Protein AF-0000000074148971 (afdb_homodimer)

Nearest PDB structures (foldseek):
  5yaq-assembly1_D  TM=8.969E-01  e=1.385E-26  Paracoccus laeviglucosivorans
  6o15-assembly1_B  TM=8.266E-01  e=9.010E-25  Escherichia coli K-12
  6z3b-assembly1_B  TM=8.140E-01  e=7.533E-25  Mediterraneibacter gnavus
  3gfg-assembly1_B  TM=8.461E-01  e=2.866E-23  Bacillus subtilis subsp. subtilis str. 168
  7d5n-assembly1_A-2  TM=8.449E-01  e=2.700E-23  Azotobacter vinelandii DJ

Secondary structure (DSSP, 8-state):
-EEEEE--SHHIIIIIHHHHTT-TT-EEEEEE-S-HHHHHHHHHHHTPEEESSGGG--S-SEEEE-S-GGGHHHHHHHHHHTT-EEEEESSS-SSHHHHHHHHHHHHHTT--EEEE-GGGG-HHHHHHHHHHHTTTT-SEEEEEEEEEEE---TTSGGG-HHHHSSSHIIIIIHHHHHHHHHH-TT--EEEEEEEEE-TTSSS-SEEEEEEEETTS-EEEEEEESEEEEEEEEEEEESS-EEEEES-SSSS---EEEEEETTEEEEE------HHHHHHHHHHHHHHHT---SSBHHHHHHHHHHHHHHHHHHHHTB-EE-/-EEEEE--SHHIIIIIHHHHTT-TT-EEEEEE-S-HHHHHHHHHHHTPEEESSGGG--S-SEEEE-S-GGGHHHHHHHHHHTT-EEEEESSS-SSHHHHHHHHHHHHHTT--EEEE-GGGG-HHHHHHHHHHHTTTT-SEEEEEEEEEEE---TTSGGG-HHHHSSSHIIIIIHHHHHHHHHH-TT--EEEEEEEEE-TTSSS-SEEEEEEEETTS-EEEEEEESEEEEEEEEEEEESS-EEEEES-SSSS---EEEEEETTEEEEE------HHHHHHHHHHHHHHHT---TTBHHHHHHHHHHHHHHHHHHHHTB-EE-

Structure (mmCIF, N/CA/C/O backbone):
data_AF-0000000074148971-model_v1
#
loop_
_entity.id
_entity.type
_entity.pdbx_description
1 polymer 'Glucose--fructose oxidoreductase, putative'
#
loop_
_atom_site.group_PDB
_atom_site.id
_atom_site.type_symbol
_atom_site.label_atom_id
_atom_site.label_alt_id
_atom_site.label_comp_id
_atom_site.label_asym_id
_atom_site.label_entity_id
_atom_site.label_seq_id
_atom_site.pdbx_PDB_ins_code
_atom_site.Cartn_x
_atom_site.Cartn_y
_atom_site.Cartn_z
_atom_site.occupancy
_atom_site.B_iso_or_equiv
_atom_site.auth_seq_id
_atom_site.auth_comp_id
_atom_site.auth_asym_id
_atom_site.auth_atom_id
_atom_site.pdbx_PDB_model_num
ATOM 1 N N . MET A 1 1 ? 4.57 35.25 24.078 1 97.06 1 MET A N 1
ATOM 2 C CA . MET A 1 1 ? 3.906 35.594 22.812 1 97.06 1 MET A CA 1
ATOM 3 C C . MET A 1 1 ? 2.391 35.531 22.969 1 97.06 1 MET A C 1
ATOM 5 O O . MET A 1 1 ? 1.864 34.688 23.703 1 97.06 1 MET A O 1
ATOM 9 N N . ARG A 1 2 ? 1.66 36.406 22.422 1 98.38 2 ARG A N 1
ATOM 10 C CA . ARG A 1 2 ? 0.204 36.469 22.5 1 98.38 2 ARG A CA 1
ATOM 11 C C . ARG A 1 2 ? -0.429 35.688 21.344 1 98.38 2 ARG A C 1
ATOM 13 O O . ARG A 1 2 ? -0.232 36.031 20.188 1 98.38 2 ARG A O 1
ATOM 20 N N . TRP A 1 3 ? -1.146 34.656 21.719 1 98.69 3 TRP A N 1
ATOM 21 C CA . TRP A 1 3 ? -1.78 33.781 20.734 1 98.69 3 TRP A CA 1
ATOM 22 C C . TRP A 1 3 ? -3.273 34.062 20.625 1 98.69 3 TRP A C 1
ATOM 24 O O . TRP A 1 3 ? -3.936 34.312 21.641 1 98.69 3 TRP A O 1
ATOM 34 N N . GLY A 1 4 ? -3.777 34.062 19.469 1 98.56 4 GLY A N 1
ATOM 35 C CA . GLY A 1 4 ? -5.203 33.938 19.203 1 98.56 4 GLY A CA 1
ATOM 36 C C . GLY A 1 4 ? -5.578 32.594 18.594 1 98.56 4 GLY A C 1
ATOM 37 O O . GLY A 1 4 ? -4.73 31.906 18.031 1 98.56 4 GLY A O 1
ATOM 38 N N . VAL A 1 5 ? -6.871 32.219 18.75 1 98.44 5 VAL A N 1
ATOM 39 C CA . VAL A 1 5 ? -7.391 31.031 18.062 1 98.44 5 VAL A CA 1
ATOM 40 C C . VAL A 1 5 ? -8.633 31.406 17.25 1 98.44 5 VAL A C 1
ATOM 42 O O . VAL A 1 5 ? -9.445 32.219 17.703 1 98.44 5 VAL A O 1
ATOM 45 N N . VAL A 1 6 ? -8.656 30.891 16.047 1 98.38 6 VAL A N 1
ATOM 46 C CA . VAL A 1 6 ? -9.852 31 15.219 1 98.38 6 VAL A CA 1
ATOM 47 C C . VAL A 1 6 ? -10.555 29.641 15.141 1 98.38 6 VAL A C 1
ATOM 49 O O . VAL A 1 6 ? -10.047 28.719 14.508 1 98.38 6 VAL A O 1
ATOM 52 N N . GLY A 1 7 ? -11.758 29.531 15.672 1 97.31 7 GLY A N 1
ATOM 53 C CA . GLY A 1 7 ? -12.43 28.25 15.875 1 97.31 7 GLY A CA 1
ATOM 54 C C . GLY A 1 7 ? -12.125 27.625 17.219 1 97.31 7 GLY A C 1
ATOM 55 O O . GLY A 1 7 ? -11 27.719 17.719 1 97.31 7 GLY A O 1
ATOM 56 N N . THR A 1 8 ? -13.125 26.984 17.812 1 96.88 8 THR A N 1
ATOM 57 C CA . THR A 1 8 ? -12.969 26.406 19.141 1 96.88 8 THR A CA 1
ATOM 58 C C . THR A 1 8 ? -13.32 24.922 19.141 1 96.88 8 THR A C 1
ATOM 60 O O . THR A 1 8 ? -13.914 24.422 20.094 1 96.88 8 THR A O 1
ATOM 63 N N . GLY A 1 9 ? -13.023 24.297 18.047 1 94.69 9 GLY A N 1
ATOM 64 C CA . GLY A 1 9 ? -13.344 22.891 17.922 1 94.69 9 GLY A CA 1
ATOM 65 C C . GLY A 1 9 ? -12.438 22 18.75 1 94.69 9 GLY A C 1
ATOM 66 O O . GLY A 1 9 ? -11.672 22.484 19.594 1 94.69 9 GLY A O 1
ATOM 67 N N . ARG A 1 10 ? -12.547 20.719 18.578 1 94.31 10 ARG A N 1
ATOM 68 C CA . ARG A 1 10 ? -11.898 19.688 19.391 1 94.31 10 ARG A CA 1
ATOM 69 C C . ARG A 1 10 ? -10.383 19.859 19.375 1 94.31 10 ARG A C 1
ATOM 71 O O . ARG A 1 10 ? -9.727 19.688 20.406 1 94.31 10 ARG A O 1
ATOM 78 N N . ILE A 1 11 ? -9.82 20.141 18.234 1 96.56 11 ILE A N 1
ATOM 79 C CA . ILE A 1 11 ? -8.367 20.219 18.125 1 96.56 11 ILE A CA 1
ATOM 80 C C . ILE A 1 11 ? -7.852 21.375 18.984 1 96.56 11 ILE A C 1
ATOM 82 O O . ILE A 1 11 ? -6.785 21.281 19.578 1 96.56 11 ILE A O 1
ATOM 86 N N . VAL A 1 12 ? -8.578 22.469 19.047 1 98 12 VAL A N 1
ATOM 87 C CA . VAL A 1 12 ? -8.195 23.609 19.875 1 98 12 VAL A CA 1
ATOM 88 C C . VAL A 1 12 ? -8.328 23.25 21.344 1 98 12 VAL A C 1
ATOM 90 O O . VAL A 1 12 ? -7.387 23.453 22.125 1 98 12 VAL A O 1
ATOM 93 N N . ARG A 1 13 ? -9.414 22.656 21.688 1 97.44 13 ARG A N 1
ATOM 94 C CA . ARG A 1 13 ? -9.758 22.406 23.078 1 97.44 13 ARG A CA 1
ATOM 95 C C . ARG A 1 13 ? -8.906 21.281 23.656 1 97.44 13 ARG A C 1
ATOM 97 O O . ARG A 1 13 ? -8.5 21.328 24.812 1 97.44 13 ARG A O 1
ATOM 104 N N . ASN A 1 14 ? -8.641 20.281 22.828 1 96.88 14 ASN A N 1
ATOM 105 C CA . ASN A 1 14 ? -8.078 19.062 23.375 1 96.88 14 ASN A CA 1
ATOM 106 C C . ASN A 1 14 ? -6.578 18.969 23.109 1 96.88 14 ASN A C 1
ATOM 108 O O . ASN A 1 14 ? -5.887 18.156 23.719 1 96.88 14 ASN A O 1
ATOM 112 N N . ARG A 1 15 ? -6.062 19.797 22.188 1 97.38 15 ARG A N 1
ATOM 113 C CA . ARG A 1 15 ? -4.66 19.625 21.812 1 97.38 15 ARG A CA 1
ATOM 114 C C . ARG A 1 15 ? -3.908 20.938 21.875 1 97.38 15 ARG A C 1
ATOM 116 O O . ARG A 1 15 ? -2.971 21.094 22.672 1 97.38 15 ARG A O 1
ATOM 123 N N . PHE A 1 16 ? -4.375 21.906 21.203 1 98.31 16 PHE A N 1
ATOM 124 C CA . PHE A 1 16 ? -3.627 23.141 21.062 1 98.31 16 PHE A CA 1
ATOM 125 C C . PHE A 1 16 ? -3.541 23.875 22.406 1 98.31 16 PHE A C 1
ATOM 127 O O . PHE A 1 16 ? -2.447 24.203 22.875 1 98.31 16 PHE A O 1
ATOM 134 N N . LEU A 1 17 ? -4.688 24.125 23.031 1 98.38 17 LEU A N 1
ATOM 135 C CA . LEU A 1 17 ? -4.707 24.938 24.25 1 98.38 17 LEU A CA 1
ATOM 136 C C . LEU A 1 17 ? -3.992 24.234 25.391 1 98.38 17 LEU A C 1
ATOM 138 O O . LEU A 1 17 ? -3.188 24.844 26.094 1 98.38 17 LEU A O 1
ATOM 142 N N . PRO A 1 18 ? -4.246 22.922 25.562 1 97.62 18 PRO A N 1
ATOM 143 C CA . PRO A 1 18 ? -3.461 22.234 26.594 1 97.62 18 PRO A CA 1
ATOM 144 C C . PRO A 1 18 ? -1.958 22.312 26.344 1 97.62 18 PRO A C 1
ATOM 146 O O . PRO A 1 18 ? -1.177 22.422 27.281 1 97.62 18 PRO A O 1
ATOM 149 N N . ALA A 1 19 ? -1.533 22.281 25.109 1 97.94 19 ALA A N 1
ATOM 150 C CA . ALA A 1 19 ? -0.117 22.422 24.781 1 97.94 19 ALA A CA 1
ATOM 151 C C . ALA A 1 19 ? 0.38 23.828 25.062 1 97.94 19 ALA A C 1
ATOM 153 O O . ALA A 1 19 ? 1.476 24.016 25.594 1 97.94 19 ALA A O 1
ATOM 154 N N . LEU A 1 20 ? -0.386 24.812 24.719 1 98.44 20 LEU A N 1
ATOM 155 C CA . LEU A 1 20 ? -0.038 26.219 24.938 1 98.44 20 LEU A CA 1
ATOM 156 C C . LEU A 1 20 ? 0.221 26.484 26.422 1 98.44 20 LEU A C 1
ATOM 158 O O . LEU A 1 20 ? 1.137 27.219 26.766 1 98.44 20 LEU A O 1
ATOM 162 N N . GLU A 1 21 ? -0.551 25.812 27.234 1 97.5 21 GLU A N 1
ATOM 163 C CA . GLU A 1 21 ? -0.454 25.969 28.688 1 97.5 21 GLU A CA 1
ATOM 164 C C . GLU A 1 21 ? 0.902 25.5 29.203 1 97.5 21 GLU A C 1
ATOM 166 O O . GLU A 1 21 ? 1.335 25.906 30.281 1 97.5 21 GLU A O 1
ATOM 171 N N . GLN A 1 22 ? 1.511 24.719 28.438 1 97.56 22 GLN A N 1
ATOM 172 C CA . GLN A 1 22 ? 2.789 24.156 28.875 1 97.56 22 GLN A CA 1
ATOM 173 C C . GLN A 1 22 ? 3.945 25.078 28.484 1 97.56 22 GLN A C 1
ATOM 175 O O . GLN A 1 22 ? 5.102 24.797 28.828 1 97.56 22 GLN A O 1
ATOM 180 N N . ILE A 1 23 ? 3.65 26.156 27.859 1 97.81 23 ILE A N 1
ATOM 181 C CA . ILE A 1 23 ? 4.664 27.125 27.438 1 97.81 23 ILE A CA 1
ATOM 182 C C . ILE A 1 23 ? 4.508 28.422 28.219 1 97.81 23 ILE A C 1
ATOM 184 O O . ILE A 1 23 ? 3.654 29.25 27.906 1 97.81 23 ILE A O 1
ATOM 188 N N . PRO A 1 24 ? 5.293 28.625 29.172 1 93.88 24 PRO A N 1
ATOM 189 C CA . PRO A 1 24 ? 5.109 29.719 30.125 1 93.88 24 PRO A CA 1
ATOM 190 C C . PRO A 1 24 ? 5.043 31.094 29.438 1 93.88 24 PRO A C 1
ATOM 192 O O . PRO A 1 24 ? 4.27 31.953 29.859 1 93.88 24 PRO A O 1
ATOM 195 N N . GLU A 1 25 ? 5.773 31.297 28.422 1 92.19 25 GLU A N 1
ATOM 196 C CA . GLU A 1 25 ? 5.844 32.625 27.844 1 92.19 25 GLU A CA 1
ATOM 197 C C . GLU A 1 25 ? 4.738 32.844 26.812 1 92.19 25 GLU A C 1
ATOM 199 O O . GLU A 1 25 ? 4.617 33.906 26.219 1 92.19 25 GLU A O 1
ATOM 204 N N . ALA A 1 26 ? 3.867 31.844 26.656 1 97.38 26 ALA A N 1
ATOM 205 C CA . ALA A 1 26 ? 2.773 31.938 25.703 1 97.38 26 ALA A CA 1
ATOM 206 C C . ALA A 1 26 ? 1.445 32.219 26.406 1 97.38 26 ALA A C 1
ATOM 208 O O . ALA A 1 26 ? 1.183 31.656 27.469 1 97.38 26 ALA A O 1
ATOM 209 N N . LYS A 1 27 ? 0.626 33.062 25.844 1 97.12 27 LYS A N 1
ATOM 210 C CA . LYS A 1 27 ? -0.67 33.406 26.422 1 97.12 27 LYS A CA 1
ATOM 211 C C . LYS A 1 27 ? -1.755 33.469 25.359 1 97.12 27 LYS A C 1
ATOM 213 O O . LYS A 1 27 ? -1.529 34.031 24.281 1 97.12 27 LYS A O 1
ATOM 218 N N . LEU A 1 28 ? -2.879 32.906 25.688 1 98.19 28 LEU A N 1
ATOM 219 C CA . LEU A 1 28 ? -4.051 33.094 24.844 1 98.19 28 LEU A CA 1
ATOM 220 C C . LEU A 1 28 ? -4.707 34.438 25.125 1 98.19 28 LEU A C 1
ATOM 222 O O . LEU A 1 28 ? -5.129 34.688 26.266 1 98.19 28 LEU A O 1
ATOM 226 N N . THR A 1 29 ? -4.828 35.25 24.109 1 98.12 29 THR A N 1
ATOM 227 C CA . THR A 1 29 ? -5.359 36.594 24.359 1 98.12 29 THR A CA 1
ATOM 228 C C . THR A 1 29 ? -6.648 36.812 23.578 1 98.12 29 THR A C 1
ATOM 230 O O . THR A 1 29 ? -7.426 37.719 23.906 1 98.12 29 THR A O 1
ATOM 233 N N . ALA A 1 30 ? -6.828 36 22.547 1 98.25 30 ALA A N 1
ATOM 234 C CA . ALA A 1 30 ? -7.977 36.25 21.672 1 98.25 30 ALA A CA 1
ATOM 235 C C . ALA A 1 30 ? -8.602 34.906 21.219 1 98.25 30 ALA A C 1
ATOM 237 O O . ALA A 1 30 ? -7.895 33.938 20.938 1 98.25 30 ALA A O 1
ATOM 238 N N . ILE A 1 31 ? -9.961 34.875 21.234 1 98.19 31 ILE A N 1
ATOM 239 C CA . ILE A 1 31 ? -10.758 33.781 20.688 1 98.19 31 ILE A CA 1
ATOM 240 C C . ILE A 1 31 ? -11.719 34.312 19.625 1 98.19 31 ILE A C 1
ATOM 242 O O . ILE A 1 31 ? -12.539 35.188 19.906 1 98.19 31 ILE A O 1
ATOM 246 N N . VAL A 1 32 ? -11.57 33.844 18.438 1 97.94 32 VAL A N 1
ATOM 247 C CA . VAL A 1 32 ? -12.469 34.219 17.359 1 97.94 32 VAL A CA 1
ATOM 248 C C . VAL A 1 32 ? -13.438 33.094 17.062 1 97.94 32 VAL A C 1
ATOM 250 O O . VAL A 1 32 ? -13.016 31.984 16.734 1 97.94 32 VAL A O 1
ATOM 253 N N . THR A 1 33 ? -14.703 33.344 17.125 1 96.88 33 THR A N 1
ATOM 254 C CA . THR A 1 33 ? -15.719 32.344 16.859 1 96.88 33 THR A CA 1
ATOM 255 C C . THR A 1 33 ? -17.047 33 16.484 1 96.88 33 THR A C 1
ATOM 257 O O . THR A 1 33 ? -17.328 34.125 16.891 1 96.88 33 THR A O 1
ATOM 260 N N . THR A 1 34 ? -17.719 32.281 15.672 1 93.56 34 THR A N 1
ATOM 261 C CA . THR A 1 34 ? -19.047 32.75 15.305 1 93.56 34 THR A CA 1
ATOM 262 C C . THR A 1 34 ? -20.062 32.438 16.406 1 93.56 34 THR A C 1
ATOM 264 O O . THR A 1 34 ? -21.203 32.906 16.359 1 93.56 34 THR A O 1
ATOM 267 N N . ASN A 1 35 ? -19.641 31.641 17.375 1 93.88 35 ASN A N 1
ATOM 268 C CA . ASN A 1 35 ? -20.516 31.266 18.484 1 93.88 35 ASN A CA 1
ATOM 269 C C . ASN A 1 35 ? -19.891 31.609 19.828 1 93.88 35 ASN A C 1
ATOM 271 O O . ASN A 1 35 ? -19.438 30.734 20.562 1 93.88 35 ASN A O 1
ATOM 275 N N . PRO A 1 36 ? -20.078 32.781 20.234 1 94.62 36 PRO A N 1
ATOM 276 C CA . PRO A 1 36 ? -19.438 33.25 21.453 1 94.62 36 PRO A CA 1
ATOM 277 C C . PRO A 1 36 ? -19.844 32.406 22.672 1 94.62 36 PRO A C 1
ATOM 279 O O . PRO A 1 36 ? -19.031 32.219 23.594 1 94.62 36 PRO A O 1
ATOM 282 N N . LYS A 1 37 ? -21.031 31.938 22.656 1 95.12 37 LYS A N 1
ATOM 283 C CA . LYS A 1 37 ? -21.516 31.172 23.797 1 95.12 37 LYS A CA 1
ATOM 284 C C . LYS A 1 37 ? -20.703 29.906 24.016 1 95.12 37 LYS A C 1
ATOM 286 O O . LYS A 1 37 ? -20.438 29.516 25.156 1 95.12 37 LYS A O 1
ATOM 291 N N . LYS A 1 38 ? -20.234 29.375 22.969 1 92.31 38 LYS A N 1
ATOM 292 C CA . LYS A 1 38 ? -19.484 28.109 23.031 1 92.31 38 LYS A CA 1
ATOM 293 C C . LYS A 1 38 ? -18.047 28.359 23.453 1 92.31 38 LYS A C 1
ATOM 295 O O . LYS A 1 38 ? -17.312 27.422 23.766 1 92.31 38 LYS A O 1
ATOM 300 N N . ALA A 1 39 ? -17.656 29.641 23.5 1 96.44 39 ALA A N 1
ATOM 301 C CA . ALA A 1 39 ? -16.266 29.969 23.797 1 96.44 39 ALA A CA 1
ATOM 302 C C . ALA A 1 39 ? -16.125 30.609 25.172 1 96.44 39 ALA A C 1
ATOM 304 O O . ALA A 1 39 ? -15.031 30.953 25.609 1 96.44 39 ALA A O 1
ATOM 305 N N . LYS A 1 40 ? -17.219 30.781 25.875 1 97.06 40 LYS A N 1
ATOM 306 C CA . LYS A 1 40 ? -17.219 31.453 27.156 1 97.06 40 LYS A CA 1
ATOM 307 C C . LYS A 1 40 ? -16.328 30.75 28.172 1 97.06 40 LYS A C 1
ATOM 309 O O . LYS A 1 40 ? -15.594 31.391 28.922 1 97.06 40 LYS A O 1
ATOM 314 N N . ASP A 1 41 ? -16.469 29.453 28.219 1 97.19 41 ASP A N 1
ATOM 315 C CA . ASP A 1 41 ? -15.648 28.672 29.141 1 97.19 41 ASP A CA 1
ATOM 316 C C . ASP A 1 41 ? -14.156 28.906 28.891 1 97.19 41 ASP A C 1
ATOM 318 O O . ASP A 1 41 ? -13.383 29.047 29.844 1 97.19 41 ASP A O 1
ATOM 322 N N . LEU A 1 42 ? -13.773 29 27.609 1 97.38 42 LEU A N 1
ATOM 323 C CA . LEU A 1 42 ? -12.375 29.25 27.25 1 97.38 42 LEU A CA 1
ATOM 324 C C . LEU A 1 42 ? -11.961 30.672 27.625 1 97.38 42 LEU A C 1
ATOM 326 O O . LEU A 1 42 ? -10.859 30.891 28.141 1 97.38 42 LEU A O 1
ATOM 330 N N . SER A 1 43 ? -12.828 31.562 27.328 1 97.38 43 SER A N 1
ATOM 331 C CA . SER A 1 43 ? -12.555 32.969 27.672 1 97.38 43 SER A CA 1
ATOM 332 C C . SER A 1 43 ? -12.312 33.125 29.156 1 97.38 43 SER A C 1
ATOM 334 O O . SER A 1 43 ? -11.383 33.812 29.578 1 97.38 43 SER A O 1
ATOM 336 N N . GLU A 1 44 ? -13.102 32.5 29.953 1 97.62 44 GLU A N 1
ATOM 337 C CA . GLU A 1 44 ? -12.992 32.594 31.406 1 97.62 44 GLU A CA 1
ATOM 338 C C . GLU A 1 44 ? -11.727 31.906 31.906 1 97.62 44 GLU A C 1
ATOM 340 O O . GLU A 1 44 ? -11.031 32.406 32.781 1 97.62 44 GLU A O 1
ATOM 345 N N . ARG A 1 45 ? -11.391 30.844 31.344 1 97.06 45 ARG A N 1
ATOM 346 C CA . ARG A 1 45 ? -10.242 30.062 31.766 1 97.06 45 ARG A CA 1
ATOM 347 C C . ARG A 1 45 ? -8.93 30.75 31.422 1 97.06 45 ARG A C 1
ATOM 349 O O . ARG A 1 45 ? -7.988 30.75 32.219 1 97.06 45 ARG A O 1
ATOM 356 N N . TYR A 1 46 ? -8.914 31.391 30.297 1 97 46 TYR A N 1
ATOM 357 C CA . TYR A 1 46 ? -7.629 31.875 29.797 1 97 46 TYR A CA 1
ATOM 358 C C . TYR A 1 46 ? -7.547 33.406 29.891 1 97 46 TYR A C 1
ATOM 360 O O . TYR A 1 46 ? -6.484 33.969 29.672 1 97 46 TYR A O 1
ATOM 368 N N . GLY A 1 47 ? -8.641 34 30.172 1 96.62 47 GLY A N 1
ATOM 369 C CA . GLY A 1 47 ? -8.68 35.469 30.203 1 96.62 47 GLY A CA 1
ATOM 370 C C . GLY A 1 47 ? -8.602 36.094 28.844 1 96.62 47 GLY A C 1
ATOM 371 O O . GLY A 1 47 ? -8.133 37.25 28.703 1 96.62 47 GLY A O 1
ATOM 372 N N . ALA A 1 48 ? -8.977 35.375 27.844 1 97.5 48 ALA A N 1
ATOM 373 C CA . ALA A 1 48 ? -8.891 35.844 26.453 1 97.5 48 ALA A CA 1
ATOM 374 C C . ALA A 1 48 ? -10.172 36.562 26.047 1 97.5 48 ALA A C 1
ATOM 376 O O . ALA A 1 48 ? -11.266 36.219 26.531 1 97.5 48 ALA A O 1
ATOM 377 N N . LYS A 1 49 ? -10.039 37.5 25.219 1 97.69 49 LYS A N 1
ATOM 378 C CA . LYS A 1 49 ? -11.188 38.219 24.703 1 97.69 49 LYS A CA 1
ATOM 379 C C . LYS A 1 49 ? -11.82 37.469 23.531 1 97.69 49 LYS A C 1
ATOM 381 O O . LYS A 1 49 ? -11.109 36.938 22.672 1 97.69 49 LYS A O 1
ATOM 386 N N . ILE A 1 50 ? -13.195 37.469 23.469 1 97.69 50 ILE A N 1
ATOM 387 C CA . ILE A 1 50 ? -13.922 36.844 22.375 1 97.69 50 ILE A CA 1
ATOM 388 C C . ILE A 1 50 ? -14.211 37.875 21.281 1 97.69 50 ILE A C 1
ATOM 390 O O . ILE A 1 50 ? -14.656 38.969 21.562 1 97.69 50 ILE A O 1
ATOM 394 N N . TYR A 1 51 ? -13.875 37.5 20.094 1 97.56 51 TYR A N 1
ATOM 395 C CA . TYR A 1 51 ? -14.219 38.25 18.906 1 97.56 51 TYR A CA 1
ATOM 396 C C . TYR A 1 51 ? -15.141 37.469 17.984 1 97.56 51 TYR A C 1
ATOM 398 O O . TYR A 1 51 ? -14.961 36.25 17.812 1 97.56 51 TYR A O 1
ATOM 406 N N . THR A 1 52 ? -16.031 38.125 17.312 1 96.44 52 THR A N 1
ATOM 407 C CA . THR A 1 52 ? -16.922 37.469 16.375 1 96.44 52 THR A CA 1
ATOM 408 C C . THR A 1 52 ? -16.391 37.562 14.953 1 96.44 52 THR A C 1
ATOM 410 O O . THR A 1 52 ? -16.812 36.812 14.07 1 96.44 52 THR A O 1
ATOM 413 N N . ASN A 1 53 ? -15.523 38.562 14.82 1 96.38 53 ASN A N 1
ATOM 414 C CA . ASN A 1 53 ? -14.875 38.75 13.531 1 96.38 53 ASN A CA 1
ATOM 415 C C . ASN A 1 53 ? -13.359 38.781 13.656 1 96.38 53 ASN A C 1
ATOM 417 O O . ASN A 1 53 ? -12.82 39.438 14.555 1 96.38 53 ASN A O 1
ATOM 421 N N . LEU A 1 54 ? -12.766 38.094 12.773 1 97.5 54 LEU A N 1
ATOM 422 C CA . LEU A 1 54 ? -11.305 38 12.789 1 97.5 54 LEU A CA 1
ATOM 423 C C . LEU A 1 54 ? -10.68 39.375 12.555 1 97.5 54 LEU A C 1
ATOM 425 O O . LEU A 1 54 ? -9.617 39.688 13.102 1 97.5 54 LEU A O 1
ATOM 429 N N . GLU A 1 55 ? -11.328 40.25 11.852 1 97.06 55 GLU A N 1
ATOM 430 C CA . GLU A 1 55 ? -10.836 41.594 11.516 1 97.06 55 GLU A CA 1
ATOM 431 C C . GLU A 1 55 ? -10.68 42.438 12.766 1 97.06 55 GLU A C 1
ATOM 433 O O . GLU A 1 55 ? -9.922 43.406 12.766 1 97.06 55 GLU A O 1
ATOM 438 N N . ASP A 1 56 ? -11.391 42.094 13.789 1 96.75 56 ASP A N 1
ATOM 439 C CA . ASP A 1 56 ? -11.438 42.938 14.977 1 96.75 56 ASP A CA 1
ATOM 440 C C . ASP A 1 56 ? -10.352 42.531 15.977 1 96.75 56 ASP A C 1
ATOM 442 O O . ASP A 1 56 ? -10.203 43.188 17.016 1 96.75 56 ASP A O 1
ATOM 446 N N . ILE A 1 57 ? -9.609 41.531 15.609 1 95.81 57 ILE A N 1
ATOM 447 C CA . ILE A 1 57 ? -8.625 41 16.562 1 95.81 57 ILE A CA 1
ATOM 448 C C . ILE A 1 57 ? -7.566 42.094 16.828 1 95.81 57 ILE A C 1
ATOM 450 O O . ILE A 1 57 ? -7.129 42.781 15.906 1 95.81 57 ILE A O 1
ATOM 454 N N . GLU A 1 58 ? -7.051 42.5 18.109 1 87.31 58 GLU A N 1
ATOM 455 C CA . GLU A 1 58 ? -6.094 43.562 18.422 1 87.31 58 GLU A CA 1
ATOM 456 C C . GLU A 1 58 ? -4.914 43 19.234 1 87.31 58 GLU A C 1
ATOM 458 O O . GLU A 1 58 ? -3.811 43.562 19.172 1 87.31 58 GLU A O 1
ATOM 463 N N . ASP A 1 59 ? -4.918 41.938 19.891 1 88.19 59 ASP A N 1
ATOM 464 C CA . ASP A 1 59 ? -3.928 41.562 20.891 1 88.19 59 ASP A CA 1
ATOM 465 C C . ASP A 1 59 ? -3.426 40.125 20.625 1 88.19 59 ASP A C 1
ATOM 467 O O . ASP A 1 59 ? -3.451 39.281 21.516 1 88.19 59 ASP A O 1
ATOM 471 N N . ALA A 1 60 ? -2.926 39.969 19.391 1 97.44 60 ALA A N 1
ATOM 472 C CA . ALA A 1 60 ? -2.355 38.656 19.062 1 97.44 60 ALA A CA 1
ATOM 473 C C . ALA A 1 60 ? -1.126 38.812 18.172 1 97.44 60 ALA A C 1
ATOM 475 O O . ALA A 1 60 ? -1.153 39.531 17.188 1 97.44 60 ALA A O 1
ATOM 476 N N . ASP A 1 61 ? -0.029 38.25 18.531 1 98.19 61 ASP A N 1
ATOM 477 C CA . ASP A 1 61 ? 1.183 38.188 17.719 1 98.19 61 ASP A CA 1
ATOM 478 C C . ASP A 1 61 ? 1.073 37.094 16.656 1 98.19 61 ASP A C 1
ATOM 480 O O . ASP A 1 61 ? 1.705 37.188 15.609 1 98.19 61 ASP A O 1
ATOM 484 N N . VAL A 1 62 ? 0.361 36.062 16.953 1 98.75 62 VAL A N 1
ATOM 485 C CA . VAL A 1 62 ? 0.177 34.906 16.094 1 98.75 62 VAL A CA 1
ATOM 486 C C . VAL A 1 62 ? -1.204 34.312 16.344 1 98.75 62 VAL A C 1
ATOM 488 O O . VAL A 1 62 ? -1.707 34.312 17.469 1 98.75 62 VAL A O 1
ATOM 491 N N . VAL A 1 63 ? -1.804 33.781 15.289 1 98.75 63 VAL A N 1
ATOM 492 C CA . VAL A 1 63 ? -3.129 33.188 15.383 1 98.75 63 VAL A CA 1
ATOM 493 C C . VAL A 1 63 ? -3.08 31.75 14.898 1 98.75 63 VAL A C 1
ATOM 495 O O . VAL A 1 63 ? -2.445 31.453 13.883 1 98.75 63 VAL A O 1
ATOM 498 N N . TYR A 1 64 ? -3.689 30.828 15.68 1 98.81 64 TYR A N 1
ATOM 499 C CA . TYR A 1 64 ? -3.941 29.453 15.289 1 98.81 64 TYR A CA 1
ATOM 500 C C . TYR A 1 64 ? -5.305 29.312 14.625 1 98.81 64 TYR A C 1
ATOM 502 O O . TYR A 1 64 ? -6.336 29.562 15.25 1 98.81 64 TYR A O 1
ATOM 510 N N . ILE A 1 65 ? -5.266 28.953 13.367 1 98.81 65 ILE A N 1
ATOM 511 C CA . ILE A 1 65 ? -6.512 28.812 12.625 1 98.81 65 ILE A CA 1
ATOM 512 C C . ILE A 1 65 ? -6.934 27.344 12.586 1 98.81 65 ILE A C 1
ATOM 514 O O . ILE A 1 65 ? -6.238 26.516 12 1 98.81 65 ILE A O 1
ATOM 518 N N . ALA A 1 66 ? -8.078 27.047 13.18 1 98.06 66 ALA A N 1
ATOM 519 C CA . ALA A 1 66 ? -8.586 25.688 13.289 1 98.06 66 ALA A CA 1
ATOM 520 C C . ALA A 1 66 ? -10.062 25.609 12.906 1 98.06 66 ALA A C 1
ATOM 522 O O . ALA A 1 66 ? -10.875 25.062 13.648 1 98.06 66 ALA A O 1
ATOM 523 N N . THR A 1 67 ? -10.453 26.156 11.773 1 97.88 67 THR A N 1
ATOM 524 C CA . THR A 1 67 ? -11.789 26.125 11.188 1 97.88 67 THR A CA 1
ATOM 525 C C . THR A 1 67 ? -11.852 25.109 10.039 1 97.88 67 THR A C 1
ATOM 527 O O . THR A 1 67 ? -10.836 24.531 9.664 1 97.88 67 THR A O 1
ATOM 530 N N . PRO A 1 68 ? -13.031 24.812 9.5 1 97.38 68 PRO A N 1
ATOM 531 C CA . PRO A 1 68 ? -13.07 23.969 8.305 1 97.38 68 PRO A CA 1
ATOM 532 C C . PRO A 1 68 ? -12.188 24.5 7.176 1 97.38 68 PRO A C 1
ATOM 534 O O . PRO A 1 68 ? -11.992 25.703 7.059 1 97.38 68 PRO A O 1
ATOM 537 N N . ASN A 1 69 ? -11.711 23.609 6.312 1 98.5 69 ASN A N 1
ATOM 538 C CA . ASN A 1 69 ? -10.656 23.875 5.34 1 98.5 69 ASN A CA 1
ATOM 539 C C . ASN A 1 69 ? -11.016 25.062 4.445 1 98.5 69 ASN A C 1
ATOM 541 O O . ASN A 1 69 ? -10.156 25.875 4.109 1 98.5 69 ASN A O 1
ATOM 545 N N . LYS A 1 70 ? -12.242 25.188 4.148 1 98 70 LYS A N 1
ATOM 546 C CA . LYS A 1 70 ? -12.719 26.203 3.205 1 98 70 LYS A CA 1
ATOM 547 C C . LYS A 1 70 ? -12.383 27.609 3.686 1 98 70 LYS A C 1
ATOM 549 O O . LYS A 1 70 ? -12.211 28.516 2.875 1 98 70 LYS A O 1
ATOM 554 N N . PHE A 1 71 ? -12.211 27.781 4.938 1 98.38 71 PHE A N 1
ATOM 555 C CA . PHE A 1 71 ? -12.086 29.109 5.504 1 98.38 71 PHE A CA 1
ATOM 556 C C . PHE A 1 71 ? -10.625 29.5 5.695 1 98.38 71 PHE A C 1
ATOM 558 O O . PHE A 1 71 ? -10.305 30.656 5.984 1 98.38 71 PHE A O 1
ATOM 565 N N . HIS A 1 72 ? -9.734 28.547 5.523 1 98.81 72 HIS A N 1
ATOM 566 C CA . HIS A 1 72 ? -8.32 28.766 5.82 1 98.81 72 HIS A CA 1
ATOM 567 C C . HIS A 1 72 ? -7.754 29.922 5.004 1 98.81 72 HIS A C 1
ATOM 569 O O . HIS A 1 72 ? -7.07 30.797 5.547 1 98.81 72 HIS A O 1
ATOM 575 N N . LYS A 1 73 ? -8.078 29.938 3.729 1 98.81 73 LYS A N 1
ATOM 576 C CA . LYS A 1 73 ? -7.516 30.969 2.869 1 98.81 73 LYS A CA 1
ATOM 577 C C . LYS A 1 73 ? -7.941 32.344 3.336 1 98.81 73 LYS A C 1
ATOM 579 O O . LYS A 1 73 ? -7.094 33.219 3.617 1 98.81 73 LYS A O 1
ATOM 584 N N . GLU A 1 74 ? -9.211 32.531 3.398 1 98.75 74 GLU A N 1
ATOM 585 C CA . GLU A 1 74 ? -9.742 33.844 3.758 1 98.75 74 GLU A CA 1
ATOM 586 C C . GLU A 1 74 ? -9.203 34.312 5.109 1 98.75 74 GLU A C 1
ATOM 588 O O . GLU A 1 74 ? -8.758 35.438 5.246 1 98.75 74 GLU A O 1
ATOM 593 N N . GLN A 1 75 ? -9.227 33.469 6.055 1 98.81 75 GLN A N 1
ATOM 594 C CA . GLN A 1 75 ? -8.82 33.812 7.41 1 98.81 75 GLN A CA 1
ATOM 595 C C . GLN A 1 75 ? -7.316 34.094 7.477 1 98.81 75 GLN A C 1
ATOM 597 O O . GLN A 1 75 ? -6.887 35.062 8.141 1 98.81 75 GLN A O 1
ATOM 602 N N . THR A 1 76 ? -6.523 33.312 6.805 1 98.88 76 THR A N 1
ATOM 603 C CA . THR A 1 76 ? -5.082 33.531 6.777 1 98.88 76 THR A CA 1
ATOM 604 C C . THR A 1 76 ? -4.758 34.875 6.121 1 98.88 76 THR A C 1
ATOM 606 O O . THR A 1 76 ? -3.904 35.625 6.602 1 98.88 76 THR A O 1
ATOM 609 N N . ILE A 1 77 ? -5.445 35.188 5.062 1 98.75 77 ILE A N 1
ATOM 610 C CA . ILE A 1 77 ? -5.207 36.438 4.336 1 98.75 77 ILE A CA 1
ATOM 611 C C . ILE A 1 77 ? -5.562 37.625 5.215 1 98.75 77 ILE A C 1
ATOM 613 O O . ILE A 1 77 ? -4.836 38.625 5.25 1 98.75 77 ILE A O 1
ATOM 617 N N . ILE A 1 78 ? -6.684 37.531 5.914 1 98.69 78 ILE A N 1
ATOM 618 C CA . ILE A 1 78 ? -7.074 38.594 6.84 1 98.69 78 ILE A CA 1
ATOM 619 C C . ILE A 1 78 ? -5.957 38.844 7.855 1 98.69 78 ILE A C 1
ATOM 621 O O . ILE A 1 78 ? -5.559 39.969 8.102 1 98.69 78 ILE A O 1
ATOM 625 N N . CYS A 1 79 ? -5.43 37.75 8.445 1 98.62 79 CYS A N 1
ATOM 626 C CA . CYS A 1 79 ? -4.348 37.844 9.422 1 98.62 79 CYS A CA 1
ATOM 627 C C . CYS A 1 79 ? -3.109 38.469 8.797 1 98.62 79 CYS A C 1
ATOM 629 O O . CYS A 1 79 ? -2.477 39.344 9.398 1 98.62 79 CYS A O 1
ATOM 631 N N . ALA A 1 80 ? -2.756 38.094 7.617 1 98.31 80 ALA A N 1
ATOM 632 C CA . ALA A 1 80 ? -1.583 38.594 6.922 1 98.31 80 ALA A CA 1
ATOM 633 C C . ALA A 1 80 ? -1.689 40.125 6.73 1 98.31 80 ALA A C 1
ATOM 635 O O . ALA A 1 80 ? -0.742 40.844 7.02 1 98.31 80 ALA A O 1
ATOM 636 N N . LYS A 1 81 ? -2.832 40.562 6.301 1 97.94 81 LYS A N 1
ATOM 637 C CA . LYS A 1 81 ? -3.051 42 6.055 1 97.94 81 LYS A CA 1
ATOM 638 C C . LYS A 1 81 ? -2.943 42.781 7.344 1 97.94 81 LYS A C 1
ATOM 640 O O . LYS A 1 81 ? -2.58 43.969 7.32 1 97.94 81 LYS A O 1
ATOM 645 N N . LYS A 1 82 ? -3.193 42.156 8.438 1 97.88 82 LYS A N 1
ATOM 646 C CA . LYS A 1 82 ? -3.09 42.781 9.742 1 97.88 82 LYS A CA 1
ATOM 647 C C . LYS A 1 82 ? -1.702 42.594 10.344 1 97.88 82 LYS A C 1
ATOM 649 O O . LYS A 1 82 ? -1.44 43 11.477 1 97.88 82 LYS A O 1
ATOM 654 N N . ARG A 1 83 ? -0.883 41.875 9.602 1 97.75 83 ARG A N 1
ATOM 655 C CA . ARG A 1 83 ? 0.494 41.594 9.984 1 97.75 83 ARG A CA 1
ATOM 656 C C . ARG A 1 83 ? 0.54 40.75 11.25 1 97.75 83 ARG A C 1
ATOM 658 O O . ARG A 1 83 ? 1.38 40.969 12.125 1 97.75 83 ARG A O 1
ATOM 665 N N . ILE A 1 84 ? -0.412 39.875 11.391 1 98.56 84 ILE A N 1
ATOM 666 C CA . ILE A 1 84 ? -0.449 38.875 12.438 1 98.56 84 ILE A CA 1
ATOM 667 C C . ILE A 1 84 ? 0.06 37.531 11.875 1 98.56 84 ILE A C 1
ATOM 669 O O . ILE A 1 84 ? -0.394 37.094 10.82 1 98.56 84 ILE A O 1
ATOM 673 N N . ASN A 1 85 ? 1.068 36.906 12.516 1 98.75 85 ASN A N 1
ATOM 674 C CA . ASN A 1 85 ? 1.578 35.594 12.086 1 98.75 85 ASN A CA 1
ATOM 675 C C . ASN A 1 85 ? 0.51 34.5 12.188 1 98.75 85 ASN A C 1
ATOM 677 O O . ASN A 1 85 ? -0.457 34.656 12.938 1 98.75 85 ASN A O 1
ATOM 681 N N . VAL A 1 86 ? 0.736 33.469 11.414 1 98.88 86 VAL A N 1
ATOM 682 C CA . VAL A 1 86 ? -0.339 32.469 11.336 1 98.88 86 VAL A CA 1
ATOM 683 C C . VAL A 1 86 ? 0.239 31.062 11.461 1 98.88 86 VAL A C 1
ATOM 685 O O . VAL A 1 86 ? 1.231 30.734 10.805 1 98.88 86 VAL A O 1
ATOM 688 N N . LEU A 1 87 ? -0.317 30.234 12.297 1 98.88 87 LEU A N 1
ATOM 689 C CA . LEU A 1 87 ? -0.238 28.766 12.273 1 98.88 87 LEU A CA 1
ATOM 690 C C . LEU A 1 87 ? -1.58 28.156 11.883 1 98.88 87 LEU A C 1
ATOM 692 O O . LEU A 1 87 ? -2.496 28.094 12.703 1 98.88 87 LEU A O 1
ATOM 696 N N . CYS A 1 88 ? -1.691 27.766 10.672 1 98.88 88 CYS A N 1
ATOM 697 C CA . CYS A 1 88 ? -2.945 27.266 10.125 1 98.88 88 CYS A CA 1
ATOM 698 C C . CYS A 1 88 ? -3 25.75 10.195 1 98.88 88 CYS A C 1
ATOM 700 O O . CYS A 1 88 ? -2.021 25.062 9.875 1 98.88 88 CYS A O 1
ATOM 702 N N . GLU A 1 89 ? -4.039 25.172 10.609 1 98.5 89 GLU A N 1
ATOM 703 C CA . GLU A 1 89 ? -4.223 23.734 10.562 1 98.5 89 GLU A CA 1
ATOM 704 C C . GLU A 1 89 ? -4.086 23.203 9.141 1 98.5 89 GLU A C 1
ATOM 706 O O . GLU A 1 89 ? -4.398 23.906 8.172 1 98.5 89 GLU A O 1
ATOM 711 N N . LYS A 1 90 ? -3.639 22 9.062 1 98.5 90 LYS A N 1
ATOM 712 C CA . LYS A 1 90 ? -3.605 21.297 7.773 1 98.5 90 LYS A CA 1
ATOM 713 C C . LYS A 1 90 ? -4.992 20.797 7.383 1 98.5 90 LYS A C 1
ATOM 715 O O . LYS A 1 90 ? -5.824 20.516 8.25 1 98.5 90 LYS A O 1
ATOM 720 N N . PRO A 1 91 ? -5.332 20.672 6.164 1 98.38 91 PRO A N 1
ATOM 721 C CA . PRO A 1 91 ? -4.508 21.219 5.074 1 98.38 91 PRO A CA 1
ATOM 722 C C . PRO A 1 91 ? -4.574 22.734 4.98 1 98.38 91 PRO A C 1
ATOM 724 O O . PRO A 1 91 ? -5.531 23.344 5.461 1 98.38 91 PRO A O 1
ATOM 727 N N . MET A 1 92 ? -3.6 23.312 4.34 1 98.06 92 MET A N 1
ATOM 728 C CA . MET A 1 92 ? -3.463 24.766 4.266 1 98.06 92 MET A CA 1
ATOM 729 C C . MET A 1 92 ? -4.633 25.391 3.506 1 98.06 92 MET A C 1
ATOM 731 O O . MET A 1 92 ? -5.055 26.5 3.812 1 98.06 92 MET A O 1
ATOM 735 N N . ALA A 1 93 ? -5.078 24.672 2.486 1 98.31 93 ALA A N 1
ATOM 736 C CA . ALA A 1 93 ? -6.125 25.125 1.575 1 98.31 93 ALA A CA 1
ATOM 737 C C . ALA A 1 93 ? -6.848 23.938 0.938 1 98.31 93 ALA A C 1
ATOM 739 O O . ALA A 1 93 ? -6.457 22.797 1.133 1 98.31 93 ALA A O 1
ATOM 740 N N . ILE A 1 94 ? -7.863 24.266 0.166 1 98.19 94 ILE A N 1
ATOM 741 C CA . ILE A 1 94 ? -8.633 23.172 -0.43 1 98.19 94 ILE A CA 1
ATOM 742 C C . ILE A 1 94 ? -8.094 22.859 -1.826 1 98.19 94 ILE A C 1
ATOM 744 O O . ILE A 1 94 ? -8.484 21.875 -2.441 1 98.19 94 ILE A O 1
ATOM 748 N N . ASN A 1 95 ? -7.203 23.703 -2.363 1 98.12 95 ASN A N 1
ATOM 749 C CA . ASN A 1 95 ? -6.523 23.453 -3.629 1 98.12 95 ASN A CA 1
ATOM 750 C C . ASN A 1 95 ? -5.203 24.219 -3.721 1 98.12 95 ASN A C 1
ATOM 752 O O . ASN A 1 95 ? -4.887 25.016 -2.846 1 98.12 95 ASN A O 1
ATOM 756 N N . VAL A 1 96 ? -4.492 23.922 -4.75 1 98.69 96 VAL A N 1
ATOM 757 C CA . VAL A 1 96 ? -3.148 24.469 -4.926 1 98.69 96 VAL A CA 1
ATOM 758 C C . VAL A 1 96 ? -3.217 25.969 -5.148 1 98.69 96 VAL A C 1
ATOM 760 O O . VAL A 1 96 ? -2.41 26.719 -4.598 1 98.69 96 VAL A O 1
ATOM 763 N N . ARG A 1 97 ? -4.137 26.406 -5.93 1 98.69 97 ARG A N 1
ATOM 764 C CA . ARG A 1 97 ? -4.266 27.828 -6.227 1 98.69 97 ARG A CA 1
ATOM 765 C C . ARG A 1 97 ? -4.461 28.641 -4.949 1 98.69 97 ARG A C 1
ATOM 767 O O . ARG A 1 97 ? -3.797 29.656 -4.746 1 98.69 97 ARG A O 1
ATOM 774 N N . GLU A 1 98 ? -5.34 28.203 -4.105 1 98.81 98 GLU A N 1
ATOM 775 C CA . GLU A 1 98 ? -5.57 28.891 -2.834 1 98.81 98 GLU A CA 1
ATOM 776 C C . GLU A 1 98 ? -4.312 28.875 -1.967 1 98.81 98 GLU A C 1
ATOM 778 O O . GLU A 1 98 ? -3.998 29.859 -1.307 1 98.81 98 GLU A O 1
ATOM 783 N N . ALA A 1 99 ? -3.621 27.781 -1.951 1 98.88 99 ALA A N 1
ATOM 784 C CA . ALA A 1 99 ? -2.377 27.688 -1.191 1 98.88 99 ALA A CA 1
ATOM 785 C C . ALA A 1 99 ? -1.362 28.719 -1.668 1 98.88 99 ALA A C 1
ATOM 787 O O . ALA A 1 99 ? -0.712 29.391 -0.855 1 98.88 99 ALA A O 1
ATOM 788 N N . GLU A 1 100 ? -1.235 28.812 -2.953 1 98.81 100 GLU A N 1
ATOM 789 C CA . GLU A 1 100 ? -0.32 29.797 -3.535 1 98.81 100 GLU A CA 1
ATOM 790 C C . GLU A 1 100 ? -0.697 31.219 -3.125 1 98.81 100 GLU A C 1
ATOM 792 O O . GLU A 1 100 ? 0.173 32.031 -2.787 1 98.81 100 GLU A O 1
ATOM 797 N N . GLU A 1 101 ? -1.942 31.516 -3.16 1 98.88 101 GLU A N 1
ATOM 798 C CA . GLU A 1 101 ? -2.426 32.844 -2.783 1 98.88 101 GLU A CA 1
ATOM 799 C C . GLU A 1 101 ? -2.123 33.156 -1.318 1 98.88 101 GLU A C 1
ATOM 801 O O . GLU A 1 101 ? -1.737 34.25 -0.976 1 98.88 101 GLU A O 1
ATOM 806 N N . ILE A 1 102 ? -2.314 32.188 -0.494 1 98.88 102 ILE A N 1
ATOM 807 C CA . ILE A 1 102 ? -2.023 32.312 0.93 1 98.88 102 ILE A CA 1
ATOM 808 C C . ILE A 1 102 ? -0.551 32.688 1.125 1 98.88 102 ILE A C 1
ATOM 810 O O . ILE A 1 102 ? -0.226 33.625 1.841 1 98.88 102 ILE A O 1
ATOM 814 N N . ILE A 1 103 ? 0.304 31.906 0.489 1 98.75 103 ILE A N 1
ATOM 815 C CA . ILE A 1 103 ? 1.744 32.094 0.627 1 98.75 103 ILE A CA 1
ATOM 816 C C . ILE A 1 103 ? 2.131 33.469 0.135 1 98.75 103 ILE A C 1
ATOM 818 O O . ILE A 1 103 ? 2.879 34.188 0.805 1 98.75 103 ILE A O 1
ATOM 822 N N . GLU A 1 104 ? 1.641 33.844 -1.001 1 98.62 104 GLU A N 1
ATOM 823 C CA . GLU A 1 104 ? 1.943 35.156 -1.59 1 98.62 104 GLU A CA 1
ATOM 824 C C . GLU A 1 104 ? 1.553 36.281 -0.647 1 98.62 104 GLU A C 1
ATOM 826 O O . GLU A 1 104 ? 2.326 37.219 -0.445 1 98.62 104 GLU A O 1
ATOM 831 N N . GLU A 1 105 ? 0.376 36.219 -0.101 1 98.69 105 GLU A N 1
ATOM 832 C CA . GLU A 1 105 ? -0.108 37.25 0.798 1 98.69 105 GLU A CA 1
ATOM 833 C C . GLU A 1 105 ? 0.749 37.344 2.059 1 98.69 105 GLU A C 1
ATOM 835 O O . GLU A 1 105 ? 1.073 38.438 2.523 1 98.69 105 GLU A O 1
ATOM 840 N N . CYS A 1 106 ? 1.06 36.219 2.646 1 98.62 106 CYS A N 1
ATOM 841 C CA . CYS A 1 106 ? 1.881 36.188 3.854 1 98.62 106 CYS A CA 1
ATOM 842 C C . CYS A 1 106 ? 3.266 36.781 3.578 1 98.62 106 CYS A C 1
ATOM 844 O O . CYS A 1 106 ? 3.791 37.562 4.375 1 98.62 106 CYS A O 1
ATOM 846 N N . GLU A 1 107 ? 3.838 36.375 2.461 1 98 107 GLU A N 1
ATOM 847 C CA . GLU A 1 107 ? 5.148 36.875 2.084 1 98 107 GLU A CA 1
ATOM 848 C C . GLU A 1 107 ? 5.102 38.406 1.854 1 98 107 GLU A C 1
ATOM 850 O O . GLU A 1 107 ? 5.973 39.125 2.328 1 98 107 GLU A O 1
ATOM 855 N N . SER A 1 108 ? 4.133 38.875 1.167 1 98.19 108 SER A N 1
ATOM 856 C CA . SER A 1 108 ? 3.992 40.281 0.851 1 98.19 108 SER A CA 1
ATOM 857 C C . SER A 1 108 ? 3.857 41.125 2.117 1 98.19 108 SER A C 1
ATOM 859 O O . SER A 1 108 ? 4.309 42.281 2.162 1 98.19 108 SER A O 1
ATOM 861 N N . ASN A 1 109 ? 3.289 40.594 3.107 1 98.06 109 ASN A N 1
ATOM 862 C CA . ASN A 1 109 ? 3.047 41.312 4.344 1 98.06 109 ASN A CA 1
ATOM 863 C C . ASN A 1 109 ? 4.086 40.969 5.41 1 98.06 109 ASN A C 1
ATOM 865 O O . ASN A 1 109 ? 3.975 41.406 6.555 1 98.06 109 ASN A O 1
ATOM 869 N N . LYS A 1 110 ? 5.039 40.125 5.027 1 97.38 110 LYS A N 1
ATOM 870 C CA . LYS A 1 110 ? 6.156 39.75 5.883 1 97.38 110 LYS A CA 1
ATOM 871 C C . LYS A 1 110 ? 5.668 39.094 7.172 1 97.38 110 LYS A C 1
ATOM 873 O O . LYS A 1 110 ? 6.125 39.438 8.266 1 97.38 110 LYS A O 1
ATOM 878 N N . VAL A 1 111 ? 4.711 38.25 7.047 1 97.44 111 VAL A N 1
ATOM 879 C CA . VAL A 1 111 ? 4.199 37.469 8.172 1 97.44 111 VAL A CA 1
ATOM 880 C C . VAL A 1 111 ? 4.691 36.031 8.07 1 97.44 111 VAL A C 1
ATOM 882 O O . VAL A 1 111 ? 4.801 35.469 6.977 1 97.44 111 VAL A O 1
ATOM 885 N N . VAL A 1 112 ? 5.023 35.375 9.234 1 98.62 112 VAL A N 1
ATOM 886 C CA . VAL A 1 112 ? 5.445 34 9.297 1 98.62 112 VAL A CA 1
ATOM 887 C C . VAL A 1 112 ? 4.227 33.062 9.195 1 98.62 112 VAL A C 1
ATOM 889 O O . VAL A 1 112 ? 3.264 33.219 9.953 1 98.62 112 VAL A O 1
ATOM 892 N N . LEU A 1 113 ? 4.238 32.25 8.172 1 98.81 113 LEU A N 1
ATOM 893 C CA . LEU A 1 113 ? 3.176 31.266 7.945 1 98.81 113 LEU A CA 1
ATOM 894 C C . LEU A 1 113 ? 3.654 29.859 8.266 1 98.81 113 LEU A C 1
ATOM 896 O O . LEU A 1 113 ? 4.633 29.391 7.68 1 98.81 113 LEU A O 1
ATOM 900 N N . GLY A 1 114 ? 3 29.219 9.227 1 98.75 114 GLY A N 1
ATOM 901 C CA . GLY A 1 114 ? 3.15 27.781 9.492 1 98.75 114 GLY A CA 1
ATOM 902 C C . GLY A 1 114 ? 1.885 27 9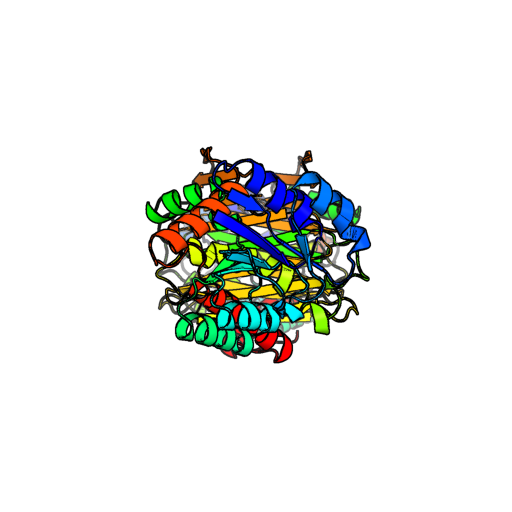.227 1 98.75 114 GLY A C 1
ATOM 903 O O . GLY A 1 114 ? 0.781 27.547 9.273 1 98.75 114 GLY A O 1
ATOM 904 N N . VAL A 1 115 ? 2.016 25.766 8.859 1 98.81 115 VAL A N 1
ATOM 905 C CA . VAL A 1 115 ? 0.903 24.828 8.719 1 98.81 115 VAL A CA 1
ATOM 906 C C . VAL A 1 115 ? 1.05 23.703 9.734 1 98.81 115 VAL A C 1
ATOM 908 O O . VAL A 1 115 ? 2.059 22.984 9.734 1 98.81 115 VAL A O 1
ATOM 911 N N . ALA A 1 116 ? 0.054 23.547 10.539 1 98.06 116 ALA A N 1
ATOM 912 C CA . ALA A 1 116 ? 0.131 22.625 11.664 1 98.06 116 ALA A CA 1
ATOM 913 C C . ALA A 1 116 ? 0.153 21.172 11.188 1 98.06 116 ALA A C 1
ATOM 915 O O . ALA A 1 116 ? -0.867 20.641 10.734 1 98.06 116 ALA A O 1
ATOM 916 N N . ASN A 1 117 ? 1.259 20.547 11.258 1 96.75 117 ASN A N 1
ATOM 917 C CA . ASN A 1 117 ? 1.499 19.125 10.984 1 96.75 117 ASN A CA 1
ATOM 918 C C . ASN A 1 117 ? 2.268 18.469 12.117 1 96.75 117 ASN A C 1
ATOM 920 O O . ASN A 1 117 ? 3.479 18.266 12.016 1 96.75 117 ASN A O 1
ATOM 924 N N . MET A 1 118 ? 1.562 18.078 13.125 1 94.94 118 MET A N 1
ATOM 925 C CA . MET A 1 118 ? 2.141 17.609 14.383 1 94.94 118 MET A CA 1
ATOM 926 C C . MET A 1 118 ? 3.037 16.391 14.156 1 94.94 118 MET A C 1
ATOM 928 O O . MET A 1 118 ? 3.957 16.141 14.938 1 94.94 118 MET A O 1
ATOM 932 N N . GLY A 1 119 ? 2.842 15.672 13.039 1 95.75 119 GLY A N 1
ATOM 933 C CA . GLY A 1 119 ? 3.639 14.492 12.742 1 95.75 119 GLY A CA 1
ATOM 934 C C . GLY A 1 119 ? 5.117 14.797 12.578 1 95.75 119 GLY A C 1
ATOM 935 O O . GLY A 1 119 ? 5.965 13.945 12.852 1 95.75 119 GLY A O 1
ATOM 936 N N . ARG A 1 120 ? 5.406 16.031 12.164 1 96.19 120 ARG A N 1
ATOM 937 C CA . ARG A 1 120 ? 6.785 16.453 11.953 1 96.19 120 ARG A CA 1
ATOM 938 C C . ARG A 1 120 ? 7.539 16.531 13.273 1 96.19 120 ARG A C 1
ATOM 940 O O . ARG A 1 120 ? 8.773 16.516 13.297 1 96.19 120 ARG A O 1
ATOM 947 N N . PHE A 1 121 ? 6.781 16.594 14.344 1 96.44 121 PHE A N 1
ATOM 948 C CA . PHE A 1 121 ? 7.387 16.797 15.656 1 96.44 121 PHE A CA 1
ATOM 949 C C . PHE A 1 121 ? 7.277 15.547 16.516 1 96.44 121 PHE A C 1
ATOM 951 O O . PHE A 1 121 ? 7.688 15.547 17.672 1 96.44 121 PHE A O 1
ATOM 958 N N . ASN A 1 122 ? 6.684 14.484 15.992 1 96.25 122 ASN A N 1
ATOM 959 C CA . ASN A 1 122 ? 6.629 13.203 16.672 1 96.25 122 ASN A CA 1
ATOM 960 C C . ASN A 1 122 ? 8.016 12.57 16.797 1 96.25 122 ASN A C 1
ATOM 962 O O . ASN A 1 122 ? 8.688 12.352 15.789 1 96.25 122 ASN A O 1
ATOM 966 N N . PRO A 1 123 ? 8.43 12.258 18 1 96.44 123 PRO A N 1
ATOM 967 C CA . PRO A 1 123 ? 9.789 11.75 18.188 1 96.44 123 PRO A CA 1
ATOM 968 C C . PRO A 1 123 ? 10.062 10.492 17.359 1 96.44 123 PRO A C 1
ATOM 970 O O . PRO A 1 123 ? 11.195 10.273 16.922 1 96.44 123 PRO A O 1
ATOM 973 N N . PHE A 1 124 ? 9.117 9.664 17.172 1 97.12 124 PHE A N 1
ATOM 974 C CA . PHE A 1 124 ? 9.297 8.445 16.391 1 97.12 124 PHE A CA 1
ATOM 975 C C . PHE A 1 124 ? 9.484 8.766 14.906 1 97.12 124 PHE A C 1
ATOM 977 O O . PHE A 1 124 ? 10.273 8.117 14.219 1 97.12 124 PHE A O 1
ATOM 984 N N . ASN A 1 125 ? 8.766 9.734 14.391 1 97.69 125 ASN A N 1
ATOM 985 C CA . ASN A 1 125 ? 8.984 10.172 13.016 1 97.69 125 ASN A CA 1
ATOM 986 C C . ASN A 1 125 ? 10.359 10.805 12.844 1 97.69 125 ASN A C 1
ATOM 988 O O . ASN A 1 125 ? 11.031 10.578 11.844 1 97.69 125 ASN A O 1
ATOM 992 N N . ILE A 1 126 ? 10.719 11.633 13.828 1 97.62 126 ILE A N 1
ATOM 993 C CA . ILE A 1 126 ? 12.047 12.25 13.797 1 97.62 126 ILE A CA 1
ATOM 994 C C . ILE A 1 126 ? 13.117 11.164 13.828 1 97.62 126 ILE A C 1
ATOM 996 O O . ILE A 1 126 ? 14.086 11.219 13.062 1 97.62 126 ILE A O 1
ATOM 1000 N N . GLY A 1 127 ? 12.938 10.227 14.734 1 97.69 127 GLY A N 1
ATOM 1001 C CA . GLY A 1 127 ? 13.867 9.117 14.812 1 97.69 127 GLY A CA 1
ATOM 1002 C C . GLY A 1 127 ? 13.93 8.297 13.531 1 97.69 127 GLY A C 1
ATOM 1003 O O . GLY A 1 127 ? 15.008 7.914 13.086 1 97.69 127 GLY A O 1
ATOM 1004 N N . ALA A 1 128 ? 12.805 8.008 12.922 1 98.31 128 ALA A N 1
ATOM 1005 C CA . ALA A 1 128 ? 12.75 7.27 11.664 1 98.31 128 ALA A CA 1
ATOM 1006 C C . ALA A 1 128 ? 13.531 7.992 10.57 1 98.31 128 ALA A C 1
ATOM 1008 O O . ALA A 1 128 ? 14.258 7.359 9.797 1 98.31 128 ALA A O 1
ATOM 1009 N N . LYS A 1 129 ? 13.352 9.281 10.484 1 98.38 129 LYS A N 1
ATOM 1010 C CA . LYS A 1 129 ? 14.102 10.062 9.508 1 98.38 129 LYS A CA 1
ATOM 1011 C C . LYS A 1 129 ? 15.602 9.852 9.672 1 98.38 129 LYS A C 1
ATOM 1013 O O . LYS A 1 129 ? 16.328 9.711 8.68 1 98.38 129 LYS A O 1
ATOM 1018 N N . LYS A 1 130 ? 16.047 9.93 10.906 1 98.06 130 LYS A N 1
ATOM 1019 C CA . LYS A 1 130 ? 17.469 9.719 11.188 1 98.06 130 LYS A CA 1
ATOM 1020 C C . LYS A 1 130 ? 17.922 8.359 10.664 1 98.06 130 LYS A C 1
ATOM 1022 O O . LYS A 1 130 ? 18.984 8.258 10.039 1 98.06 130 LYS A O 1
ATOM 1027 N N . LEU A 1 131 ? 17.172 7.336 10.922 1 98.19 131 LEU A N 1
ATOM 1028 C CA . LEU A 1 131 ? 17.516 5.988 10.484 1 98.19 131 LEU A CA 1
ATOM 1029 C C . LEU A 1 131 ? 17.547 5.906 8.961 1 98.19 131 LEU A C 1
ATOM 1031 O O . LEU A 1 131 ? 18.406 5.238 8.383 1 98.19 131 LEU A O 1
ATOM 1035 N N . ILE A 1 132 ? 16.594 6.523 8.289 1 98.38 132 ILE A N 1
ATOM 1036 C CA 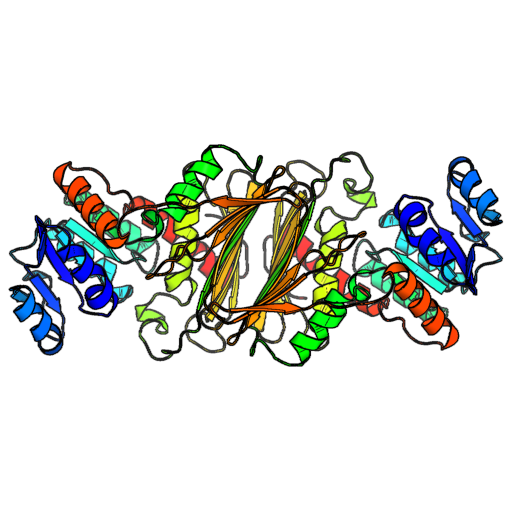. ILE A 1 132 ? 16.547 6.566 6.828 1 98.38 132 ILE A CA 1
ATOM 1037 C C . ILE A 1 132 ? 17.781 7.27 6.285 1 98.38 132 ILE A C 1
ATOM 1039 O O . ILE A 1 132 ? 18.422 6.785 5.344 1 98.38 132 ILE A O 1
ATOM 1043 N N . ASP A 1 133 ? 18.156 8.375 6.883 1 97.94 133 ASP A N 1
ATOM 1044 C CA . ASP A 1 133 ? 19.328 9.148 6.465 1 97.94 133 ASP A CA 1
ATOM 1045 C C . ASP A 1 133 ? 20.609 8.344 6.633 1 97.94 133 ASP A C 1
ATOM 1047 O O . ASP A 1 133 ? 21.562 8.539 5.883 1 97.94 133 ASP A O 1
ATOM 1051 N N . GLU A 1 134 ? 20.578 7.473 7.594 1 97.75 134 GLU A N 1
ATOM 1052 C CA . GLU A 1 134 ? 21.75 6.641 7.863 1 97.75 134 GLU A CA 1
ATOM 1053 C C . GLU A 1 134 ? 21.828 5.469 6.891 1 97.75 134 GLU A C 1
ATOM 1055 O O . GLU A 1 134 ? 22.75 4.656 6.965 1 97.75 134 GLU A O 1
ATOM 1060 N N . ASN A 1 135 ? 20.875 5.27 5.996 1 97.25 135 ASN A N 1
ATOM 1061 C CA . ASN A 1 135 ? 20.828 4.258 4.945 1 97.25 135 ASN A CA 1
ATOM 1062 C C . ASN A 1 135 ? 20.844 2.848 5.523 1 97.25 135 ASN A C 1
ATOM 1064 O O . ASN A 1 135 ? 21.484 1.95 4.977 1 97.25 135 ASN A O 1
ATOM 1068 N N . ILE A 1 136 ? 20.156 2.678 6.613 1 95.75 136 ILE A N 1
ATOM 1069 C CA . ILE A 1 136 ? 20.203 1.417 7.344 1 95.75 136 ILE A CA 1
ATOM 1070 C C . ILE A 1 136 ? 19.469 0.334 6.562 1 95.75 136 ILE A C 1
ATOM 1072 O O . ILE A 1 136 ? 19.688 -0.859 6.789 1 95.75 136 ILE A O 1
ATOM 1076 N N . ILE A 1 137 ? 18.609 0.694 5.625 1 98 137 ILE A N 1
ATOM 1077 C CA . ILE A 1 137 ? 17.828 -0.3 4.895 1 98 137 ILE A CA 1
ATOM 1078 C C . ILE A 1 137 ? 18.297 -0.354 3.441 1 98 137 ILE A C 1
ATOM 1080 O O . ILE A 1 137 ? 17.625 -0.967 2.598 1 98 137 ILE A O 1
ATOM 1084 N N . GLY A 1 138 ? 19.391 0.3 3.104 1 98 138 GLY A N 1
ATOM 1085 C CA . GLY A 1 138 ? 19.938 0.275 1.756 1 98 138 GLY A CA 1
ATOM 1086 C C . GLY A 1 138 ? 19.141 1.106 0.772 1 98 138 GLY A C 1
ATOM 1087 O O . GLY A 1 138 ? 18.578 2.141 1.139 1 98 138 GLY A O 1
ATOM 1088 N N . LYS A 1 139 ? 19.234 0.719 -0.51 1 97.81 139 LYS A N 1
ATOM 1089 C CA . LYS A 1 139 ? 18.531 1.434 -1.569 1 97.81 139 LYS A CA 1
ATOM 1090 C C . LYS A 1 139 ? 17.016 1.177 -1.497 1 97.81 139 LYS A C 1
ATOM 1092 O O . LYS A 1 139 ? 16.578 0.04 -1.658 1 97.81 139 LYS A O 1
ATOM 1097 N N . ILE A 1 140 ? 16.297 2.234 -1.295 1 98.56 140 ILE A N 1
ATOM 1098 C CA . ILE A 1 140 ? 14.852 2.133 -1.132 1 98.56 140 ILE A CA 1
ATOM 1099 C C . ILE A 1 140 ? 14.188 1.98 -2.498 1 98.56 140 ILE A C 1
ATOM 1101 O O . ILE A 1 140 ? 14.492 2.725 -3.432 1 98.56 140 ILE A O 1
ATOM 1105 N N . GLY A 1 141 ? 13.273 1 -2.59 1 98.69 141 GLY A N 1
ATOM 1106 C CA . GLY A 1 141 ? 12.57 0.783 -3.846 1 98.69 141 GLY A CA 1
ATOM 1107 C C . GLY A 1 141 ? 11.078 1 -3.744 1 98.69 141 GLY A C 1
ATOM 1108 O O . GLY A 1 141 ? 10.453 1.534 -4.664 1 98.69 141 GLY A O 1
ATOM 1109 N N . VAL A 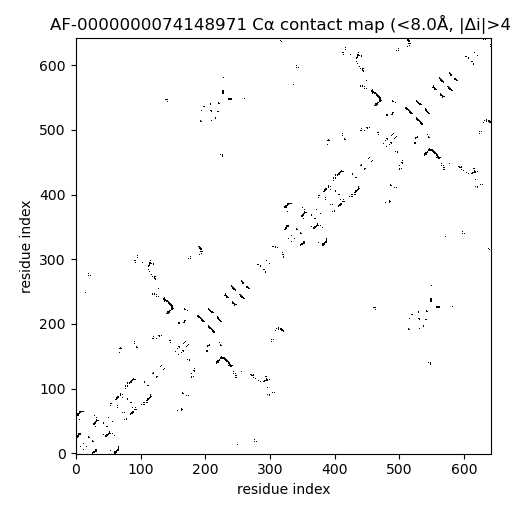1 142 ? 10.484 0.553 -2.625 1 98.88 142 VAL A N 1
ATOM 1110 C CA . VAL A 1 142 ? 9.031 0.603 -2.48 1 98.88 142 VAL A CA 1
ATOM 1111 C C . VAL A 1 142 ? 8.664 1.168 -1.108 1 98.88 142 VAL A C 1
ATOM 1113 O O . VAL A 1 142 ? 9.273 0.801 -0.099 1 98.88 142 VAL A O 1
ATOM 1116 N N . ILE A 1 143 ? 7.727 2.064 -1.106 1 98.94 143 ILE A N 1
ATOM 1117 C CA . ILE A 1 143 ? 7.176 2.625 0.122 1 98.94 143 ILE A CA 1
ATOM 1118 C C . ILE A 1 143 ? 5.664 2.408 0.158 1 98.94 143 ILE A C 1
ATOM 1120 O O . ILE A 1 143 ? 4.98 2.584 -0.853 1 98.94 143 ILE A O 1
ATOM 1124 N N . LYS A 1 144 ? 5.121 1.934 1.265 1 98.88 144 LYS A N 1
ATOM 1125 C CA . LYS A 1 144 ? 3.689 1.948 1.548 1 98.88 144 LYS A CA 1
ATOM 1126 C C . LYS A 1 144 ? 3.367 2.904 2.693 1 98.88 144 LYS A C 1
ATOM 1128 O O . LYS A 1 144 ? 4.051 2.906 3.719 1 98.88 144 LYS A O 1
ATOM 1133 N N . ALA A 1 145 ? 2.438 3.715 2.492 1 98.88 145 ALA A N 1
ATOM 1134 C CA . ALA A 1 145 ? 2.064 4.711 3.494 1 98.88 145 ALA A CA 1
ATOM 1135 C C . ALA A 1 145 ? 0.546 4.82 3.619 1 98.88 145 ALA A C 1
ATOM 1137 O O . ALA A 1 145 ? -0.154 4.988 2.617 1 98.88 145 ALA A O 1
ATOM 1138 N N . SER A 1 146 ? 0.04 4.738 4.875 1 98.56 146 SER A N 1
ATOM 1139 C CA . SER A 1 146 ? -1.403 4.605 5.043 1 98.56 146 SER A CA 1
ATOM 1140 C C . SER A 1 146 ? -1.873 5.281 6.328 1 98.56 146 SER A C 1
ATOM 1142 O O . SER A 1 146 ? -1.15 5.301 7.324 1 98.56 146 SER A O 1
ATOM 1144 N N . PHE A 1 147 ? -3.053 5.809 6.301 1 98.56 147 PHE A N 1
ATOM 1145 C CA . PHE A 1 147 ? -3.781 6.297 7.469 1 98.56 147 PHE A CA 1
ATOM 1146 C C . PHE A 1 147 ? -5.27 6 7.336 1 98.56 147 PHE A C 1
ATOM 1148 O O . PHE A 1 147 ? -5.879 6.297 6.309 1 98.56 147 PHE A O 1
ATOM 1155 N N . SER A 1 148 ? -5.844 5.398 8.383 1 98.06 148 SER A N 1
ATOM 1156 C CA . SER A 1 148 ? -7.27 5.078 8.328 1 98.06 148 SER A CA 1
ATOM 1157 C C . SER A 1 148 ? -7.922 5.227 9.695 1 98.06 148 SER A C 1
ATOM 1159 O O . SER A 1 148 ? -7.238 5.184 10.727 1 98.06 148 SER A O 1
ATOM 1161 N N . PHE A 1 149 ? -9.133 5.473 9.711 1 97.19 149 PHE A N 1
ATOM 1162 C CA . PHE A 1 149 ? -10.031 5.309 10.852 1 97.19 149 PHE A CA 1
ATOM 1163 C C . PHE A 1 149 ? -11.484 5.215 10.383 1 97.19 149 PHE A C 1
ATOM 1165 O O . PHE A 1 149 ? -11.805 5.582 9.25 1 97.19 149 PHE A O 1
ATOM 1172 N N . VAL A 1 150 ? -12.289 4.688 11.242 1 97.31 150 VAL A N 1
ATOM 1173 C CA . VAL A 1 150 ? -13.719 4.695 10.961 1 97.31 150 VAL A CA 1
ATOM 1174 C C . VAL A 1 150 ? -14.328 6.023 11.406 1 97.31 150 VAL A C 1
ATOM 1176 O O . VAL A 1 150 ? -14.484 6.27 12.602 1 97.31 150 VAL A O 1
ATOM 1179 N N . ASN A 1 151 ? -14.633 6.82 10.453 1 97.06 151 ASN A N 1
ATOM 1180 C CA . ASN A 1 151 ? -15.305 8.078 10.773 1 97.06 151 ASN A CA 1
ATOM 1181 C C . ASN A 1 151 ? -16.797 7.875 10.961 1 97.06 151 ASN A C 1
ATOM 1183 O O . ASN A 1 151 ? -17.531 7.641 9.992 1 97.06 151 ASN A O 1
ATOM 1187 N N . THR A 1 152 ? -17.25 8.102 12.117 1 94.69 152 THR A N 1
ATOM 1188 C CA . THR A 1 152 ? -18.656 7.848 12.422 1 94.69 152 THR A CA 1
ATOM 1189 C C . THR A 1 152 ? -19.484 9.109 12.227 1 94.69 152 THR A C 1
ATOM 1191 O O . THR A 1 152 ? -20.719 9.055 12.211 1 94.69 152 THR A O 1
ATOM 1194 N N . GLU A 1 153 ? -18.859 10.258 12.133 1 93.5 153 GLU A N 1
ATOM 1195 C CA . GLU A 1 153 ? -19.562 11.523 11.922 1 93.5 153 GLU A CA 1
ATOM 1196 C C . GLU A 1 153 ? -19.781 11.789 10.43 1 93.5 153 GLU A C 1
ATOM 1198 O O . GLU A 1 153 ? -19.281 12.781 9.898 1 93.5 153 GLU A O 1
ATOM 1203 N N . LYS A 1 154 ? -20.672 11.164 9.883 1 91.88 154 LYS A N 1
ATOM 1204 C CA . LYS A 1 154 ? -20.828 11.164 8.43 1 91.88 154 LYS A CA 1
ATOM 1205 C C . LYS A 1 154 ? -21.578 12.398 7.953 1 91.88 154 LYS A C 1
ATOM 1207 O O . LYS A 1 154 ? -21.562 12.719 6.762 1 91.88 154 LYS A O 1
ATOM 1212 N N . SER A 1 155 ? -22.094 13.172 8.852 1 89.81 155 SER A N 1
ATOM 1213 C CA . SER A 1 155 ? -22.844 14.375 8.508 1 89.81 155 SER A CA 1
ATOM 1214 C C . SER A 1 155 ? -22.031 15.633 8.828 1 89.81 155 SER A C 1
ATOM 1216 O O . SER A 1 155 ? -22.516 16.75 8.633 1 89.81 155 SER A O 1
ATOM 1218 N N . GLY A 1 156 ? -20.906 15.477 9.273 1 92.62 156 GLY A N 1
ATOM 1219 C CA . GLY A 1 156 ? -20.047 16.594 9.625 1 92.62 156 GLY A CA 1
ATOM 1220 C C . GLY A 1 156 ? -19.391 17.234 8.422 1 92.62 156 GLY A C 1
ATOM 1221 O O . GLY A 1 156 ? -19.531 16.766 7.297 1 92.62 156 GLY A O 1
ATOM 1222 N N . TRP A 1 157 ? -18.703 18.359 8.75 1 93.5 157 TRP A N 1
ATOM 1223 C CA . TRP A 1 157 ? -18.141 19.188 7.688 1 93.5 157 TRP A CA 1
ATOM 1224 C C . TRP A 1 157 ? -17.141 18.391 6.859 1 93.5 157 TRP A C 1
ATOM 1226 O O . TRP A 1 157 ? -16.922 18.703 5.684 1 93.5 157 TRP A O 1
ATOM 1236 N N . ARG A 1 158 ? -16.594 17.328 7.43 1 95.56 158 ARG A N 1
ATOM 1237 C CA . ARG A 1 158 ? -15.578 16.547 6.75 1 95.56 158 ARG A CA 1
ATOM 1238 C C . ARG A 1 158 ? -16.172 15.766 5.582 1 95.56 158 ARG A C 1
ATOM 1240 O O . ARG A 1 158 ? -15.438 15.258 4.73 1 95.56 158 ARG A O 1
ATOM 1247 N N . TYR A 1 159 ? -17.422 15.633 5.543 1 96.62 159 TYR A N 1
ATOM 1248 C CA . TYR A 1 159 ? -18.078 14.93 4.449 1 96.62 159 TYR A CA 1
ATOM 1249 C C . TYR A 1 159 ? -18.688 15.922 3.457 1 96.62 159 TYR A C 1
ATOM 1251 O O . TYR A 1 159 ? -19.344 15.516 2.492 1 96.62 159 TYR A O 1
ATOM 1259 N N . SER A 1 160 ? -18.516 17.219 3.715 1 96.69 160 SER A N 1
ATOM 1260 C CA . SER A 1 160 ? -18.953 18.25 2.783 1 96.69 160 SER A CA 1
ATOM 1261 C C . SER A 1 160 ? -17.828 18.609 1.813 1 96.69 160 SER A C 1
ATOM 1263 O O . SER A 1 160 ? -16.812 19.188 2.215 1 96.69 160 SER A O 1
ATOM 1265 N N . LEU A 1 161 ? -18.062 18.359 0.555 1 97.19 161 LEU A N 1
ATOM 1266 C CA . LEU A 1 161 ? -17.047 18.703 -0.449 1 97.19 161 LEU A CA 1
ATOM 1267 C C . LEU A 1 161 ? -16.75 20.203 -0.422 1 97.19 161 LEU A C 1
ATOM 1269 O O . LEU A 1 161 ? -15.594 20.609 -0.538 1 97.19 161 LEU A O 1
ATOM 1273 N N . GLU A 1 162 ? -17.703 20.984 -0.211 1 96.94 162 GLU A N 1
ATOM 1274 C CA . GLU A 1 162 ? -17.562 22.438 -0.172 1 96.94 162 GLU A CA 1
ATOM 1275 C C . GLU A 1 162 ? -16.688 22.875 1.002 1 96.94 162 GLU A C 1
ATOM 1277 O O . GLU A 1 162 ? -15.781 23.688 0.838 1 96.94 162 GLU A O 1
ATOM 1282 N N . LEU A 1 163 ? -16.891 22.281 2.15 1 97.12 163 LEU A N 1
ATOM 1283 C CA . LEU A 1 163 ? -16.234 22.75 3.369 1 97.12 163 LEU A CA 1
ATOM 1284 C C . LEU A 1 163 ? -14.859 22.094 3.529 1 97.12 163 LEU A C 1
ATOM 1286 O O . LEU A 1 163 ? -13.922 22.734 4.027 1 97.12 163 LEU A O 1
ATOM 1290 N N . ALA A 1 164 ? -14.734 20.828 3.051 1 97.69 164 ALA A N 1
ATOM 1291 C CA . ALA A 1 164 ? -13.516 20.078 3.332 1 97.69 164 ALA A CA 1
ATOM 1292 C C . ALA A 1 164 ? -12.594 20.062 2.115 1 97.69 164 ALA A C 1
ATOM 1294 O O . ALA A 1 164 ? -11.383 19.859 2.248 1 97.69 164 ALA A O 1
ATOM 1295 N N . GLY A 1 165 ? -13.125 20.234 0.922 1 97.81 165 GLY A N 1
ATOM 1296 C CA . GLY A 1 165 ? -12.352 20.125 -0.307 1 97.81 165 GLY A CA 1
ATOM 1297 C C . GLY A 1 165 ? -12.086 18.703 -0.731 1 97.81 165 GLY A C 1
ATOM 1298 O O . GLY A 1 165 ? -11.477 18.453 -1.772 1 97.81 165 GLY A O 1
ATOM 1299 N N . GLY A 1 166 ? -12.539 17.734 0.023 1 98.25 166 GLY A N 1
ATOM 1300 C CA . GLY A 1 166 ? -12.367 16.312 -0.194 1 98.25 166 GLY A CA 1
ATOM 1301 C C . GLY A 1 166 ? -12.633 15.484 1.048 1 98.25 166 GLY A C 1
ATOM 1302 O O . GLY A 1 166 ? -13.164 15.992 2.039 1 98.25 166 GLY A O 1
ATOM 1303 N N . GLY A 1 167 ? -12.391 14.188 0.973 1 98.38 167 GLY A N 1
ATOM 1304 C CA . GLY A 1 167 ? -12.641 13.281 2.076 1 98.38 167 GLY A CA 1
ATOM 1305 C C . GLY A 1 167 ? -11.383 12.859 2.809 1 98.38 167 GLY A C 1
ATOM 1306 O O . GLY A 1 167 ? -10.633 13.711 3.305 1 98.38 167 GLY A O 1
ATOM 1307 N N . SER A 1 168 ? -11.156 11.539 2.787 1 98.69 168 SER A N 1
ATOM 1308 C CA . SER A 1 168 ? -10.062 10.953 3.559 1 98.69 168 SER A CA 1
ATOM 1309 C C . SER A 1 168 ? -8.711 11.469 3.088 1 98.69 168 SER A C 1
ATOM 1311 O O . SER A 1 168 ? -7.777 11.602 3.883 1 98.69 168 SER A O 1
ATOM 1313 N N . ILE A 1 169 ? -8.523 11.828 1.825 1 98.81 169 ILE A N 1
ATOM 1314 C CA . ILE A 1 169 ? -7.262 12.328 1.298 1 98.81 169 ILE A CA 1
ATOM 1315 C C . ILE A 1 169 ? -6.922 13.664 1.951 1 98.81 169 ILE A C 1
ATOM 1317 O O . ILE A 1 169 ? -5.832 13.836 2.494 1 98.81 169 ILE A O 1
ATOM 1321 N N . MET A 1 170 ? -7.879 14.594 1.956 1 98.44 170 MET A N 1
ATOM 1322 C CA . MET A 1 170 ? -7.676 15.93 2.502 1 98.44 170 MET A CA 1
ATOM 1323 C C . MET A 1 170 ? -7.434 15.875 4.008 1 98.44 170 MET A C 1
ATOM 1325 O O . MET A 1 170 ? -6.59 16.609 4.531 1 98.44 170 MET A O 1
ATOM 1329 N N . ASP A 1 171 ? -8.133 15.023 4.66 1 98.06 171 ASP A N 1
ATOM 1330 C CA . ASP A 1 171 ? -8.18 15 6.117 1 98.06 171 ASP A CA 1
ATOM 1331 C C . ASP A 1 171 ? -6.965 14.266 6.691 1 98.06 171 ASP A C 1
ATOM 1333 O O . ASP A 1 171 ? -6.266 14.805 7.555 1 98.06 171 ASP A O 1
ATOM 1337 N N . ILE A 1 172 ? -6.773 13.047 6.199 1 98.31 172 ILE A N 1
ATOM 1338 C CA . ILE A 1 172 ? -5.734 12.258 6.852 1 98.31 172 ILE A CA 1
ATOM 1339 C C . ILE A 1 172 ? -4.652 11.891 5.84 1 98.31 172 ILE A C 1
ATOM 1341 O O . ILE A 1 172 ? -3.502 11.641 6.211 1 98.31 172 ILE A O 1
ATOM 1345 N N . GLY A 1 173 ? -4.957 11.844 4.52 1 98.62 173 GLY A N 1
ATOM 1346 C CA . GLY A 1 173 ? -3.941 11.641 3.5 1 98.62 173 GLY A CA 1
ATOM 1347 C C . GLY A 1 173 ? -2.85 12.695 3.525 1 98.62 173 GLY A C 1
ATOM 1348 O O . GLY A 1 173 ? -1.69 12.398 3.223 1 98.62 173 GLY A O 1
ATOM 1349 N N . VAL A 1 174 ? -3.221 13.859 3.848 1 98.69 174 VAL A N 1
ATOM 1350 C CA . VAL A 1 174 ? -2.283 14.984 3.887 1 98.69 174 VAL A CA 1
ATOM 1351 C C . VAL A 1 174 ? -1.178 14.695 4.898 1 98.69 174 VAL A C 1
ATOM 1353 O O . VAL A 1 174 ? -0.02 15.055 4.684 1 98.69 174 VAL A O 1
ATOM 1356 N N . HIS A 1 175 ? -1.495 14.039 6.066 1 98.25 175 HIS A N 1
ATOM 1357 C CA . HIS A 1 175 ? -0.489 13.664 7.051 1 98.25 175 HIS A CA 1
ATOM 1358 C C . HIS A 1 175 ? 0.515 12.672 6.465 1 98.25 175 HIS A C 1
ATOM 1360 O O . HIS A 1 175 ? 1.712 12.758 6.75 1 98.25 175 HIS A O 1
ATOM 1366 N N . VAL A 1 176 ? 0.033 11.805 5.664 1 98.69 176 VAL A N 1
ATOM 1367 C CA . VAL A 1 176 ? 0.849 10.766 5.051 1 98.69 176 VAL A CA 1
ATOM 1368 C C . VAL A 1 176 ? 1.829 11.383 4.062 1 98.69 176 VAL A C 1
ATOM 1370 O O . VAL A 1 176 ? 3.037 11.148 4.141 1 98.69 176 VAL A O 1
ATOM 1373 N N . ILE A 1 177 ? 1.3 12.211 3.23 1 98.75 177 ILE A N 1
ATOM 1374 C CA . ILE A 1 177 ? 2.1 12.867 2.203 1 98.75 177 ILE A CA 1
ATOM 1375 C C . ILE A 1 177 ? 3.137 13.773 2.857 1 98.75 177 ILE A C 1
ATOM 1377 O O . ILE A 1 177 ? 4.309 13.766 2.473 1 98.75 177 ILE A O 1
ATOM 1381 N N . ASN A 1 178 ? 2.723 14.5 3.859 1 98.69 178 ASN A N 1
ATOM 1382 C CA . ASN A 1 178 ? 3.633 15.391 4.566 1 98.69 178 ASN A CA 1
ATOM 1383 C C . ASN A 1 178 ? 4.785 14.625 5.207 1 98.69 178 ASN A C 1
ATOM 1385 O O . ASN A 1 178 ? 5.93 15.078 5.18 1 98.69 178 ASN A O 1
ATOM 1389 N N . THR A 1 179 ? 4.504 13.492 5.777 1 98.62 179 THR A N 1
ATOM 1390 C CA . THR A 1 179 ? 5.527 12.672 6.41 1 98.62 179 THR A CA 1
ATOM 1391 C C . THR A 1 179 ? 6.543 12.188 5.383 1 98.62 179 THR A C 1
ATOM 1393 O O . THR A 1 179 ? 7.75 12.188 5.645 1 98.62 179 THR A O 1
ATOM 1396 N N . LEU A 1 180 ? 6.094 11.82 4.223 1 98.75 180 LEU A N 1
ATOM 1397 C CA . LEU A 1 180 ? 6.992 11.391 3.156 1 98.75 180 LEU A CA 1
ATOM 1398 C C . LEU A 1 180 ? 7.91 12.531 2.727 1 98.75 180 LEU A C 1
ATOM 1400 O O . LEU A 1 180 ? 9.109 12.336 2.547 1 98.75 180 LEU A O 1
ATOM 1404 N N . HIS A 1 181 ? 7.348 13.719 2.574 1 98.38 181 HIS A N 1
ATOM 1405 C CA . HIS A 1 181 ? 8.164 14.883 2.234 1 98.38 181 HIS A CA 1
ATOM 1406 C C . HIS A 1 181 ? 9.211 15.148 3.311 1 98.38 181 HIS A C 1
ATOM 1408 O O . HIS A 1 181 ? 10.344 15.523 2.998 1 98.38 181 HIS A O 1
ATOM 1414 N N . PHE A 1 182 ? 8.812 14.93 4.555 1 98.56 182 PHE A N 1
ATOM 1415 C CA . PHE A 1 182 ? 9.703 15.125 5.688 1 98.56 182 PHE A CA 1
ATOM 1416 C C . PHE A 1 182 ? 10.867 14.141 5.629 1 98.56 182 PHE A C 1
ATOM 1418 O O . PHE A 1 182 ? 12.023 14.531 5.824 1 98.56 182 PHE A O 1
ATOM 1425 N N . TRP A 1 183 ? 10.578 12.891 5.297 1 98.69 183 TRP A N 1
ATOM 1426 C CA . T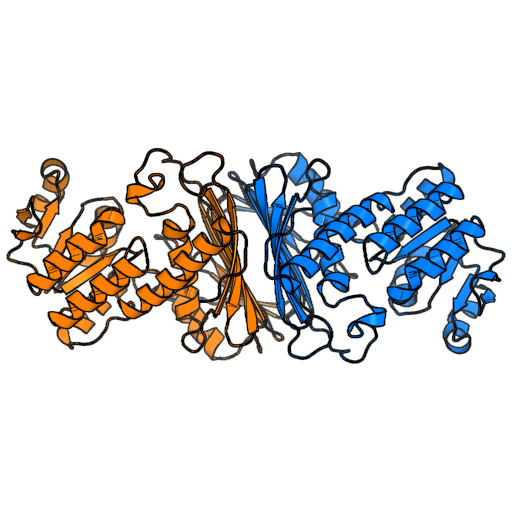RP A 1 183 ? 11.578 11.836 5.336 1 98.69 183 TRP A CA 1
ATOM 1427 C C . TRP A 1 183 ? 12.477 11.883 4.098 1 98.69 183 TRP A C 1
ATOM 1429 O O . TRP A 1 183 ? 13.609 11.406 4.129 1 98.69 183 TRP A O 1
ATOM 1439 N N . PHE A 1 184 ? 11.961 12.445 2.998 1 98.12 184 PHE A N 1
ATOM 1440 C CA . PHE A 1 184 ? 12.703 12.469 1.741 1 98.12 184 PHE A CA 1
ATOM 1441 C C . PHE A 1 184 ? 12.75 13.883 1.175 1 98.12 184 PHE A C 1
ATOM 1443 O O . PHE A 1 184 ? 12.312 14.125 0.045 1 98.12 184 PHE A O 1
ATOM 1450 N N . PRO A 1 185 ? 13.406 14.789 1.849 1 96.5 185 PRO A N 1
ATOM 1451 C CA . PRO A 1 185 ? 13.383 16.203 1.485 1 96.5 185 PRO A CA 1
ATOM 1452 C C . PRO A 1 185 ? 14.102 16.484 0.168 1 96.5 185 PRO A C 1
ATOM 1454 O O . PRO A 1 185 ? 13.891 17.547 -0.44 1 96.5 185 PRO A O 1
ATOM 1457 N N . ASN A 1 186 ? 14.922 15.586 -0.29 1 96.75 186 ASN A N 1
ATOM 1458 C CA . ASN A 1 186 ? 15.711 15.82 -1.496 1 96.75 186 ASN A CA 1
ATOM 1459 C C . ASN A 1 186 ? 15.078 15.156 -2.715 1 96.75 186 ASN A C 1
ATOM 1461 O O . ASN A 1 186 ? 15.656 15.172 -3.805 1 96.75 186 ASN A O 1
ATOM 1465 N N . ASN A 1 187 ? 13.961 14.516 -2.555 1 97.56 187 ASN A N 1
ATOM 1466 C CA . ASN A 1 187 ? 13.227 13.859 -3.633 1 97.56 187 ASN A CA 1
ATOM 1467 C C . ASN A 1 187 ? 11.82 14.43 -3.777 1 97.56 187 ASN A C 1
ATOM 1469 O O . ASN A 1 187 ? 11.25 14.945 -2.811 1 97.56 187 ASN A O 1
ATOM 1473 N N . ARG A 1 188 ? 11.336 14.336 -4.977 1 97.62 188 ARG A N 1
ATOM 1474 C CA . ARG A 1 188 ? 9.992 14.852 -5.242 1 97.62 188 ARG A CA 1
ATOM 1475 C C . ARG A 1 188 ? 9.109 13.773 -5.855 1 97.62 188 ARG A C 1
ATOM 1477 O O . ARG A 1 188 ? 9.562 12.984 -6.688 1 97.62 188 ARG A O 1
ATOM 1484 N N . ILE A 1 189 ? 7.918 13.695 -5.375 1 98.5 189 ILE A N 1
ATOM 1485 C CA . ILE A 1 189 ? 6.93 12.867 -6.066 1 98.5 189 ILE A CA 1
ATOM 1486 C C . ILE A 1 189 ? 6.617 13.477 -7.434 1 98.5 189 ILE A C 1
ATOM 1488 O O . ILE A 1 189 ? 6.133 14.602 -7.52 1 98.5 189 ILE A O 1
ATOM 1492 N N . LYS A 1 190 ? 6.812 12.742 -8.461 1 98.31 190 LYS A N 1
ATOM 1493 C CA . LYS A 1 190 ? 6.781 13.359 -9.789 1 98.31 190 LYS A CA 1
ATOM 1494 C C . LYS A 1 190 ? 5.516 12.969 -10.539 1 98.31 190 LYS A C 1
ATOM 1496 O O . LYS A 1 190 ? 5.094 13.68 -11.461 1 98.31 190 LYS A O 1
ATOM 1501 N N . GLU A 1 191 ? 4.965 11.891 -10.25 1 98.81 191 GLU A N 1
ATOM 1502 C CA . GLU A 1 191 ? 3.754 11.438 -10.93 1 98.81 191 GLU A CA 1
ATOM 1503 C C . GLU A 1 191 ? 2.895 10.57 -10.016 1 98.81 191 GLU A C 1
ATOM 1505 O O . GLU A 1 191 ? 3.389 10.016 -9.031 1 98.81 191 GLU A O 1
ATOM 1510 N N . ILE A 1 192 ? 1.59 10.477 -10.336 1 98.88 192 ILE A N 1
ATOM 1511 C CA . ILE A 1 192 ? 0.651 9.773 -9.469 1 98.88 192 ILE A CA 1
ATOM 1512 C C . ILE A 1 192 ? -0.533 9.273 -10.289 1 98.88 192 ILE A C 1
ATOM 1514 O O . ILE A 1 192 ? -0.994 9.953 -11.211 1 98.88 192 ILE A O 1
ATOM 1518 N N . VAL A 1 193 ? -1.028 8.062 -9.984 1 98.94 193 VAL A N 1
ATOM 1519 C CA . VAL A 1 193 ? -2.287 7.512 -10.477 1 98.94 193 VAL A CA 1
ATOM 1520 C C . VAL A 1 193 ? -3.125 7.012 -9.305 1 98.94 193 VAL A C 1
ATOM 1522 O O . VAL A 1 193 ? -2.58 6.605 -8.273 1 98.94 193 VAL A O 1
ATOM 1525 N N . ALA A 1 194 ? -4.496 7.051 -9.5 1 98.94 194 ALA A N 1
ATOM 1526 C CA . ALA A 1 194 ? -5.285 6.801 -8.297 1 98.94 194 ALA A CA 1
ATOM 1527 C C . ALA A 1 194 ? -6.68 6.293 -8.648 1 98.94 194 ALA A C 1
ATOM 1529 O O . ALA A 1 194 ? -7.152 6.488 -9.773 1 98.94 194 ALA A O 1
ATOM 1530 N N . ILE A 1 195 ? -7.266 5.559 -7.738 1 98.88 195 ILE A N 1
ATOM 1531 C CA . ILE A 1 195 ? -8.68 5.211 -7.695 1 98.88 195 ILE A CA 1
ATOM 1532 C C . ILE A 1 195 ? -9.266 5.574 -6.328 1 98.88 195 ILE A C 1
ATOM 1534 O O . ILE A 1 195 ? -8.688 5.227 -5.293 1 98.88 195 ILE A O 1
ATOM 1538 N N . ASN A 1 196 ? -10.336 6.289 -6.332 1 98.62 196 ASN A N 1
ATOM 1539 C CA . ASN A 1 196 ? -11.047 6.625 -5.105 1 98.62 196 ASN A CA 1
ATOM 1540 C C . ASN A 1 196 ? -12.438 6.004 -5.078 1 98.62 196 ASN A C 1
ATOM 1542 O O . ASN A 1 196 ? -13.016 5.719 -6.129 1 98.62 196 ASN A O 1
ATOM 1546 N N . GLU A 1 197 ? -12.914 5.766 -3.836 1 98.12 197 GLU A N 1
ATOM 1547 C CA . GLU A 1 197 ? -14.242 5.207 -3.627 1 98.12 197 GLU A CA 1
ATOM 1548 C C . GLU A 1 197 ? -15.016 5.996 -2.57 1 98.12 197 GLU A C 1
ATOM 1550 O O . GLU A 1 197 ? -14.547 6.141 -1.438 1 98.12 197 GLU A O 1
ATOM 1555 N N . GLY A 1 198 ? -16.219 6.512 -2.906 1 96.88 198 GLY A N 1
ATOM 1556 C CA . GLY A 1 198 ? -17 7.359 -2.01 1 96.88 198 GLY A CA 1
ATOM 1557 C C . GLY A 1 198 ? -18.156 6.633 -1.364 1 96.88 198 GLY A C 1
ATOM 1558 O O . GLY A 1 198 ? -18.703 7.098 -0.363 1 96.88 198 GLY A O 1
ATOM 1559 N N . TYR A 1 199 ? -18.5 5.5 -1.892 1 94.81 199 TYR A N 1
ATOM 1560 C CA . TYR A 1 199 ? -19.641 4.719 -1.438 1 94.81 199 TYR A CA 1
ATOM 1561 C C . TYR A 1 199 ? -20.922 5.566 -1.421 1 94.81 199 TYR A C 1
ATOM 1563 O O . TYR A 1 199 ? -21.703 5.488 -0.478 1 94.81 199 TYR A O 1
ATOM 1571 N N . GLY A 1 200 ? -21.031 6.453 -2.293 1 94.56 200 GLY A N 1
ATOM 1572 C CA . GLY A 1 200 ? -22.234 7.258 -2.453 1 94.56 200 GLY A CA 1
ATOM 1573 C C . GLY A 1 200 ? -22.125 8.617 -1.782 1 94.56 200 GLY A C 1
ATOM 1574 O O . GLY A 1 200 ? -23 9.469 -1.974 1 94.56 200 GLY A O 1
ATOM 1575 N N . TYR A 1 201 ? -21.125 8.82 -0.942 1 96.06 201 TYR A N 1
ATOM 1576 C CA . TYR A 1 201 ? -20.938 10.133 -0.329 1 96.06 201 TYR A CA 1
ATOM 1577 C C . TYR A 1 201 ? -20.312 11.109 -1.32 1 96.06 201 TYR A C 1
ATOM 1579 O O . TYR A 1 201 ? -19.766 10.703 -2.346 1 96.06 201 TYR A O 1
ATOM 1587 N N . GLU A 1 202 ? -20.391 12.406 -0.886 1 95 202 GLU A N 1
ATOM 1588 C CA . GLU A 1 202 ? -19.891 13.469 -1.748 1 95 202 GLU A CA 1
ATOM 1589 C C . GLU A 1 202 ? -18.359 13.438 -1.828 1 95 202 GLU A C 1
ATOM 1591 O O . GLU A 1 202 ? -17.781 13.891 -2.812 1 95 202 GLU A O 1
ATOM 1596 N N . VAL A 1 203 ? -17.781 12.914 -0.814 1 97.56 203 VAL A N 1
ATOM 1597 C CA . VAL A 1 203 ? -16.328 12.82 -0.742 1 97.56 203 VAL A CA 1
ATOM 1598 C C . VAL A 1 203 ? -15.914 11.352 -0.674 1 97.56 203 VAL A C 1
ATOM 1600 O O . VAL A 1 203 ? -16.734 10.477 -0.404 1 97.56 203 VAL A O 1
ATOM 1603 N N . GLU A 1 204 ? -14.688 11.094 -0.979 1 98.06 204 GLU A N 1
ATOM 1604 C CA . GLU A 1 204 ? -14.211 9.711 -0.958 1 98.06 204 GLU A CA 1
ATOM 1605 C C . GLU A 1 204 ? -14.07 9.195 0.471 1 98.06 204 GLU A C 1
ATOM 1607 O O . GLU A 1 204 ? -13.664 9.938 1.368 1 98.06 204 GLU A O 1
ATOM 1612 N N . GLU A 1 205 ? -14.477 7.973 0.696 1 98.19 205 GLU A N 1
ATOM 1613 C CA . GLU A 1 205 ? -14.227 7.258 1.945 1 98.19 205 GLU A CA 1
ATOM 1614 C C . GLU A 1 205 ? -12.891 6.52 1.905 1 98.19 205 GLU A C 1
ATOM 1616 O O . GLU A 1 205 ? -12.102 6.598 2.852 1 98.19 205 GLU A O 1
ATOM 1621 N N . ASN A 1 206 ? -12.719 5.801 0.79 1 98.5 206 ASN A N 1
ATOM 1622 C CA . ASN A 1 206 ? -11.469 5.082 0.539 1 98.5 206 ASN A CA 1
ATOM 1623 C C . ASN A 1 206 ? -10.727 5.656 -0.664 1 98.5 206 ASN A C 1
ATOM 1625 O O . ASN A 1 206 ? -11.344 6.016 -1.669 1 98.5 206 ASN A O 1
ATOM 1629 N N . ALA A 1 207 ? -9.445 5.754 -0.468 1 98.88 207 ALA A N 1
ATOM 1630 C CA . ALA A 1 207 ? -8.617 6.266 -1.558 1 98.88 207 ALA A CA 1
ATOM 1631 C C . ALA A 1 207 ? -7.297 5.512 -1.646 1 98.88 207 ALA A C 1
ATOM 1633 O O . ALA A 1 207 ? -6.684 5.199 -0.623 1 98.88 207 ALA A O 1
ATOM 1634 N N . GLY A 1 208 ? -6.91 5.113 -2.838 1 98.88 208 GLY A N 1
ATOM 1635 C CA . GLY A 1 208 ? -5.625 4.496 -3.125 1 98.88 208 GLY A CA 1
ATOM 1636 C C . GLY A 1 208 ? -4.898 5.145 -4.289 1 98.88 208 GLY A C 1
ATOM 1637 O O . GLY A 1 208 ? -5.523 5.531 -5.277 1 98.88 208 GLY A O 1
ATOM 1638 N N . ALA A 1 209 ? -3.58 5.23 -4.184 1 98.94 209 ALA A N 1
ATOM 1639 C CA . ALA A 1 209 ? -2.77 5.805 -5.254 1 98.94 209 ALA A CA 1
ATOM 1640 C C . ALA A 1 209 ? -1.409 5.117 -5.34 1 98.94 209 ALA A C 1
ATOM 1642 O O . ALA A 1 209 ? -0.935 4.539 -4.359 1 98.94 209 ALA A O 1
ATOM 1643 N N . VAL A 1 210 ? -0.876 5.125 -6.496 1 98.94 210 VAL A N 1
ATOM 1644 C CA . VAL A 1 210 ? 0.535 4.84 -6.73 1 98.94 210 VAL A CA 1
ATOM 1645 C C . VAL A 1 210 ? 1.243 6.098 -7.23 1 98.94 210 VAL A C 1
ATOM 1647 O O . VAL A 1 210 ? 0.755 6.77 -8.141 1 98.94 210 VAL A O 1
ATOM 1650 N N . ALA A 1 211 ? 2.303 6.383 -6.562 1 98.94 211 ALA A N 1
ATOM 1651 C CA . ALA A 1 211 ? 3.129 7.516 -6.973 1 98.94 211 ALA A CA 1
ATOM 1652 C C . ALA A 1 211 ? 4.578 7.09 -7.188 1 98.94 211 ALA A C 1
ATOM 1654 O O . ALA A 1 211 ? 4.98 6 -6.77 1 98.94 211 ALA A O 1
ATOM 1655 N N . ARG A 1 212 ? 5.312 7.902 -7.898 1 98.81 212 ARG A N 1
ATOM 1656 C CA . ARG A 1 212 ? 6.734 7.656 -8.102 1 98.81 212 ARG A CA 1
ATOM 1657 C C . ARG A 1 212 ? 7.555 8.914 -7.82 1 98.81 212 ARG A C 1
ATOM 1659 O O . ARG A 1 212 ? 7.203 10.008 -8.273 1 98.81 212 ARG A O 1
ATOM 1666 N N . PHE A 1 213 ? 8.57 8.766 -6.977 1 98.69 213 PHE A N 1
ATOM 1667 C CA . PHE A 1 213 ? 9.547 9.82 -6.746 1 98.69 213 PHE A CA 1
ATOM 1668 C C . PHE A 1 213 ? 10.453 10 -7.957 1 98.69 213 PHE A C 1
ATOM 1670 O O . PHE A 1 213 ? 10.547 9.109 -8.805 1 98.69 213 PHE A O 1
ATOM 1677 N N . ASP A 1 214 ? 11.117 11.07 -8.023 1 97.88 214 ASP A N 1
ATOM 1678 C CA . ASP A 1 214 ? 12 11.398 -9.141 1 97.88 214 ASP A CA 1
ATOM 1679 C C . ASP A 1 214 ? 13.195 10.453 -9.195 1 97.88 214 ASP A C 1
ATOM 1681 O O . ASP A 1 214 ? 13.844 10.328 -10.234 1 97.88 214 ASP A O 1
ATOM 1685 N N . ASN A 1 215 ? 13.484 9.781 -8.109 1 96.94 215 ASN A N 1
ATOM 1686 C CA . ASN A 1 215 ? 14.594 8.836 -8.102 1 96.94 215 ASN A CA 1
ATOM 1687 C C . ASN A 1 215 ? 14.125 7.406 -8.344 1 96.94 215 ASN A C 1
ATOM 1689 O O . ASN A 1 215 ? 14.883 6.453 -8.156 1 96.94 215 ASN A O 1
ATOM 1693 N N . GLY A 1 216 ? 12.883 7.23 -8.594 1 97.56 216 GLY A N 1
ATOM 1694 C CA . GLY A 1 216 ? 12.391 5.938 -9.039 1 97.56 216 GLY A CA 1
ATOM 1695 C C . GLY A 1 216 ? 11.656 5.172 -7.953 1 97.56 216 GLY A C 1
ATOM 1696 O O . GLY A 1 216 ? 11.031 4.148 -8.227 1 97.56 216 GLY A O 1
ATOM 1697 N N . MET A 1 217 ? 11.609 5.613 -6.66 1 98.25 217 MET A N 1
ATOM 1698 C CA . MET A 1 217 ? 10.883 4.938 -5.59 1 98.25 217 MET A CA 1
ATOM 1699 C C . MET A 1 217 ? 9.391 4.891 -5.895 1 98.25 217 MET A C 1
ATOM 1701 O O . MET A 1 217 ? 8.773 5.922 -6.16 1 98.25 217 MET A O 1
ATOM 1705 N N . ILE A 1 218 ? 8.859 3.691 -5.895 1 98.75 218 ILE A N 1
ATOM 1706 C CA . ILE A 1 218 ? 7.414 3.516 -6.031 1 98.75 218 ILE A CA 1
ATOM 1707 C C . ILE A 1 218 ? 6.75 3.637 -4.66 1 98.75 218 ILE A C 1
ATOM 1709 O O . ILE A 1 218 ? 7.203 3.023 -3.689 1 98.75 218 ILE A O 1
ATOM 1713 N N . THR A 1 219 ? 5.719 4.402 -4.609 1 98.88 219 THR A N 1
ATOM 1714 C CA . THR A 1 219 ? 5.039 4.625 -3.34 1 98.88 219 THR A CA 1
ATOM 1715 C C . THR A 1 219 ? 3.551 4.32 -3.463 1 98.88 219 THR A C 1
ATOM 1717 O O . THR A 1 219 ? 2.869 4.859 -4.336 1 98.88 219 THR A O 1
ATOM 1720 N N . LEU A 1 220 ? 3.066 3.449 -2.623 1 98.94 220 LEU A N 1
ATOM 1721 C CA . LEU A 1 220 ? 1.642 3.154 -2.521 1 98.94 220 LEU A CA 1
ATOM 1722 C C . LEU A 1 220 ? 1.014 3.906 -1.352 1 98.94 220 LEU A C 1
ATOM 1724 O O . LEU A 1 220 ? 1.475 3.789 -0.214 1 98.94 220 LEU A O 1
ATOM 1728 N N . LEU A 1 221 ? -0.01 4.641 -1.666 1 98.94 221 LEU A N 1
ATOM 1729 C CA . LEU A 1 221 ? -0.683 5.492 -0.692 1 98.94 221 LEU A CA 1
ATOM 1730 C C . LEU A 1 221 ? -2.129 5.051 -0.493 1 98.94 221 LEU A C 1
ATOM 1732 O O . LEU A 1 221 ? -2.814 4.699 -1.456 1 98.94 221 LEU A O 1
ATOM 1736 N N . ASP A 1 222 ? -2.572 5.047 0.79 1 98.88 222 ASP A N 1
ATOM 1737 C CA . ASP A 1 222 ? -4.012 4.895 0.974 1 98.88 222 ASP A CA 1
ATOM 1738 C C . ASP A 1 222 ? -4.5 5.688 2.184 1 98.88 222 ASP A C 1
ATOM 1740 O O . ASP A 1 222 ? -3.742 5.918 3.129 1 98.88 222 ASP A O 1
ATOM 1744 N N . ALA A 1 223 ? -5.645 6.172 2.145 1 98.88 223 ALA A N 1
ATOM 1745 C CA . ALA A 1 223 ? -6.402 6.848 3.195 1 98.88 223 ALA A CA 1
ATOM 1746 C C . ALA A 1 223 ? -7.84 6.336 3.25 1 98.88 223 ALA A C 1
ATOM 1748 O O . ALA A 1 223 ? -8.477 6.141 2.211 1 98.88 223 ALA A O 1
ATOM 1749 N N . SER A 1 224 ? -8.352 6.125 4.516 1 98.81 224 SER A N 1
ATOM 1750 C CA . SER A 1 224 ? -9.688 5.543 4.602 1 98.81 224 SER A CA 1
ATOM 1751 C C . SER A 1 224 ? -10.469 6.109 5.785 1 98.81 224 SER A C 1
ATOM 1753 O O . SER A 1 224 ? -9.922 6.238 6.887 1 98.81 224 SER A O 1
ATOM 1755 N N . TYR A 1 225 ? -11.773 6.375 5.555 1 98.31 225 TYR A N 1
ATOM 1756 C CA . TYR A 1 225 ? -12.719 6.773 6.59 1 98.31 225 TYR A CA 1
ATOM 1757 C C . TYR A 1 225 ? -13.531 5.578 7.07 1 98.31 225 TYR A C 1
ATOM 1759 O O . TYR A 1 225 ? -14.391 5.715 7.945 1 98.31 225 TYR A O 1
ATOM 1767 N N . ASN A 1 226 ? -13.281 4.43 6.539 1 97.75 226 ASN A N 1
ATOM 1768 C CA . ASN A 1 226 ? -14.25 3.398 6.891 1 97.75 226 ASN A CA 1
ATOM 1769 C C . ASN A 1 226 ? -13.57 2.1 7.301 1 97.75 226 ASN A C 1
ATOM 1771 O O . ASN A 1 226 ? -14.211 1.048 7.363 1 97.75 226 ASN A O 1
ATOM 1775 N N . THR A 1 227 ? -12.289 2.139 7.504 1 98.31 227 THR A N 1
ATOM 1776 C CA . THR A 1 227 ? -11.594 0.962 8.016 1 98.31 227 THR A CA 1
ATOM 1777 C C . THR A 1 227 ? -10.93 1.266 9.359 1 98.31 227 THR A C 1
ATOM 1779 O O . THR A 1 227 ? -10.766 2.432 9.727 1 98.31 227 THR A O 1
ATOM 1782 N N . MET A 1 228 ? -10.562 0.188 10.062 1 97.25 228 MET A N 1
ATOM 1783 C CA . MET A 1 228 ? -10.047 0.277 11.422 1 97.25 228 MET A CA 1
ATOM 1784 C C . MET A 1 228 ? -8.875 1.247 11.5 1 97.25 228 MET A C 1
ATOM 1786 O O . MET A 1 228 ? -8.07 1.33 10.57 1 97.25 228 MET A O 1
ATOM 1790 N N . LEU A 1 229 ? -8.773 1.909 12.641 1 96.19 229 LEU A N 1
ATOM 1791 C CA . LEU A 1 229 ? -7.723 2.875 12.93 1 96.19 229 LEU A CA 1
ATOM 1792 C C . LEU A 1 229 ? -6.344 2.248 12.742 1 96.19 229 LEU A C 1
ATOM 1794 O O . LEU A 1 229 ? -6.027 1.239 13.375 1 96.19 229 LEU A O 1
ATOM 1798 N N . SER A 1 230 ? -5.586 2.873 11.828 1 95.56 230 SER A N 1
ATOM 1799 C CA . SER A 1 230 ? -4.227 2.412 11.57 1 95.56 230 SER A CA 1
ATOM 1800 C C . SER A 1 230 ? -3.393 3.496 10.898 1 95.56 230 SER A C 1
ATOM 1802 O O . SER A 1 230 ? -3.893 4.223 10.039 1 95.56 230 SER A O 1
ATOM 1804 N N . VAL A 1 231 ? -2.238 3.723 11.359 1 97.19 231 VAL A N 1
ATOM 1805 C CA . VAL A 1 231 ? -1.196 4.488 10.68 1 97.19 231 VAL A CA 1
ATOM 1806 C C . VAL A 1 231 ? 0.018 3.6 10.43 1 97.19 231 VAL A C 1
ATOM 1808 O O . VAL A 1 231 ? 0.589 3.035 11.367 1 97.19 231 VAL A O 1
ATOM 1811 N N . SER A 1 232 ? 0.408 3.488 9.188 1 97.75 232 SER A N 1
ATOM 1812 C CA . SER A 1 232 ? 1.527 2.596 8.906 1 97.75 232 SER A CA 1
ATOM 1813 C C . SER A 1 232 ? 2.361 3.105 7.738 1 97.75 232 SER A C 1
ATOM 1815 O O . SER A 1 232 ? 1.818 3.484 6.699 1 97.75 232 SER A O 1
ATOM 1817 N N . PHE A 1 233 ? 3.641 3.143 7.938 1 98.75 233 PHE A N 1
ATOM 1818 C CA . PHE A 1 233 ? 4.641 3.326 6.891 1 98.75 233 PHE A CA 1
ATOM 1819 C C . PHE A 1 233 ? 5.559 2.113 6.805 1 98.75 233 PHE A C 1
ATOM 1821 O O . PHE A 1 233 ? 6.117 1.676 7.812 1 98.75 233 PHE A O 1
ATOM 1828 N N . GLU A 1 234 ? 5.621 1.557 5.641 1 98.88 234 GLU A N 1
ATOM 1829 C CA . GLU A 1 234 ? 6.578 0.508 5.305 1 98.88 234 GLU A CA 1
ATOM 1830 C C . GLU A 1 234 ? 7.57 0.985 4.25 1 98.88 234 GLU A C 1
ATOM 1832 O O . GLU A 1 234 ? 7.18 1.303 3.123 1 98.88 234 GLU A O 1
ATOM 1837 N N . ILE A 1 235 ? 8.797 1.092 4.602 1 98.88 235 ILE A N 1
ATOM 1838 C CA . ILE A 1 235 ? 9.859 1.496 3.689 1 98.88 235 ILE A CA 1
ATOM 1839 C C . ILE A 1 235 ? 10.781 0.31 3.41 1 98.88 235 ILE A C 1
ATOM 1841 O O . ILE A 1 235 ? 11.508 -0.142 4.301 1 98.88 235 ILE A O 1
ATOM 1845 N N . ARG A 1 236 ? 10.75 -0.14 2.184 1 98.81 236 ARG A N 1
ATOM 1846 C CA . ARG A 1 236 ? 11.477 -1.359 1.836 1 98.81 236 ARG A CA 1
ATOM 1847 C C . ARG A 1 236 ? 12.703 -1.046 0.989 1 98.81 236 ARG A C 1
ATOM 1849 O O . ARG A 1 236 ? 12.586 -0.492 -0.105 1 98.81 236 ARG A O 1
ATOM 1856 N N . GLY A 1 237 ? 13.859 -1.385 1.517 1 98.56 237 GLY A N 1
ATOM 1857 C CA . GLY A 1 237 ? 15.109 -1.324 0.783 1 98.56 237 GLY A CA 1
ATOM 1858 C C . GLY A 1 237 ? 15.703 -2.691 0.5 1 98.56 237 GLY A C 1
ATOM 1859 O O . GLY A 1 237 ? 15.094 -3.715 0.809 1 98.56 237 GLY A O 1
ATOM 1860 N N . ASP A 1 238 ? 16.828 -2.689 -0.197 1 98 238 ASP A N 1
ATOM 1861 C CA . ASP A 1 238 ? 17.438 -3.949 -0.595 1 98 238 ASP A CA 1
ATOM 1862 C C . ASP A 1 238 ? 18.172 -4.598 0.58 1 98 238 ASP A C 1
ATOM 1864 O O . ASP A 1 238 ? 18.547 -5.77 0.514 1 98 238 ASP A O 1
ATOM 1868 N N . LYS A 1 239 ? 18.328 -3.873 1.754 1 97.44 239 LYS A N 1
ATOM 1869 C CA . LYS A 1 239 ? 19.062 -4.426 2.893 1 97.44 239 LYS A CA 1
ATOM 1870 C C . LYS A 1 239 ? 18.141 -4.59 4.102 1 97.44 239 LYS A C 1
ATOM 1872 O O . LYS A 1 239 ? 18.547 -5.145 5.125 1 97.44 239 LYS A O 1
ATOM 1877 N N . GLY A 1 240 ? 16.938 -4.066 3.994 1 98.25 240 GLY A N 1
ATOM 1878 C CA . GLY A 1 240 ? 16.016 -4.164 5.125 1 98.25 240 GLY A CA 1
ATOM 1879 C C . GLY A 1 240 ? 14.695 -3.457 4.887 1 98.25 240 GLY A C 1
ATOM 1880 O O . GLY A 1 240 ? 14.484 -2.871 3.824 1 98.25 240 GLY A O 1
ATOM 1881 N N . ILE A 1 241 ? 13.797 -3.609 5.832 1 98.75 241 ILE A N 1
ATOM 1882 C CA . ILE A 1 241 ? 12.5 -2.947 5.832 1 98.75 241 ILE A CA 1
ATOM 1883 C C . ILE A 1 241 ? 12.32 -2.15 7.121 1 98.75 241 ILE A C 1
ATOM 1885 O O . ILE A 1 241 ? 12.57 -2.664 8.219 1 98.75 241 ILE A O 1
ATOM 1889 N N . LEU A 1 242 ? 12.008 -0.924 7.004 1 98.81 242 LEU A N 1
ATOM 1890 C CA . LEU A 1 242 ? 11.68 -0.084 8.148 1 98.81 242 LEU A CA 1
ATOM 1891 C C . LEU A 1 242 ? 10.172 0.123 8.258 1 98.81 242 LEU A C 1
ATOM 1893 O O . LEU A 1 242 ? 9.531 0.564 7.305 1 98.81 242 LEU A O 1
ATOM 1897 N N . TYR A 1 243 ? 9.594 -0.275 9.398 1 98.56 243 TYR A N 1
ATOM 1898 C CA . TYR A 1 243 ? 8.195 -0.008 9.719 1 98.56 243 TYR A CA 1
ATOM 1899 C C . TYR A 1 243 ? 8.07 1.151 10.695 1 98.56 243 TYR A C 1
ATOM 1901 O O . TYR A 1 243 ? 8.727 1.162 11.742 1 98.56 243 TYR A O 1
ATOM 1909 N N . VAL A 1 244 ? 7.336 2.111 10.375 1 98.31 244 VAL A N 1
ATOM 1910 C CA . VAL A 1 244 ? 6.977 3.215 11.258 1 98.31 244 VAL A CA 1
ATOM 1911 C C . VAL A 1 244 ? 5.461 3.242 11.461 1 98.31 244 VAL A C 1
ATOM 1913 O O . VAL A 1 244 ? 4.711 3.525 10.531 1 98.31 244 VAL A O 1
ATOM 1916 N N . LEU A 1 245 ? 4.988 2.965 12.727 1 96.56 245 LEU A N 1
ATOM 1917 C CA . LEU A 1 245 ? 3.58 2.693 12.984 1 96.56 245 LEU A CA 1
ATOM 1918 C C . LEU A 1 245 ? 3.02 3.666 14.016 1 96.56 245 LEU A C 1
ATOM 1920 O O . LEU A 1 245 ? 3.715 4.047 14.953 1 96.56 245 LEU A O 1
ATOM 1924 N N . ASP A 1 246 ? 1.793 4.133 13.766 1 94.75 246 ASP A N 1
ATOM 1925 C CA . ASP A 1 246 ? 0.949 4.805 14.75 1 94.75 246 ASP A CA 1
ATOM 1926 C C . ASP A 1 246 ? 1.575 6.121 15.203 1 94.75 246 ASP A C 1
ATOM 1928 O O . ASP A 1 246 ? 1.534 6.461 16.391 1 94.75 246 ASP A O 1
ATOM 1932 N N . THR A 1 247 ? 2.182 6.82 14.25 1 96.31 247 THR A N 1
ATOM 1933 C CA . THR A 1 247 ? 2.908 8.031 14.625 1 96.31 247 THR A CA 1
ATOM 1934 C C . THR A 1 247 ? 2.082 9.273 14.32 1 96.31 247 THR A C 1
ATOM 1936 O O . THR A 1 247 ? 2.508 10.391 14.602 1 96.31 247 THR A O 1
ATOM 1939 N N . LEU A 1 248 ? 0.859 9.055 13.75 1 95.75 248 LEU A N 1
ATOM 1940 C CA . LEU A 1 248 ? 0.087 10.219 13.312 1 95.75 248 LEU A CA 1
ATOM 1941 C C . LEU A 1 248 ? -1.184 10.367 14.148 1 95.75 248 LEU A C 1
ATOM 1943 O O . LEU A 1 248 ? -2.045 11.188 13.828 1 95.75 248 LEU A O 1
ATOM 1947 N N . TYR A 1 249 ? -1.219 9.547 15.25 1 89.5 249 TYR A N 1
ATOM 1948 C CA . TYR A 1 249 ? -2.303 9.742 16.203 1 89.5 249 TYR A CA 1
ATOM 1949 C C . TYR A 1 249 ? -2.037 10.953 17.094 1 89.5 249 TYR A C 1
ATOM 1951 O O . TYR A 1 249 ? -0.882 11.312 17.328 1 89.5 249 TYR A O 1
ATOM 1959 N N . GLN A 1 250 ? -3.125 11.484 17.578 1 84.94 250 GLN A N 1
ATOM 1960 C CA . GLN A 1 250 ? -2.984 12.57 18.531 1 84.94 250 GLN A CA 1
ATOM 1961 C C . GLN A 1 250 ? -2.365 12.078 19.844 1 84.94 250 GLN A C 1
ATOM 1963 O O . GLN A 1 250 ? -1.563 12.781 20.453 1 84.94 250 GLN A O 1
ATOM 1968 N N . ASP A 1 251 ? -2.75 10.875 20.344 1 77.69 251 ASP A N 1
ATOM 1969 C CA . ASP A 1 251 ? -2.113 10.18 21.453 1 77.69 251 ASP A CA 1
ATOM 1970 C C . ASP A 1 251 ? -1.21 9.055 20.969 1 77.69 251 ASP A C 1
ATOM 1972 O O . ASP A 1 251 ? -1.695 8.008 20.531 1 77.69 251 ASP A O 1
ATOM 1976 N N . TYR A 1 252 ? 0.045 9.492 20.781 1 64.25 252 TYR A N 1
ATOM 1977 C CA . TYR A 1 252 ? 0.854 8.555 20.016 1 64.25 252 TYR A CA 1
ATOM 1978 C C . TYR A 1 252 ? 1.538 7.547 20.922 1 64.25 252 TYR A C 1
ATOM 1980 O O . TYR A 1 252 ? 1.876 7.867 22.062 1 64.25 252 TYR A O 1
ATOM 1988 N N . ASP A 1 253 ? 1.42 6.273 20.609 1 80.62 253 ASP A N 1
ATOM 1989 C CA . ASP A 1 253 ? 2.361 5.227 20.984 1 80.62 253 ASP A CA 1
ATOM 1990 C C . ASP A 1 253 ? 3.053 4.641 19.75 1 80.62 253 ASP A C 1
ATOM 1992 O O . ASP A 1 253 ? 2.736 3.525 19.328 1 80.62 253 ASP A O 1
ATOM 1996 N N . GLY A 1 254 ? 4.027 5.516 19.172 1 90.81 254 GLY A N 1
ATOM 1997 C CA . GLY A 1 254 ? 4.68 5.164 17.922 1 90.81 254 GLY A CA 1
ATOM 1998 C C . GLY A 1 254 ? 5.594 3.957 18.047 1 90.81 254 GLY A C 1
ATOM 1999 O O . GLY A 1 254 ? 6.043 3.623 19.141 1 90.81 254 GLY A O 1
ATOM 2000 N N . LYS A 1 255 ? 5.758 3.283 16.984 1 95.56 255 LYS A N 1
ATOM 2001 C CA . LYS A 1 255 ? 6.723 2.191 16.875 1 95.56 255 LYS A CA 1
ATOM 2002 C C . LYS A 1 255 ? 7.605 2.35 15.648 1 95.56 255 LYS A C 1
ATOM 2004 O O . LYS A 1 255 ? 7.129 2.742 14.578 1 95.56 255 LYS A O 1
ATOM 2009 N N . VAL A 1 256 ? 8.867 2.121 15.859 1 98.19 256 VAL A N 1
ATOM 2010 C CA . VAL A 1 256 ? 9.82 2.031 14.766 1 98.19 256 VAL A CA 1
ATOM 2011 C C . VAL A 1 256 ? 10.539 0.685 14.812 1 98.19 256 VAL A C 1
ATOM 2013 O O . VAL A 1 256 ? 11.211 0.37 15.797 1 98.19 256 VAL A O 1
ATOM 2016 N N . ILE A 1 257 ? 10.344 -0.064 13.758 1 98.44 257 ILE A N 1
ATOM 2017 C CA . ILE A 1 257 ? 10.844 -1.437 13.734 1 98.44 257 ILE A CA 1
ATOM 2018 C C . ILE A 1 257 ? 11.672 -1.663 12.469 1 98.44 257 ILE A C 1
ATOM 2020 O O . ILE A 1 257 ? 11.211 -1.38 11.359 1 98.44 257 ILE A O 1
ATOM 2024 N N . LEU A 1 258 ? 12.859 -2.127 12.641 1 98.5 258 LEU A N 1
ATOM 2025 C CA . LEU A 1 258 ? 13.703 -2.539 11.523 1 98.5 258 LEU A CA 1
ATOM 2026 C C . LEU A 1 258 ? 13.664 -4.051 11.344 1 98.5 258 LEU A C 1
ATOM 2028 O O . LEU A 1 258 ? 13.891 -4.801 12.297 1 98.5 258 LEU A O 1
ATOM 2032 N N . ARG A 1 259 ? 13.281 -4.449 10.172 1 97.81 259 ARG A N 1
ATOM 2033 C CA . ARG A 1 259 ? 13.336 -5.867 9.836 1 97.81 259 ARG A CA 1
ATOM 2034 C C . ARG A 1 259 ? 14.484 -6.164 8.883 1 97.81 259 ARG A C 1
ATOM 2036 O O . ARG A 1 259 ? 14.57 -5.566 7.805 1 97.81 259 ARG A O 1
ATOM 2043 N N . ASN A 1 260 ? 15.32 -7.023 9.273 1 94.31 260 ASN A N 1
ATOM 2044 C CA . ASN A 1 260 ? 16.359 -7.625 8.438 1 94.31 260 ASN A CA 1
ATOM 2045 C C . ASN A 1 260 ? 16.188 -9.141 8.344 1 94.31 260 ASN A C 1
ATOM 2047 O O . ASN A 1 260 ? 16.656 -9.875 9.227 1 94.31 260 ASN A O 1
ATOM 2051 N N . PHE A 1 261 ? 15.602 -9.539 7.25 1 88.5 261 PHE A N 1
ATOM 2052 C CA . PHE A 1 261 ? 15.219 -10.938 7.09 1 88.5 261 PHE A CA 1
ATOM 2053 C C . PHE A 1 261 ? 14.359 -11.406 8.258 1 88.5 261 PHE A C 1
ATOM 2055 O O . PHE A 1 261 ? 13.258 -10.891 8.469 1 88.5 261 PHE A O 1
ATOM 2062 N N . ASN A 1 262 ? 14.906 -12.219 9.148 1 86.19 262 ASN A N 1
ATOM 2063 C CA . ASN A 1 262 ? 14.078 -12.75 10.227 1 86.19 262 ASN A CA 1
ATOM 2064 C C . ASN A 1 262 ? 14.398 -12.086 11.562 1 86.19 262 ASN A C 1
ATOM 2066 O O . ASN A 1 262 ? 13.93 -12.531 12.609 1 86.19 262 ASN A O 1
ATOM 2070 N N . ASN A 1 263 ? 15.156 -11.023 11.477 1 93.88 263 ASN A N 1
ATOM 2071 C CA . ASN A 1 263 ? 15.5 -10.289 12.688 1 93.88 263 ASN A CA 1
ATOM 2072 C C . ASN A 1 263 ? 14.75 -8.953 12.773 1 93.88 263 ASN A C 1
ATOM 2074 O O . ASN A 1 263 ? 14.633 -8.25 11.773 1 93.88 263 ASN A O 1
ATOM 2078 N N . TYR A 1 264 ? 14.281 -8.695 13.969 1 96.19 264 TYR A N 1
ATOM 2079 C CA . TYR A 1 264 ? 13.562 -7.449 14.211 1 96.19 264 TYR A CA 1
ATOM 2080 C C . TYR A 1 264 ? 14.234 -6.629 15.305 1 96.19 264 TYR A C 1
ATOM 2082 O O . TYR A 1 264 ? 14.602 -7.16 16.359 1 96.19 264 TYR A O 1
ATOM 2090 N N . THR A 1 265 ? 14.523 -5.398 15.023 1 98 265 THR A N 1
ATOM 2091 C CA . THR A 1 265 ? 15.023 -4.434 16 1 98 265 THR A CA 1
ATOM 2092 C C . THR A 1 265 ? 13.984 -3.355 16.281 1 98 265 THR A C 1
ATOM 2094 O O . THR A 1 265 ? 13.461 -2.734 15.359 1 98 265 THR A O 1
ATOM 2097 N N . PHE A 1 266 ? 13.672 -3.18 17.547 1 97.56 266 PHE A N 1
ATOM 2098 C CA . PHE A 1 266 ? 12.711 -2.168 17.984 1 97.56 266 PHE A CA 1
ATOM 2099 C C . PHE A 1 266 ? 13.43 -0.924 18.5 1 97.56 266 PHE A C 1
ATOM 2101 O O . PHE A 1 266 ? 14.312 -1.019 19.344 1 97.56 266 PHE A O 1
ATOM 2108 N N . TYR A 1 267 ? 13.055 0.22 17.953 1 97.31 267 TYR A N 1
ATOM 2109 C CA . TYR A 1 267 ? 13.664 1.483 18.359 1 97.31 267 TYR A CA 1
ATOM 2110 C C . TYR A 1 267 ? 12.688 2.303 19.203 1 97.31 267 TYR A C 1
ATOM 2112 O O . TYR A 1 267 ? 11.492 2.348 18.906 1 97.31 267 TYR A O 1
ATOM 2120 N N . THR A 1 268 ? 13.172 2.889 20.188 1 95 268 THR A N 1
ATOM 2121 C CA . THR A 1 268 ? 12.398 3.803 21.031 1 95 268 THR A CA 1
ATOM 2122 C C . THR A 1 268 ? 12.969 5.215 20.953 1 95 268 THR A C 1
ATOM 2124 O O . THR A 1 268 ? 14.188 5.398 20.922 1 95 268 THR A O 1
ATOM 2127 N N . PHE A 1 269 ? 12.078 6.105 20.875 1 94.88 269 PHE A N 1
ATOM 2128 C CA . PHE A 1 269 ? 12.453 7.512 20.844 1 94.88 269 PHE A CA 1
ATOM 2129 C C . PHE A 1 269 ? 11.656 8.305 21.875 1 94.88 269 PHE A C 1
ATOM 2131 O O . PHE A 1 269 ? 10.5 7.984 22.172 1 94.88 269 PHE A O 1
ATOM 2138 N N . TYR A 1 270 ? 12.297 9.281 22.422 1 93.25 270 TYR A N 1
ATOM 2139 C CA . TYR A 1 270 ? 11.672 10.141 23.422 1 93.25 270 TYR A CA 1
ATOM 2140 C C . TYR A 1 270 ? 11.688 11.602 22.969 1 93.25 270 TYR A C 1
ATOM 2142 O O . TYR A 1 270 ? 12.617 12.031 22.281 1 93.25 270 TYR A O 1
ATOM 2150 N N . GLY A 1 271 ? 10.664 12.281 23.281 1 91.56 271 GLY A N 1
ATOM 2151 C CA . GLY A 1 271 ? 10.531 13.695 22.984 1 91.56 271 GLY A CA 1
ATOM 2152 C C . GLY A 1 271 ? 9.367 14.352 23.703 1 91.56 271 GLY A C 1
ATOM 2153 O O . GLY A 1 271 ? 8.703 13.711 24.531 1 91.56 271 GLY A O 1
ATOM 2154 N N . GLU A 1 272 ? 9.188 15.594 23.5 1 92.5 272 GLU A N 1
ATOM 2155 C CA . GLU A 1 272 ? 8.094 16.297 24.156 1 92.5 272 GLU A CA 1
ATOM 2156 C C . GLU A 1 272 ? 6.793 16.156 23.359 1 92.5 272 GLU A C 1
ATOM 2158 O O . GLU A 1 272 ? 6.785 15.57 22.281 1 92.5 272 GLU A O 1
ATOM 2163 N N . ASN A 1 273 ? 5.773 16.656 23.969 1 94 273 ASN A N 1
ATOM 2164 C CA . ASN A 1 273 ? 4.48 16.703 23.297 1 94 273 ASN A CA 1
ATOM 2165 C C . ASN A 1 273 ? 4.578 17.375 21.938 1 94 273 ASN A C 1
ATOM 2167 O O . ASN A 1 273 ? 5.109 18.484 21.828 1 94 273 ASN A O 1
ATOM 2171 N N . GLN A 1 274 ? 4.117 16.672 20.906 1 95.62 274 GLN A N 1
ATOM 2172 C CA . GLN A 1 274 ? 4.305 17.156 19.547 1 95.62 274 GLN A CA 1
ATOM 2173 C C . GLN A 1 274 ? 3.617 18.5 19.328 1 95.62 274 GLN A C 1
ATOM 2175 O O . GLN A 1 274 ? 4.082 19.328 18.547 1 95.62 274 GLN A O 1
ATOM 2180 N N . TYR A 1 275 ? 2.529 18.75 20.031 1 97.19 275 TYR A N 1
ATOM 2181 C CA . TYR A 1 275 ? 1.842 20.031 19.891 1 97.19 275 TYR A CA 1
ATOM 2182 C C . TYR A 1 275 ? 2.625 21.141 20.594 1 97.19 275 TYR A C 1
ATOM 2184 O O . TYR A 1 275 ? 2.664 22.266 20.109 1 97.19 275 TYR A O 1
ATOM 2192 N N . VAL A 1 276 ? 3.225 20.859 21.719 1 97.81 276 VAL A N 1
ATOM 2193 C CA . VAL A 1 276 ? 4.098 21.812 22.391 1 97.81 276 VAL A CA 1
ATOM 2194 C C . VAL A 1 276 ? 5.281 22.156 21.484 1 97.81 276 VAL A C 1
ATOM 2196 O O . VAL A 1 276 ? 5.594 23.328 21.281 1 97.81 276 VAL A O 1
ATOM 2199 N N . ALA A 1 277 ? 5.879 21.094 20.938 1 97.25 277 ALA A N 1
ATOM 2200 C CA . ALA A 1 277 ? 7.031 21.281 20.062 1 97.25 277 ALA A CA 1
ATOM 2201 C C . ALA A 1 277 ? 6.668 22.141 18.859 1 97.25 277 ALA A C 1
ATOM 2203 O O . ALA A 1 277 ? 7.461 22.969 18.406 1 97.25 277 ALA A O 1
ATOM 2204 N N . GLU A 1 278 ? 5.535 21.922 18.312 1 98.06 278 GLU A N 1
ATOM 2205 C CA . GLU A 1 278 ? 5.066 22.656 17.141 1 98.06 278 GLU A CA 1
ATOM 2206 C C . GLU A 1 278 ? 4.891 24.141 17.469 1 98.06 278 GLU A C 1
ATOM 2208 O O . GLU A 1 278 ? 5.328 25 16.703 1 98.06 278 GLU A O 1
ATOM 2213 N N . ILE A 1 279 ? 4.258 24.438 18.609 1 98.62 279 ILE A N 1
ATOM 2214 C CA . ILE A 1 279 ? 4.043 25.812 19.031 1 98.62 279 ILE A CA 1
ATOM 2215 C C . ILE A 1 279 ? 5.387 26.5 19.266 1 98.62 279 ILE A C 1
ATOM 2217 O O . ILE A 1 279 ? 5.609 27.625 18.812 1 98.62 279 ILE A O 1
ATOM 2221 N N . LYS A 1 280 ? 6.277 25.797 19.922 1 98.56 280 LYS A N 1
ATOM 2222 C CA . LYS A 1 280 ? 7.605 26.344 20.203 1 98.56 280 LYS A CA 1
ATOM 2223 C C . LYS A 1 280 ? 8.352 26.641 18.906 1 98.56 280 LYS A C 1
ATOM 2225 O O . LYS A 1 280 ? 9.039 27.656 18.797 1 98.56 280 LYS A O 1
ATOM 2230 N N . ASP A 1 281 ? 8.242 25.719 18 1 98.44 281 ASP A N 1
ATOM 2231 C CA . ASP A 1 281 ? 8.883 25.922 16.703 1 98.44 281 ASP A CA 1
ATOM 2232 C C . ASP A 1 281 ? 8.344 27.188 16.016 1 98.44 281 ASP A C 1
ATOM 2234 O O . ASP A 1 281 ? 9.117 27.969 15.469 1 98.44 281 ASP A O 1
ATOM 2238 N N . MET A 1 282 ? 7.047 27.344 16.016 1 98.5 282 MET A N 1
ATOM 2239 C CA . MET A 1 282 ? 6.414 28.516 15.43 1 98.5 282 MET A CA 1
ATOM 2240 C C . MET A 1 282 ? 6.895 29.797 16.125 1 98.5 282 MET A C 1
ATOM 2242 O O . MET A 1 282 ? 7.238 30.781 15.453 1 98.5 282 MET A O 1
ATOM 2246 N N . GLU A 1 283 ? 6.93 29.812 17.422 1 98.5 283 GLU A N 1
ATOM 2247 C CA . GLU A 1 283 ? 7.379 30.984 18.172 1 98.5 283 GLU A CA 1
ATOM 2248 C C . GLU A 1 283 ? 8.836 31.312 17.859 1 98.5 283 GLU A C 1
ATOM 2250 O O . GLU A 1 283 ? 9.18 32.5 17.703 1 98.5 283 GLU A O 1
ATOM 2255 N N . ARG A 1 284 ? 9.625 30.312 17.797 1 98.25 284 ARG A N 1
ATOM 2256 C CA . ARG A 1 284 ? 11.031 30.516 17.453 1 98.25 284 ARG A CA 1
ATOM 2257 C C . ARG A 1 284 ? 11.164 31.125 16.047 1 98.25 284 ARG A C 1
ATOM 2259 O O . ARG A 1 284 ? 11.961 32.031 15.844 1 98.25 284 ARG A O 1
ATOM 2266 N N . ALA A 1 285 ? 10.43 30.594 15.117 1 98.44 285 ALA A N 1
ATOM 2267 C CA . ALA A 1 285 ? 10.453 31.109 13.75 1 98.44 285 ALA A CA 1
ATOM 2268 C C . ALA A 1 285 ? 10.078 32.594 13.711 1 98.44 285 ALA A C 1
ATOM 2270 O O . ALA A 1 285 ? 10.719 33.375 13.016 1 98.44 285 ALA A O 1
ATOM 2271 N N . ILE A 1 286 ? 9.07 32.969 14.453 1 98.12 286 ILE A N 1
ATOM 2272 C CA . ILE A 1 286 ? 8.602 34.344 14.5 1 98.12 286 ILE A CA 1
ATOM 2273 C C . ILE A 1 286 ? 9.688 35.219 15.102 1 98.12 286 ILE A C 1
ATOM 2275 O O . ILE A 1 286 ? 10.008 36.281 14.555 1 98.12 286 ILE A O 1
ATOM 2279 N N . LYS A 1 287 ? 10.25 34.812 16.203 1 97.62 287 LYS A N 1
ATOM 2280 C CA . LYS A 1 287 ? 11.266 35.594 16.891 1 97.62 287 LYS A CA 1
ATOM 2281 C C . LYS A 1 287 ? 12.5 35.781 16.016 1 97.62 287 LYS A C 1
ATOM 2283 O O . LYS A 1 287 ? 13.109 36.875 16.031 1 97.62 287 LYS A O 1
ATOM 2288 N N . GLU A 1 288 ? 12.773 34.781 15.25 1 97.56 288 GLU A N 1
ATOM 2289 C CA . GLU A 1 288 ? 14.016 34.812 14.484 1 97.56 288 GLU A CA 1
ATOM 2290 C C . GLU A 1 288 ? 13.773 35.312 13.055 1 97.56 288 GLU A C 1
ATOM 2292 O O . GLU A 1 288 ? 14.719 35.531 12.305 1 97.56 288 GLU A O 1
ATOM 2297 N N . GLY A 1 289 ? 12.578 35.469 12.734 1 95.44 289 GLY A N 1
ATOM 2298 C CA . GLY A 1 289 ? 12.242 35.844 11.375 1 95.44 289 GLY A CA 1
ATOM 2299 C C . GLY A 1 289 ? 12.586 34.812 10.344 1 95.44 289 GLY A C 1
ATOM 2300 O O . GLY A 1 289 ? 13.125 35.125 9.281 1 95.44 289 GLY A O 1
ATOM 2301 N N . LYS A 1 290 ? 12.391 33.5 10.68 1 96.06 290 LYS A N 1
ATOM 2302 C CA . LYS A 1 290 ? 12.68 32.375 9.812 1 96.06 290 LYS A CA 1
ATOM 2303 C C . LYS A 1 290 ? 11.414 31.562 9.523 1 96.06 290 LYS A C 1
ATOM 2305 O O . LYS A 1 290 ? 10.352 31.859 10.07 1 96.06 290 LYS A O 1
ATOM 2310 N N . LYS A 1 291 ? 11.578 30.688 8.594 1 97 291 LYS A N 1
ATOM 2311 C CA . LYS A 1 291 ? 10.477 29.766 8.297 1 97 291 LYS A CA 1
ATOM 2312 C C . LYS A 1 291 ? 10.367 28.688 9.375 1 97 291 LYS A C 1
ATOM 2314 O O . LYS A 1 291 ? 11.383 28.172 9.852 1 97 291 LYS A O 1
ATOM 2319 N N . PRO A 1 292 ? 9.133 28.422 9.742 1 98.19 292 PRO A N 1
ATOM 2320 C CA . PRO A 1 292 ? 8.969 27.281 10.656 1 98.19 292 PRO A CA 1
ATOM 2321 C C . PRO A 1 292 ? 9.273 25.953 9.984 1 98.19 292 PRO A C 1
ATOM 2323 O O . PRO A 1 292 ? 9.43 25.875 8.766 1 98.19 292 PRO A O 1
ATOM 2326 N N . ALA A 1 293 ? 9.352 24.875 10.773 1 96.62 293 ALA A N 1
ATOM 2327 C CA . ALA A 1 293 ? 9.633 23.531 10.297 1 96.62 293 ALA A CA 1
ATOM 2328 C C . ALA A 1 293 ? 8.539 23.031 9.352 1 96.62 293 ALA A C 1
ATOM 2330 O O . ALA A 1 293 ? 8.805 22.234 8.445 1 96.62 293 ALA A O 1
ATOM 2331 N N . THR A 1 294 ? 7.355 23.5 9.594 1 97.31 294 THR A N 1
ATOM 2332 C CA . THR A 1 294 ? 6.227 23.219 8.719 1 97.31 294 THR A CA 1
ATOM 2333 C C . THR A 1 294 ? 5.738 24.484 8.039 1 97.31 294 THR A C 1
ATOM 2335 O O . THR A 1 294 ? 4.703 25.047 8.406 1 97.31 294 THR A O 1
ATOM 2338 N N . SER A 1 295 ? 6.418 24.875 7 1 98 295 SER A N 1
ATOM 2339 C CA . SER A 1 295 ? 6.195 26.156 6.344 1 98 295 SER A CA 1
ATOM 2340 C C . SER A 1 295 ? 5.066 26.078 5.324 1 98 295 SER A C 1
ATOM 2342 O O . SER A 1 295 ? 4.641 24.969 4.953 1 98 295 SER A O 1
ATOM 2344 N N . GLY A 1 296 ? 4.621 27.203 4.93 1 98.06 296 GLY A N 1
ATOM 2345 C CA . GLY A 1 296 ? 3.652 27.25 3.848 1 98.06 296 GLY A CA 1
ATOM 2346 C C . GLY A 1 296 ? 4.148 26.594 2.572 1 98.06 296 GLY A C 1
ATOM 2347 O O . GLY A 1 296 ? 3.375 25.953 1.854 1 98.06 296 GLY A O 1
ATOM 2348 N N . LEU A 1 297 ? 5.438 26.719 2.307 1 97 297 LEU A N 1
ATOM 2349 C CA . LEU A 1 297 ? 6.016 26.125 1.106 1 97 297 LEU A CA 1
ATOM 2350 C C . LEU A 1 297 ? 5.973 24.609 1.178 1 97 297 LEU A C 1
ATOM 2352 O O . LEU A 1 297 ? 5.691 23.938 0.177 1 97 297 LEU A O 1
ATOM 2356 N N . ASP A 1 298 ? 6.27 24.062 2.357 1 96.12 298 ASP A N 1
ATOM 2357 C CA . ASP A 1 298 ? 6.129 22.625 2.568 1 96.12 298 ASP A CA 1
ATOM 2358 C C . ASP A 1 298 ? 4.695 22.172 2.307 1 96.12 298 ASP A C 1
ATOM 2360 O O . ASP A 1 298 ? 4.477 21.156 1.63 1 96.12 298 ASP A O 1
ATOM 2364 N N . ALA A 1 299 ? 3.82 22.922 2.84 1 98.25 299 ALA A N 1
ATOM 2365 C CA . ALA A 1 299 ? 2.404 22.578 2.721 1 98.25 299 ALA A CA 1
ATOM 2366 C C . ALA A 1 299 ? 1.938 22.688 1.271 1 98.25 299 ALA A C 1
ATOM 2368 O O . ALA A 1 299 ? 1.065 21.922 0.84 1 98.25 299 ALA A O 1
ATOM 2369 N N . LEU A 1 300 ? 2.477 23.641 0.536 1 98.5 300 LEU A N 1
ATOM 2370 C CA . LEU A 1 300 ? 2.145 23.781 -0.879 1 98.5 300 LEU A CA 1
ATOM 2371 C C . LEU A 1 300 ? 2.506 22.5 -1.645 1 98.5 300 LEU A C 1
ATOM 2373 O O . LEU A 1 300 ? 1.737 22.047 -2.494 1 98.5 300 LEU A O 1
ATOM 2377 N N . GLU A 1 301 ? 3.678 21.953 -1.367 1 98.12 301 GLU A N 1
ATOM 2378 C CA . GLU A 1 301 ? 4.09 20.719 -2.012 1 98.12 301 GLU A CA 1
ATOM 2379 C C . GLU A 1 301 ? 3.133 19.578 -1.671 1 98.12 301 GLU A C 1
ATOM 2381 O O . GLU A 1 301 ? 2.838 18.734 -2.52 1 98.12 301 GLU A O 1
ATOM 2386 N N . ASP A 1 302 ? 2.65 19.531 -0.423 1 98.5 302 ASP A N 1
ATOM 2387 C CA . ASP A 1 302 ? 1.641 18.547 -0.047 1 98.5 302 ASP A CA 1
ATOM 2388 C C . ASP A 1 302 ? 0.378 18.703 -0.891 1 98.5 302 ASP A C 1
ATOM 2390 O O . ASP A 1 302 ? -0.162 17.719 -1.398 1 98.5 302 ASP A O 1
ATOM 2394 N N . MET A 1 303 ? -0.057 19.984 -1.058 1 98.75 303 MET A N 1
ATOM 2395 C CA . MET A 1 303 ? -1.286 20.266 -1.793 1 98.75 303 MET A CA 1
ATOM 2396 C C . MET A 1 303 ? -1.152 19.859 -3.256 1 98.75 303 MET A C 1
ATOM 2398 O O . MET A 1 303 ? -2.125 19.422 -3.875 1 98.75 303 MET A O 1
ATOM 2402 N N . ARG A 1 304 ? 0.056 20 -3.799 1 98.81 304 ARG A N 1
ATOM 2403 C CA . ARG A 1 304 ? 0.277 19.594 -5.184 1 98.81 304 ARG A CA 1
ATOM 2404 C C . ARG A 1 304 ? 0.064 18.094 -5.363 1 98.81 304 ARG A C 1
ATOM 2406 O O . ARG A 1 304 ? -0.566 17.656 -6.332 1 98.81 304 ARG A O 1
ATOM 2413 N N . VAL A 1 305 ? 0.561 17.297 -4.48 1 98.88 305 VAL A N 1
ATOM 2414 C CA . VAL A 1 305 ? 0.382 15.852 -4.543 1 98.88 305 VAL A CA 1
ATOM 2415 C C . VAL A 1 305 ? -1.093 15.508 -4.348 1 98.88 305 VAL A C 1
ATOM 2417 O O . VAL A 1 305 ? -1.639 14.664 -5.066 1 98.88 305 VAL A O 1
ATOM 2420 N N . ILE A 1 306 ? -1.732 16.172 -3.4 1 98.88 306 ILE A N 1
ATOM 2421 C CA . ILE A 1 306 ? -3.141 15.93 -3.105 1 98.88 306 ILE A CA 1
ATOM 2422 C C . ILE A 1 306 ? -3.988 16.25 -4.332 1 98.88 306 ILE A C 1
ATOM 2424 O O . ILE A 1 306 ? -4.855 15.469 -4.723 1 98.88 306 ILE A O 1
ATOM 2428 N N . GLU A 1 307 ? -3.736 17.406 -4.906 1 98.81 307 GLU A N 1
ATOM 2429 C CA . GLU A 1 307 ? -4.477 17.781 -6.109 1 98.81 307 GLU A CA 1
ATOM 2430 C C . GLU A 1 307 ? -4.238 16.766 -7.234 1 98.81 307 GLU A C 1
ATOM 2432 O O . GLU A 1 307 ? -5.168 16.422 -7.961 1 98.81 307 GLU A O 1
ATOM 2437 N N . GLY A 1 308 ? -2.982 16.344 -7.41 1 98.88 308 GLY A N 1
ATOM 2438 C CA . GLY A 1 308 ? -2.697 15.297 -8.383 1 98.88 308 GLY A CA 1
ATOM 2439 C C . GLY A 1 308 ? -3.455 14.008 -8.109 1 98.88 308 GLY A C 1
ATOM 2440 O O . GLY A 1 308 ? -3.939 13.367 -9.039 1 98.88 308 GLY A O 1
ATOM 2441 N N . TRP A 1 309 ? -3.543 13.648 -6.871 1 98.94 309 TRP A N 1
ATOM 2442 C CA . TRP A 1 309 ? -4.285 12.469 -6.441 1 98.94 309 TRP A CA 1
ATOM 2443 C C . TRP A 1 309 ? -5.742 12.555 -6.879 1 98.94 309 TRP A C 1
ATOM 2445 O O . TRP A 1 309 ? -6.238 11.672 -7.586 1 98.94 309 TRP A O 1
ATOM 2455 N N . TYR A 1 310 ? -6.406 13.633 -6.586 1 98.81 310 TYR A N 1
ATOM 2456 C CA . TYR A 1 310 ? -7.805 13.82 -6.961 1 98.81 310 TYR A CA 1
ATOM 2457 C C . TYR A 1 310 ? -7.961 13.875 -8.477 1 98.81 310 TYR A C 1
ATOM 2459 O O . TYR A 1 310 ? -8.875 13.258 -9.031 1 98.81 310 TYR A O 1
ATOM 2467 N N . LYS A 1 311 ? -7.082 14.641 -9.125 1 98.81 311 LYS A N 1
ATOM 2468 C CA . LYS A 1 311 ? -7.164 14.789 -10.57 1 98.81 311 LYS A CA 1
ATOM 2469 C C . LYS A 1 311 ? -7.02 13.445 -11.273 1 98.81 311 LYS A C 1
ATOM 2471 O O . LYS A 1 311 ? -7.746 13.156 -12.227 1 98.81 311 LYS A O 1
ATOM 2476 N N . SER A 1 312 ? -6.07 12.656 -10.828 1 98.88 312 SER A N 1
ATOM 2477 C CA . SER A 1 312 ? -5.863 11.344 -11.422 1 98.88 312 SER A CA 1
ATOM 2478 C C . SER A 1 312 ? -7.117 10.477 -11.297 1 98.88 312 SER A C 1
ATOM 2480 O O . SER A 1 312 ? -7.547 9.859 -12.273 1 98.88 312 SER A O 1
ATOM 2482 N N . ALA A 1 313 ? -7.656 10.398 -10.117 1 98.62 313 ALA A N 1
ATOM 2483 C CA . ALA A 1 313 ? -8.852 9.586 -9.883 1 98.62 313 ALA A CA 1
ATOM 2484 C C . ALA A 1 313 ? -10.023 10.086 -10.727 1 98.62 313 ALA A C 1
ATOM 2486 O O . ALA A 1 313 ? -10.844 9.289 -11.195 1 98.62 313 ALA A O 1
ATOM 2487 N N . MET A 1 314 ? -10.141 11.359 -10.906 1 98.12 314 MET A N 1
ATOM 2488 C CA . MET A 1 314 ? -11.25 11.961 -11.648 1 98.12 314 MET A CA 1
ATOM 2489 C C . MET A 1 314 ? -11.086 11.734 -13.148 1 98.12 314 MET A C 1
ATOM 2491 O O . MET A 1 314 ? -12.055 11.398 -13.836 1 98.12 314 MET A O 1
ATOM 2495 N N . GLU A 1 315 ? -9.828 11.93 -13.602 1 98.38 315 GLU A N 1
ATOM 2496 C CA . GLU A 1 315 ? -9.594 11.883 -15.047 1 98.38 315 GLU A CA 1
ATOM 2497 C C . GLU A 1 315 ? -9.203 10.484 -15.5 1 98.38 315 GLU A C 1
ATOM 2499 O O . GLU A 1 315 ? -9.062 10.227 -16.703 1 98.38 315 GLU A O 1
ATOM 2504 N N . ASN A 1 316 ? -9.016 9.594 -14.602 1 98.06 316 ASN A N 1
ATOM 2505 C CA . ASN A 1 316 ? -8.68 8.195 -14.883 1 98.06 316 ASN A CA 1
ATOM 2506 C C . ASN A 1 316 ? -7.383 8.086 -15.68 1 98.06 316 ASN A C 1
ATOM 2508 O O . ASN A 1 316 ? -7.316 7.34 -16.656 1 98.06 316 ASN A O 1
ATOM 2512 N N . LYS A 1 317 ? -6.391 8.82 -15.25 1 98.25 317 LYS A N 1
ATOM 2513 C CA . LYS A 1 317 ? -5.105 8.773 -15.938 1 98.25 317 LYS A CA 1
ATOM 2514 C C . LYS A 1 317 ? -3.971 9.227 -15.016 1 98.25 317 LYS A C 1
ATOM 2516 O O . LYS A 1 317 ? -4.219 9.75 -13.93 1 98.25 317 LYS A O 1
ATOM 2521 N N . LEU A 1 318 ? -2.777 9 -15.5 1 98.62 318 LEU A N 1
ATOM 2522 C CA . LEU A 1 318 ? -1.57 9.453 -14.82 1 98.62 318 LEU A CA 1
ATOM 2523 C C . LEU A 1 318 ? -1.485 10.969 -14.812 1 98.62 318 LEU A C 1
ATOM 2525 O O . LEU A 1 318 ? -1.792 11.617 -15.82 1 98.62 318 LEU A O 1
ATOM 2529 N N . ILE A 1 319 ? -1.129 11.555 -13.703 1 98.81 319 ILE A N 1
ATOM 2530 C CA . ILE A 1 319 ? -0.896 12.984 -13.578 1 98.81 319 ILE A CA 1
ATOM 2531 C C . ILE A 1 319 ? 0.573 13.242 -13.25 1 98.81 319 ILE A C 1
ATOM 2533 O O . ILE A 1 319 ? 1.105 12.688 -12.289 1 98.81 319 ILE A O 1
ATOM 2537 N N . PHE A 1 320 ? 1.225 14.008 -14.039 1 98.31 320 PHE A N 1
ATOM 2538 C CA . PHE A 1 320 ? 2.561 14.5 -13.719 1 98.31 320 PHE A CA 1
ATOM 2539 C C . PHE A 1 320 ? 2.486 15.727 -12.82 1 98.31 320 PHE A C 1
ATOM 2541 O O . PHE A 1 320 ? 1.645 16.609 -13.031 1 98.31 320 PHE A O 1
ATOM 2548 N N . LEU A 1 321 ? 3.352 15.727 -11.812 1 97.44 321 LEU A N 1
ATOM 2549 C CA . LEU A 1 321 ? 3.254 16.766 -10.797 1 97.44 321 LEU A CA 1
ATOM 2550 C C . LEU A 1 321 ? 4.355 17.812 -10.977 1 97.44 321 LEU A C 1
ATOM 2552 O O . LEU A 1 321 ? 5.461 17.484 -11.414 1 97.44 321 LEU A O 1
ATOM 2556 N N . MET B 1 1 ? -0.1 -42.812 -10.414 1 97.06 1 MET B N 1
ATOM 2557 C CA . MET B 1 1 ? -0.172 -42 -11.625 1 97.06 1 MET B CA 1
ATOM 2558 C C . MET B 1 1 ? 1.22 -41.75 -12.195 1 97.06 1 MET B C 1
ATOM 2560 O O . MET B 1 1 ? 2.182 -41.562 -11.445 1 97.06 1 MET B O 1
ATOM 2564 N N . ARG B 1 2 ? 1.401 -41.812 -13.461 1 98.38 2 ARG B N 1
ATOM 2565 C CA . ARG B 1 2 ? 2.689 -41.594 -14.109 1 98.38 2 ARG B CA 1
ATOM 2566 C C . ARG B 1 2 ? 2.873 -40.125 -14.469 1 98.38 2 ARG B C 1
ATOM 2568 O O . ARG B 1 2 ? 2.094 -39.562 -15.25 1 98.38 2 ARG B O 1
ATOM 2575 N N . TRP B 1 3 ? 3.881 -39.531 -13.859 1 98.69 3 TRP B N 1
ATOM 2576 C CA . TRP B 1 3 ? 4.164 -38.125 -14.07 1 98.69 3 TRP B CA 1
ATOM 2577 C C . TRP B 1 3 ? 5.352 -37.938 -15.008 1 98.69 3 TRP B C 1
ATOM 2579 O O . TRP B 1 3 ? 6.332 -38.688 -14.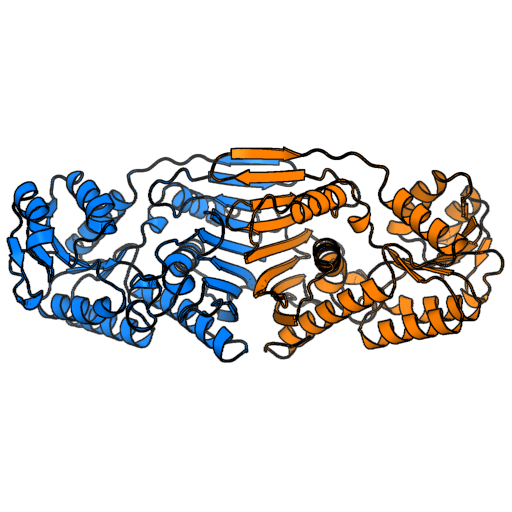938 1 98.69 3 TRP B O 1
ATOM 2589 N N . GLY B 1 4 ? 5.254 -37 -15.859 1 98.56 4 GLY B N 1
ATOM 2590 C CA . GLY B 1 4 ? 6.402 -36.438 -16.547 1 98.56 4 GLY B CA 1
ATOM 2591 C C . GLY B 1 4 ? 6.73 -35 -16.109 1 98.56 4 GLY B C 1
ATOM 2592 O O . GLY B 1 4 ? 5.875 -34.312 -15.555 1 98.56 4 GLY B O 1
ATOM 2593 N N . VAL B 1 5 ? 7.996 -34.594 -16.344 1 98.44 5 VAL B N 1
ATOM 2594 C CA . VAL B 1 5 ? 8.375 -33.188 -16.125 1 98.44 5 VAL B CA 1
ATOM 2595 C C . VAL B 1 5 ? 9.008 -32.625 -17.391 1 98.44 5 VAL B C 1
ATOM 2597 O O . VAL B 1 5 ? 9.742 -33.312 -18.094 1 98.44 5 VAL B O 1
ATOM 2600 N N . VAL B 1 6 ? 8.594 -31.406 -17.688 1 98.31 6 VAL B N 1
ATOM 2601 C CA . VAL B 1 6 ? 9.234 -30.641 -18.75 1 98.31 6 VAL B CA 1
ATOM 2602 C C . VAL B 1 6 ? 10.078 -29.531 -18.156 1 98.31 6 VAL B C 1
ATOM 2604 O O . VAL B 1 6 ? 9.547 -28.562 -17.609 1 98.31 6 VAL B O 1
ATOM 2607 N N . GLY B 1 7 ? 11.391 -29.562 -18.328 1 97.25 7 GLY B N 1
ATOM 2608 C CA . GLY B 1 7 ? 12.328 -28.703 -17.625 1 97.25 7 GLY B CA 1
ATOM 2609 C C . GLY B 1 7 ? 12.812 -29.297 -16.312 1 97.25 7 GLY B C 1
ATOM 2610 O O . GLY B 1 7 ? 12.039 -29.938 -15.594 1 97.25 7 GLY B O 1
ATOM 2611 N N . THR B 1 8 ? 14.086 -29.078 -15.992 1 96.88 8 THR B N 1
ATOM 2612 C CA . THR B 1 8 ? 14.672 -29.672 -14.797 1 96.88 8 THR B CA 1
ATOM 2613 C C . THR B 1 8 ? 15.289 -28.594 -13.914 1 96.88 8 THR B C 1
ATOM 2615 O O . THR B 1 8 ? 16.344 -28.797 -13.312 1 96.88 8 THR B O 1
ATOM 2618 N N . GLY B 1 9 ? 14.672 -27.453 -13.922 1 94.62 9 GLY B N 1
ATOM 2619 C CA . GLY B 1 9 ? 15.188 -26.359 -13.141 1 94.62 9 GLY B CA 1
ATOM 2620 C C . GLY B 1 9 ? 14.969 -26.531 -11.648 1 94.62 9 GLY B C 1
ATOM 2621 O O . GLY B 1 9 ? 14.578 -27.609 -11.195 1 94.62 9 GLY B O 1
ATOM 2622 N N . ARG B 1 10 ? 15.258 -25.516 -10.875 1 94.31 10 ARG B N 1
ATOM 2623 C CA . ARG B 1 10 ? 15.281 -25.531 -9.414 1 94.31 10 ARG B CA 1
ATOM 2624 C C . ARG B 1 10 ? 13.93 -25.953 -8.852 1 94.31 10 ARG B C 1
ATOM 2626 O O . ARG B 1 10 ? 13.859 -26.703 -7.875 1 94.31 10 ARG B O 1
ATOM 2633 N N . ILE B 1 11 ? 12.852 -25.453 -9.422 1 96.62 11 ILE B N 1
ATOM 2634 C CA . ILE B 1 11 ? 11.531 -25.734 -8.883 1 96.62 11 ILE B CA 1
ATOM 2635 C C . ILE B 1 11 ? 11.234 -27.234 -9 1 96.62 11 ILE B C 1
ATOM 2637 O O . ILE B 1 11 ? 10.617 -27.828 -8.109 1 96.62 11 ILE B O 1
ATOM 2641 N N . VAL B 1 12 ? 11.664 -27.859 -10.062 1 98 12 VAL B N 1
ATOM 2642 C CA . VAL B 1 12 ? 11.469 -29.297 -10.258 1 98 12 VAL B CA 1
ATOM 2643 C C . VAL B 1 12 ? 12.336 -30.078 -9.273 1 98 12 VAL B C 1
ATOM 2645 O O . VAL B 1 12 ? 11.836 -30.953 -8.555 1 98 12 VAL B O 1
ATOM 2648 N N . ARG B 1 13 ? 13.547 -29.688 -9.164 1 97.44 13 ARG B N 1
ATOM 2649 C CA . ARG B 1 13 ? 14.539 -30.422 -8.383 1 97.44 13 ARG B CA 1
ATOM 2650 C C . ARG B 1 13 ? 14.305 -30.25 -6.891 1 97.44 13 ARG B C 1
ATOM 2652 O O . ARG B 1 13 ? 14.469 -31.188 -6.113 1 97.44 13 ARG B O 1
ATOM 2659 N N . ASN B 1 14 ? 13.898 -29.047 -6.512 1 96.94 14 ASN B N 1
ATOM 2660 C CA . ASN B 1 14 ? 13.914 -28.719 -5.086 1 96.94 14 ASN B CA 1
ATOM 2661 C C . ASN B 1 14 ? 12.523 -28.781 -4.477 1 96.94 14 ASN B C 1
ATOM 2663 O O . ASN B 1 14 ? 12.375 -28.812 -3.254 1 96.94 14 ASN B O 1
ATOM 2667 N N . ARG B 1 15 ? 11.477 -28.812 -5.332 1 97.44 15 ARG B N 1
ATOM 2668 C CA . ARG B 1 15 ? 10.141 -28.719 -4.766 1 97.44 15 ARG B CA 1
ATOM 2669 C C . ARG B 1 15 ? 9.234 -29.828 -5.324 1 97.44 15 ARG B C 1
ATOM 2671 O O . ARG B 1 15 ? 8.75 -30.672 -4.578 1 97.44 15 ARG B O 1
ATOM 2678 N N . PHE B 1 16 ? 9.133 -29.891 -6.586 1 98.31 16 PHE B N 1
ATOM 2679 C CA . PHE B 1 16 ? 8.164 -30.781 -7.195 1 98.31 16 PHE B CA 1
ATOM 2680 C C . PHE B 1 16 ? 8.547 -32.25 -6.949 1 98.31 16 PHE B C 1
ATOM 2682 O O . PHE B 1 16 ? 7.742 -33.031 -6.43 1 98.31 16 PHE B O 1
ATOM 2689 N N . LEU B 1 17 ? 9.766 -32.625 -7.316 1 98.44 17 LEU B N 1
ATOM 2690 C CA . LEU B 1 17 ? 10.172 -34.031 -7.246 1 98.44 17 LEU B CA 1
ATOM 2691 C C . LEU B 1 17 ? 10.219 -34.5 -5.801 1 98.44 17 LEU B C 1
ATOM 2693 O O . LEU B 1 17 ? 9.719 -35.594 -5.48 1 98.44 17 LEU B O 1
ATOM 2697 N N . PRO B 1 18 ? 10.789 -33.688 -4.895 1 97.62 18 PRO B N 1
ATOM 2698 C CA . PRO B 1 18 ? 10.719 -34.094 -3.492 1 97.62 18 PRO B CA 1
ATOM 2699 C C . PRO B 1 18 ? 9.289 -34.312 -3.006 1 97.62 18 PRO B C 1
ATOM 2701 O O . PRO B 1 18 ? 9.023 -35.219 -2.205 1 97.62 18 PRO B O 1
ATOM 2704 N N . ALA B 1 19 ? 8.367 -33.5 -3.449 1 98 19 ALA B N 1
ATOM 2705 C CA . ALA B 1 19 ? 6.965 -33.656 -3.08 1 98 19 ALA B CA 1
ATOM 2706 C C . ALA B 1 19 ? 6.367 -34.906 -3.701 1 98 19 ALA B C 1
ATOM 2708 O O . ALA B 1 19 ? 5.629 -35.656 -3.041 1 98 19 ALA B O 1
ATOM 2709 N N . LEU B 1 20 ? 6.668 -35.188 -4.93 1 98.44 20 LEU B N 1
ATOM 2710 C CA . LEU B 1 20 ? 6.176 -36.344 -5.641 1 98.44 20 LEU B CA 1
ATOM 2711 C C . LEU B 1 20 ? 6.57 -37.625 -4.914 1 98.44 20 LEU B C 1
ATOM 2713 O O . LEU B 1 20 ? 5.777 -38.562 -4.832 1 98.44 20 LEU B O 1
ATOM 2717 N N . GLU B 1 21 ? 7.75 -37.594 -4.34 1 97.44 21 GLU B N 1
ATOM 2718 C CA . GLU B 1 21 ? 8.289 -38.75 -3.631 1 97.44 21 GLU B CA 1
ATOM 2719 C C . GLU B 1 21 ? 7.449 -39.094 -2.402 1 97.44 21 GLU B C 1
ATOM 2721 O O . GLU B 1 21 ? 7.48 -40.219 -1.911 1 97.44 21 GLU B O 1
ATOM 2726 N N . GLN B 1 22 ? 6.746 -38.156 -1.982 1 97.56 22 GLN B N 1
ATOM 2727 C CA . GLN B 1 22 ? 5.949 -38.344 -0.774 1 97.56 22 GLN B CA 1
ATOM 2728 C C . GLN B 1 22 ? 4.582 -38.938 -1.104 1 97.56 22 GLN B C 1
ATOM 2730 O O . GLN B 1 22 ? 3.793 -39.219 -0.204 1 97.56 22 GLN B O 1
ATOM 2735 N N . ILE B 1 23 ? 4.316 -39.156 -2.352 1 97.81 23 ILE B N 1
ATOM 2736 C CA . ILE B 1 23 ? 3.045 -39.688 -2.799 1 97.81 23 ILE B CA 1
ATOM 2737 C C . ILE B 1 23 ? 3.26 -41.094 -3.357 1 97.81 23 ILE B C 1
ATOM 2739 O O . ILE B 1 23 ? 3.684 -41.281 -4.504 1 97.81 23 ILE B O 1
ATOM 2743 N N . PRO B 1 24 ? 2.959 -42.062 -2.637 1 93.88 24 PRO B N 1
ATOM 2744 C CA . PRO B 1 24 ? 3.318 -43.469 -2.98 1 93.88 24 PRO B CA 1
ATOM 2745 C C . PRO B 1 24 ? 2.781 -43.875 -4.344 1 93.88 24 PRO B C 1
ATOM 2747 O O . PRO B 1 24 ? 3.461 -44.594 -5.082 1 93.88 24 PRO B O 1
ATOM 2750 N N . GLU B 1 25 ? 1.653 -43.469 -4.711 1 92.12 25 GLU B N 1
ATOM 2751 C CA . GLU B 1 25 ? 1.047 -43.938 -5.945 1 92.12 25 GLU B CA 1
ATOM 2752 C C . GLU B 1 25 ? 1.488 -43.125 -7.148 1 92.12 25 GLU B C 1
ATOM 2754 O O . GLU B 1 25 ? 1.094 -43.406 -8.281 1 92.12 25 GLU B O 1
ATOM 2759 N N . ALA B 1 26 ? 2.389 -42.188 -6.922 1 97.38 26 ALA B N 1
ATOM 2760 C CA . ALA B 1 26 ? 2.877 -41.312 -8.008 1 97.38 26 ALA B CA 1
ATOM 2761 C C . ALA B 1 26 ? 4.289 -41.719 -8.422 1 97.38 26 ALA B C 1
ATOM 2763 O O . ALA B 1 26 ? 5.121 -42.062 -7.578 1 97.38 26 ALA B O 1
ATOM 2764 N N . LYS B 1 27 ? 4.559 -41.75 -9.711 1 97.06 27 LYS B N 1
ATOM 2765 C CA . LYS B 1 27 ? 5.879 -42.125 -10.211 1 97.06 27 LYS B CA 1
ATOM 2766 C C . LYS B 1 27 ? 6.312 -41.188 -11.344 1 97.06 27 LYS B C 1
ATOM 2768 O O . LYS B 1 27 ? 5.512 -40.844 -12.211 1 97.06 27 LYS B O 1
ATOM 2773 N N . LEU B 1 28 ? 7.562 -40.812 -11.258 1 98.19 28 LEU B N 1
ATOM 2774 C CA . LEU B 1 28 ? 8.148 -40.094 -12.391 1 98.19 28 LEU B CA 1
ATOM 2775 C C . LEU B 1 28 ? 8.57 -41.062 -13.484 1 98.19 28 LEU B C 1
ATOM 2777 O O . LEU B 1 28 ? 9.391 -41.969 -13.25 1 98.19 28 LEU B O 1
ATOM 2781 N N . THR B 1 29 ? 8.031 -40.875 -14.68 1 98.12 29 THR B N 1
ATOM 2782 C CA . THR B 1 29 ? 8.328 -41.844 -15.727 1 98.12 29 THR B CA 1
ATOM 2783 C C . THR B 1 29 ? 9.039 -41.156 -16.906 1 98.12 29 THR B C 1
ATOM 2785 O O . THR B 1 29 ? 9.664 -41.844 -17.719 1 98.12 29 THR B O 1
ATOM 2788 N N . ALA B 1 30 ? 8.891 -39.844 -16.969 1 98.25 30 ALA B N 1
ATOM 2789 C CA . ALA B 1 30 ? 9.445 -39.156 -18.125 1 98.25 30 ALA B CA 1
ATOM 2790 C C . ALA B 1 30 ? 10.055 -37.812 -17.719 1 98.25 30 ALA B C 1
ATOM 2792 O O . ALA B 1 30 ? 9.516 -37.094 -16.859 1 98.25 30 ALA B O 1
ATOM 2793 N N . ILE B 1 31 ? 11.242 -37.5 -18.312 1 98.19 31 ILE B N 1
ATOM 2794 C CA . ILE B 1 31 ? 11.914 -36.219 -18.188 1 98.19 31 ILE B CA 1
ATOM 2795 C C . ILE B 1 31 ? 12.156 -35.625 -19.578 1 98.19 31 ILE B C 1
ATOM 2797 O O . ILE B 1 31 ? 12.812 -36.25 -20.422 1 98.19 31 ILE B O 1
ATOM 2801 N N . VAL B 1 32 ? 11.586 -34.469 -19.797 1 98 32 VAL B N 1
ATOM 2802 C CA . VAL B 1 32 ? 11.797 -33.812 -21.078 1 98 32 VAL B CA 1
ATOM 2803 C C . VAL B 1 32 ? 12.727 -32.625 -20.875 1 98 32 VAL B C 1
ATOM 2805 O O . VAL B 1 32 ? 12.445 -31.719 -20.062 1 98 32 VAL B O 1
ATOM 2808 N N . THR B 1 33 ? 13.805 -32.562 -21.578 1 96.88 33 THR B N 1
ATOM 2809 C CA . THR B 1 33 ? 14.781 -31.484 -21.469 1 96.88 33 THR B CA 1
ATOM 2810 C C . THR B 1 33 ? 15.617 -31.375 -22.75 1 96.88 33 THR B C 1
ATOM 2812 O O . THR B 1 33 ? 15.812 -32.375 -23.453 1 96.88 33 THR B O 1
ATOM 2815 N N . THR B 1 34 ? 15.984 -30.172 -22.984 1 93.62 34 THR B N 1
ATOM 2816 C CA . THR B 1 34 ? 16.875 -29.953 -24.125 1 93.62 34 THR B CA 1
ATOM 2817 C C . THR B 1 34 ? 18.312 -30.297 -23.75 1 93.62 34 THR B C 1
ATOM 2819 O O . THR B 1 34 ? 19.188 -30.344 -24.625 1 93.62 34 THR B O 1
ATOM 2822 N N . ASN B 1 35 ? 18.547 -30.562 -22.484 1 93.94 35 ASN B N 1
ATOM 2823 C CA . ASN B 1 35 ? 19.891 -30.906 -22 1 93.94 35 ASN B CA 1
ATOM 2824 C C . ASN B 1 35 ? 19.891 -32.219 -21.25 1 93.94 35 ASN B C 1
ATOM 2826 O O . ASN B 1 35 ? 20.016 -32.25 -20.031 1 93.94 35 ASN B O 1
ATOM 2830 N N . PRO B 1 36 ? 19.984 -33.25 -21.953 1 94.69 36 PRO B N 1
ATOM 2831 C CA . PRO B 1 36 ? 19.891 -34.594 -21.312 1 94.69 36 PRO B CA 1
ATOM 2832 C C . PRO B 1 36 ? 20.969 -34.812 -20.266 1 94.69 36 PRO B C 1
ATOM 2834 O O . PRO B 1 36 ? 20.734 -35.5 -19.266 1 94.69 36 PRO B O 1
ATOM 2837 N N . LYS B 1 37 ? 22.094 -34.219 -20.484 1 95.19 37 LYS B N 1
ATOM 2838 C CA . LYS B 1 37 ? 23.203 -34.406 -19.547 1 95.19 37 LYS B CA 1
ATOM 2839 C C . LYS B 1 37 ? 22.859 -33.875 -18.172 1 95.19 37 LYS B C 1
ATOM 2841 O O . LYS B 1 37 ? 23.234 -34.5 -17.156 1 95.19 37 LYS B O 1
ATOM 2846 N N . LYS B 1 38 ? 22.094 -32.875 -18.141 1 92.31 38 LYS B N 1
ATOM 2847 C CA . LYS B 1 38 ? 21.75 -32.219 -16.875 1 92.31 38 LYS B CA 1
ATOM 2848 C C . LYS B 1 38 ? 20.641 -33 -16.156 1 92.31 38 LYS B C 1
ATOM 2850 O O . LYS B 1 38 ? 20.359 -32.719 -14.984 1 92.31 38 LYS B O 1
ATOM 2855 N N . ALA B 1 39 ? 20.047 -33.969 -16.859 1 96.44 39 ALA B N 1
ATOM 2856 C CA . ALA B 1 39 ? 18.906 -34.688 -16.281 1 96.44 39 ALA B CA 1
ATOM 2857 C C . ALA B 1 39 ? 19.281 -36.125 -15.945 1 96.44 39 ALA B C 1
ATOM 2859 O O . ALA B 1 39 ? 18.453 -36.875 -15.461 1 96.44 39 ALA B O 1
ATOM 2860 N N . LYS B 1 40 ? 20.516 -36.5 -16.188 1 97.06 40 LYS B N 1
ATOM 2861 C CA . LYS B 1 40 ? 20.969 -37.875 -15.977 1 97.06 40 LYS B CA 1
ATOM 2862 C C . LYS B 1 40 ? 20.797 -38.281 -14.516 1 97.06 40 LYS B C 1
ATOM 2864 O O . LYS B 1 40 ? 20.359 -39.406 -14.234 1 97.06 40 LYS B O 1
ATOM 2869 N N . ASP B 1 41 ? 21.203 -37.438 -13.648 1 97.19 41 ASP B N 1
ATOM 2870 C CA . ASP B 1 41 ? 21.078 -37.719 -12.219 1 97.19 41 ASP B CA 1
ATOM 2871 C C . ASP B 1 41 ? 19.641 -38.031 -11.844 1 97.19 41 ASP B C 1
ATOM 2873 O O . ASP B 1 41 ? 19.359 -38.938 -11.078 1 97.19 41 ASP B O 1
ATOM 2877 N N . LEU B 1 42 ? 18.688 -37.25 -12.43 1 97.38 42 LEU B N 1
ATOM 2878 C CA . LEU B 1 42 ? 17.266 -37.469 -12.164 1 97.38 42 LEU B CA 1
ATOM 2879 C C . LEU B 1 42 ? 16.781 -38.781 -12.781 1 97.38 42 LEU B C 1
ATOM 2881 O O . LEU B 1 42 ? 16.016 -39.5 -12.156 1 97.38 42 LEU B O 1
ATOM 2885 N N . SER B 1 43 ? 17.203 -38.969 -13.969 1 97.31 43 SER B N 1
ATOM 2886 C CA . SER B 1 43 ? 16.828 -40.219 -14.648 1 97.31 43 SER B CA 1
ATOM 2887 C C . SER B 1 43 ? 17.266 -41.438 -13.844 1 97.31 43 SER B C 1
ATOM 2889 O O . SER B 1 43 ? 16.5 -42.406 -13.68 1 97.31 43 SER B O 1
ATOM 2891 N N . GLU B 1 44 ? 18.438 -41.438 -13.352 1 97.56 44 GLU B N 1
ATOM 2892 C CA . GLU B 1 44 ? 18.984 -42.531 -12.57 1 97.56 44 GLU B CA 1
ATOM 2893 C C . GLU B 1 44 ? 18.266 -42.688 -11.234 1 97.56 44 GLU B C 1
ATOM 2895 O O . GLU B 1 44 ? 17.953 -43.812 -10.812 1 97.56 44 GLU B O 1
ATOM 2900 N N . ARG B 1 45 ? 17.938 -41.656 -10.641 1 97.06 45 ARG B N 1
ATOM 2901 C CA . ARG B 1 45 ? 17.297 -41.656 -9.32 1 97.06 45 ARG B CA 1
ATOM 2902 C C . ARG B 1 45 ? 15.867 -42.156 -9.406 1 97.06 45 ARG B C 1
ATOM 2904 O O . ARG B 1 45 ? 15.414 -42.906 -8.547 1 97.06 45 ARG B O 1
ATOM 2911 N N . TYR B 1 46 ? 15.195 -41.781 -10.461 1 97 46 TYR B N 1
ATOM 2912 C CA . TYR B 1 46 ? 13.758 -42.031 -10.484 1 97 46 TYR B CA 1
ATOM 2913 C C . TYR B 1 46 ? 13.406 -43.125 -11.477 1 97 46 TYR B C 1
ATOM 2915 O O . TYR B 1 46 ? 12.266 -43.594 -11.523 1 97 46 TYR B O 1
ATOM 2923 N N . GLY B 1 47 ? 14.367 -43.531 -12.258 1 96.62 47 GLY B N 1
ATOM 2924 C CA . GLY B 1 47 ? 14.117 -44.531 -13.281 1 96.62 47 GLY B CA 1
ATOM 2925 C C . GLY B 1 47 ? 13.289 -44 -14.438 1 96.62 47 GLY B C 1
ATOM 2926 O O . GLY B 1 47 ? 12.578 -44.75 -15.102 1 96.62 47 GLY B O 1
ATOM 2927 N N . ALA B 1 48 ? 13.305 -42.719 -14.633 1 97.5 48 ALA B N 1
ATOM 2928 C CA . ALA B 1 48 ? 12.508 -42.062 -15.672 1 97.5 48 ALA B CA 1
ATOM 2929 C C . ALA B 1 48 ? 13.273 -42 -16.984 1 97.5 48 ALA B C 1
ATOM 2931 O O . ALA B 1 48 ? 14.5 -41.906 -17 1 97.5 48 ALA B O 1
ATOM 2932 N N . LYS B 1 49 ? 12.578 -42.062 -18.031 1 97.69 49 LYS B N 1
ATOM 2933 C CA . LYS B 1 49 ? 13.18 -41.969 -19.359 1 97.69 49 LYS B CA 1
ATOM 2934 C C . LYS B 1 49 ? 13.352 -40.5 -19.75 1 97.69 49 LYS B C 1
ATOM 2936 O O . LYS B 1 49 ? 12.461 -39.688 -19.516 1 97.69 49 LYS B O 1
ATOM 2941 N N . ILE B 1 50 ? 14.523 -40.156 -20.406 1 97.69 50 ILE B N 1
ATOM 2942 C CA . ILE B 1 50 ? 14.781 -38.812 -20.875 1 97.69 50 ILE B CA 1
ATOM 2943 C C . ILE B 1 50 ? 14.32 -38.656 -22.312 1 97.69 50 ILE B C 1
ATOM 2945 O O . ILE B 1 50 ? 14.609 -39.531 -23.156 1 97.69 50 ILE B O 1
ATOM 2949 N N . TYR B 1 51 ? 13.57 -37.625 -22.547 1 97.56 51 TYR B N 1
ATOM 2950 C CA . TYR B 1 51 ? 13.172 -37.25 -23.891 1 97.56 51 TYR B CA 1
ATOM 2951 C C . TYR B 1 51 ? 13.711 -35.875 -24.234 1 97.56 51 TYR B C 1
ATOM 2953 O O . TYR B 1 51 ? 13.734 -34.969 -23.391 1 97.56 51 TYR B O 1
ATOM 2961 N N . THR B 1 52 ? 14.031 -35.656 -25.484 1 96.5 52 THR B N 1
ATOM 2962 C CA . THR B 1 52 ? 14.508 -34.344 -25.906 1 96.5 52 THR B CA 1
ATOM 2963 C C . THR B 1 52 ? 13.367 -33.531 -26.5 1 96.5 52 THR B C 1
ATOM 2965 O O . THR B 1 52 ? 13.477 -32.312 -26.625 1 96.5 52 THR B O 1
ATOM 2968 N N . ASN B 1 53 ? 12.352 -34.281 -26.875 1 96.44 53 ASN B N 1
ATOM 2969 C CA . ASN B 1 53 ? 11.164 -33.625 -27.422 1 96.44 53 ASN B CA 1
ATOM 2970 C C . ASN B 1 53 ? 9.906 -34.062 -26.688 1 96.44 53 ASN B C 1
ATOM 2972 O O . ASN B 1 53 ? 9.719 -35.25 -26.422 1 96.44 53 ASN B O 1
ATOM 2976 N N . LEU B 1 54 ? 9.141 -33.094 -26.406 1 97.5 54 LEU B N 1
ATOM 2977 C CA . LEU B 1 54 ? 7.902 -33.344 -25.672 1 97.5 54 LEU B CA 1
ATOM 2978 C C . LEU B 1 54 ? 6.965 -34.25 -26.469 1 97.5 54 LEU B C 1
ATOM 2980 O O . LEU B 1 54 ? 6.242 -35.062 -25.906 1 97.5 54 LEU B O 1
ATOM 2984 N N . GLU B 1 55 ? 7.031 -34.219 -27.766 1 97 55 GLU B N 1
ATOM 2985 C CA . GLU B 1 55 ? 6.176 -34.969 -28.672 1 97 55 GLU B CA 1
ATOM 2986 C C . GLU B 1 55 ? 6.43 -36.469 -28.531 1 97 55 GLU B C 1
ATOM 2988 O O . GLU B 1 55 ? 5.574 -37.312 -28.875 1 97 55 GLU B O 1
ATOM 2993 N N . ASP B 1 56 ? 7.578 -36.812 -28.047 1 96.75 56 ASP B N 1
ATOM 2994 C CA . ASP B 1 56 ? 7.988 -38.188 -28.031 1 96.75 56 ASP B CA 1
ATOM 2995 C C . ASP B 1 56 ? 7.59 -38.875 -26.719 1 96.75 56 ASP B C 1
ATOM 2997 O O . ASP B 1 56 ? 7.797 -40.062 -26.547 1 96.75 56 ASP B O 1
ATOM 3001 N N . ILE B 1 57 ? 6.988 -38.094 -25.859 1 95.81 57 ILE B N 1
ATOM 3002 C CA . ILE B 1 57 ? 6.672 -38.625 -24.531 1 95.81 57 ILE B CA 1
ATOM 3003 C C . ILE B 1 57 ? 5.656 -39.75 -24.672 1 95.81 57 ILE B C 1
ATOM 3005 O O . ILE B 1 57 ? 4.715 -39.656 -25.469 1 95.81 57 ILE B O 1
ATOM 3009 N N . GLU B 1 58 ? 5.727 -41.062 -24.031 1 87.69 58 GLU B N 1
ATOM 3010 C CA . GLU B 1 58 ? 4.828 -42.219 -24.188 1 87.69 58 GLU B CA 1
ATOM 3011 C C . GLU B 1 58 ? 4.27 -42.656 -22.844 1 87.69 58 GLU B C 1
ATOM 3013 O O . GLU B 1 58 ? 3.184 -43.219 -22.781 1 87.69 58 GLU B O 1
ATOM 3018 N N . ASP B 1 59 ? 4.797 -42.406 -21.734 1 88.31 59 ASP B N 1
ATOM 3019 C CA . ASP B 1 59 ? 4.457 -43.031 -20.469 1 88.31 59 ASP B CA 1
ATOM 3020 C C . ASP B 1 59 ? 4.203 -42 -19.375 1 88.31 59 ASP B C 1
ATOM 3022 O O . ASP B 1 59 ? 4.797 -42.062 -18.297 1 88.31 59 ASP B O 1
ATOM 3026 N N . ALA B 1 60 ? 3.24 -41.094 -19.703 1 97.5 60 ALA B N 1
ATOM 3027 C CA . ALA B 1 60 ? 2.877 -40.125 -18.688 1 97.5 60 ALA B CA 1
ATOM 3028 C C . ALA B 1 60 ? 1.378 -39.844 -18.703 1 97.5 60 ALA B C 1
ATOM 3030 O O . ALA B 1 60 ? 0.795 -39.625 -19.766 1 97.5 60 ALA B O 1
ATOM 3031 N N . ASP B 1 61 ? 0.716 -39.938 -17.609 1 98.19 61 ASP B N 1
ATOM 3032 C CA . ASP B 1 61 ? -0.688 -39.562 -17.453 1 98.19 61 ASP B CA 1
ATOM 3033 C C . ASP B 1 61 ? -0.848 -38.062 -17.312 1 98.19 61 ASP B C 1
ATOM 3035 O O . ASP B 1 61 ? -1.894 -37.5 -17.656 1 98.19 61 ASP B O 1
ATOM 3039 N N . VAL B 1 62 ? 0.109 -37.438 -16.766 1 98.75 62 VAL B N 1
ATOM 3040 C CA . VAL B 1 62 ? 0.126 -36 -16.484 1 98.75 62 VAL B CA 1
ATOM 3041 C C . VAL B 1 62 ? 1.559 -35.469 -16.547 1 98.75 62 VAL B C 1
ATOM 3043 O O . VAL B 1 62 ? 2.502 -36.188 -16.172 1 98.75 62 VAL B O 1
ATOM 3046 N N . VAL B 1 63 ? 1.698 -34.281 -17.031 1 98.75 63 VAL B N 1
ATOM 3047 C CA . VAL B 1 63 ? 3.016 -33.656 -17.156 1 98.75 63 VAL B CA 1
ATOM 3048 C C . VAL B 1 63 ? 3.057 -32.344 -16.375 1 98.75 63 VAL B C 1
ATOM 3050 O O . VAL B 1 63 ? 2.109 -31.562 -16.422 1 98.75 63 VAL B O 1
ATOM 3053 N N . TYR B 1 64 ? 4.133 -32.156 -15.586 1 98.75 64 TYR B N 1
ATOM 3054 C CA . TYR B 1 64 ? 4.461 -30.891 -14.93 1 98.75 64 TYR B CA 1
ATOM 3055 C C . TYR B 1 64 ? 5.367 -30.047 -15.812 1 98.75 64 TYR B C 1
ATOM 3057 O O . TYR B 1 64 ? 6.496 -30.438 -16.109 1 98.75 64 TYR B O 1
ATOM 3065 N N . ILE B 1 65 ? 4.844 -28.922 -16.219 1 98.81 65 ILE B N 1
ATOM 3066 C CA . ILE B 1 65 ? 5.613 -28.031 -17.094 1 98.81 65 ILE B CA 1
ATOM 3067 C C . ILE B 1 65 ? 6.266 -26.922 -16.266 1 98.81 65 ILE B C 1
ATOM 3069 O O . ILE B 1 65 ? 5.57 -26.094 -15.672 1 98.81 65 ILE B O 1
ATOM 3073 N N . ALA B 1 66 ? 7.59 -26.906 -16.25 1 98.06 66 ALA B N 1
ATOM 3074 C CA . ALA B 1 66 ? 8.359 -25.969 -15.453 1 98.06 66 ALA B CA 1
ATOM 3075 C C . ALA B 1 66 ? 9.484 -25.328 -16.281 1 98.06 66 ALA B C 1
ATOM 3077 O O . ALA B 1 66 ? 10.633 -25.297 -15.852 1 98.06 66 ALA B O 1
ATOM 3078 N N . THR B 1 67 ? 9.195 -24.828 -17.469 1 97.81 67 THR B N 1
ATOM 3079 C CA . THR B 1 67 ? 10.094 -24.109 -18.359 1 97.81 67 THR B CA 1
ATOM 3080 C C . THR B 1 67 ? 9.828 -22.609 -18.297 1 97.81 67 THR B C 1
ATOM 3082 O O . THR B 1 67 ? 8.898 -22.156 -17.625 1 97.81 67 THR B O 1
ATOM 3085 N N . PRO B 1 68 ? 10.664 -21.766 -18.922 1 97.31 68 PRO B N 1
ATOM 3086 C CA . PRO B 1 68 ? 10.336 -20.344 -18.969 1 97.31 68 PRO B CA 1
ATOM 3087 C C . PRO B 1 68 ? 8.945 -20.078 -19.562 1 97.31 68 PRO B C 1
ATOM 3089 O O . PRO B 1 68 ? 8.461 -20.859 -20.391 1 97.31 68 PRO B O 1
ATOM 3092 N N . ASN B 1 69 ? 8.328 -18.984 -19.172 1 98.5 69 ASN B N 1
ATOM 3093 C CA . ASN B 1 69 ? 6.918 -18.688 -19.406 1 98.5 69 ASN B CA 1
ATOM 3094 C C . ASN B 1 69 ? 6.574 -18.781 -20.891 1 98.5 69 ASN B C 1
ATOM 3096 O O . ASN B 1 69 ? 5.504 -19.266 -21.25 1 98.5 69 ASN B O 1
ATOM 3100 N N . LYS B 1 70 ? 7.477 -18.406 -21.703 1 98 70 LYS B N 1
ATOM 3101 C CA . LYS B 1 70 ? 7.25 -18.312 -23.141 1 98 70 LYS B CA 1
ATOM 3102 C C . LYS B 1 70 ? 6.879 -19.672 -23.719 1 98 70 LYS B C 1
ATOM 3104 O O . LYS B 1 70 ? 6.168 -19.75 -24.734 1 98 70 LYS B O 1
ATOM 3109 N N . PHE B 1 71 ? 7.262 -20.703 -23.094 1 98.38 71 PHE B N 1
ATOM 3110 C CA . PHE B 1 71 ? 7.137 -22.031 -23.672 1 98.38 71 PHE B CA 1
ATOM 3111 C C . PHE B 1 71 ? 5.875 -22.719 -23.172 1 98.38 71 PHE B C 1
ATOM 3113 O O . PHE B 1 71 ? 5.492 -23.781 -23.703 1 98.38 71 PHE B O 1
ATOM 3120 N N . HIS B 1 72 ? 5.223 -22.156 -22.203 1 98.81 72 HIS B N 1
ATOM 3121 C CA . HIS B 1 72 ? 4.086 -22.812 -21.562 1 98.81 72 HIS B CA 1
ATOM 3122 C C . HIS B 1 72 ? 2.986 -23.125 -22.562 1 98.81 72 HIS B C 1
ATOM 3124 O O . HIS B 1 72 ? 2.457 -24.25 -22.578 1 98.81 72 HIS B O 1
ATOM 3130 N N . LYS B 1 73 ? 2.689 -22.156 -23.391 1 98.81 73 LYS B N 1
ATOM 3131 C CA . LYS B 1 73 ? 1.592 -22.375 -24.344 1 98.81 73 LYS B CA 1
ATOM 3132 C C . LYS B 1 73 ? 1.879 -23.562 -25.266 1 98.81 73 LYS B C 1
ATOM 3134 O O . LYS B 1 73 ? 1.096 -24.5 -25.328 1 98.81 73 LYS B O 1
ATOM 3139 N N . GLU B 1 74 ? 2.971 -23.453 -25.922 1 98.75 74 GLU B N 1
ATOM 3140 C CA . GLU B 1 74 ? 3.32 -24.469 -26.906 1 98.75 74 GLU B CA 1
ATOM 3141 C C . GLU B 1 74 ? 3.375 -25.859 -26.25 1 98.75 74 GLU B C 1
ATOM 3143 O O . GLU B 1 74 ? 2.809 -26.812 -26.781 1 98.75 74 GLU B O 1
ATOM 3148 N N . GLN B 1 75 ? 3.994 -25.969 -25.172 1 98.81 75 GLN B N 1
ATOM 3149 C CA . GLN B 1 75 ? 4.184 -27.25 -24.5 1 98.81 75 GLN B CA 1
ATOM 3150 C C . GLN B 1 75 ? 2.859 -27.797 -23.984 1 98.81 75 GLN B C 1
ATOM 3152 O O . GLN B 1 75 ? 2.592 -29 -24.094 1 98.81 75 GLN B O 1
ATOM 3157 N N . THR B 1 76 ? 2.033 -26.938 -23.406 1 98.88 76 THR B N 1
ATOM 3158 C CA . THR B 1 76 ? 0.729 -27.391 -22.922 1 98.88 76 THR B CA 1
ATOM 3159 C C . THR B 1 76 ? -0.131 -27.891 -24.078 1 98.88 76 THR B C 1
ATOM 3161 O O . THR B 1 76 ? -0.807 -28.906 -23.969 1 98.88 76 THR B O 1
ATOM 3164 N N . ILE B 1 77 ? -0.087 -27.219 -25.203 1 98.75 77 ILE B N 1
ATOM 3165 C CA . ILE B 1 77 ? -0.888 -27.578 -26.359 1 98.75 77 ILE B CA 1
ATOM 3166 C C . ILE B 1 77 ? -0.428 -28.938 -26.891 1 98.75 77 ILE B C 1
ATOM 3168 O O . ILE B 1 77 ? -1.252 -29.781 -27.234 1 98.75 77 ILE B O 1
ATOM 3172 N N . ILE B 1 78 ? 0.878 -29.141 -26.969 1 98.69 78 ILE B N 1
ATOM 3173 C CA . ILE B 1 78 ? 1.415 -30.422 -27.391 1 98.69 78 ILE B CA 1
ATOM 3174 C C . ILE B 1 78 ? 0.864 -31.531 -26.484 1 98.69 78 ILE B C 1
ATOM 3176 O O . ILE B 1 78 ? 0.39 -32.562 -26.984 1 98.69 78 ILE B O 1
ATOM 3180 N N . CYS B 1 79 ? 0.898 -31.344 -25.172 1 98.62 79 CYS B N 1
ATOM 3181 C CA . CYS B 1 79 ? 0.386 -32.312 -24.234 1 98.62 79 CYS B CA 1
ATOM 3182 C C . CYS B 1 79 ? -1.103 -32.562 -24.453 1 98.62 79 CYS B C 1
ATOM 3184 O O . CYS B 1 79 ? -1.557 -33.719 -24.453 1 98.62 79 CYS B O 1
ATOM 3186 N N . ALA B 1 80 ? -1.854 -31.531 -24.625 1 98.31 80 ALA B N 1
ATOM 3187 C CA . ALA B 1 80 ? -3.297 -31.641 -24.828 1 98.31 80 ALA B CA 1
ATOM 3188 C C . ALA B 1 80 ? -3.613 -32.5 -26.062 1 98.31 80 ALA B C 1
ATOM 3190 O O . ALA B 1 80 ? -4.453 -33.406 -25.984 1 98.31 80 ALA B O 1
ATOM 3191 N N . LYS B 1 81 ? -2.912 -32.25 -27.125 1 97.94 81 LYS B N 1
ATOM 3192 C CA . LYS B 1 81 ? -3.139 -33 -28.359 1 97.94 81 LYS B CA 1
ATOM 3193 C C . LYS B 1 81 ? -2.814 -34.469 -28.188 1 97.94 81 LYS B C 1
ATOM 3195 O O . LYS B 1 81 ? -3.389 -35.344 -28.875 1 97.94 81 LYS B O 1
ATOM 3200 N N . LYS B 1 82 ? -1.973 -34.781 -27.266 1 97.88 82 LYS B N 1
ATOM 3201 C CA . LYS B 1 82 ? -1.603 -36.156 -26.969 1 97.88 82 LYS B CA 1
ATOM 3202 C C . LYS B 1 82 ? -2.486 -36.719 -25.859 1 97.88 82 LYS B C 1
ATOM 3204 O O . LYS B 1 82 ? -2.287 -37.875 -25.438 1 97.88 82 LYS B O 1
ATOM 3209 N N . ARG B 1 83 ? -3.385 -35.906 -25.391 1 97.75 83 ARG B N 1
ATOM 3210 C CA . ARG B 1 83 ? -4.34 -36.25 -24.359 1 97.75 83 ARG B CA 1
ATOM 3211 C C . ARG B 1 83 ? -3.625 -36.562 -23.047 1 97.75 83 ARG B C 1
ATOM 3213 O O . ARG B 1 83 ? -4.004 -37.5 -22.344 1 97.75 83 ARG B O 1
ATOM 3220 N N . ILE B 1 84 ? -2.562 -35.906 -22.812 1 98.56 84 ILE B N 1
ATOM 3221 C CA . ILE B 1 84 ? -1.839 -35.938 -21.531 1 98.56 84 ILE B CA 1
ATOM 3222 C C . ILE B 1 84 ? -2.254 -34.75 -20.672 1 98.56 84 ILE B C 1
ATOM 3224 O O . ILE B 1 84 ? -2.25 -33.625 -21.125 1 98.56 84 ILE B O 1
ATOM 3228 N N . ASN B 1 85 ? -2.693 -35 -19.406 1 98.75 85 ASN B N 1
ATOM 3229 C CA . ASN B 1 85 ? -3.057 -33.938 -18.484 1 98.75 85 ASN B CA 1
ATOM 3230 C C . ASN B 1 85 ? -1.856 -33.031 -18.156 1 98.75 85 ASN B C 1
ATOM 3232 O O . ASN B 1 85 ? -0.709 -33.469 -18.297 1 98.75 85 ASN B O 1
ATOM 3236 N N . VAL B 1 86 ? -2.182 -31.828 -17.719 1 98.88 86 VAL B N 1
ATOM 3237 C CA . VAL B 1 86 ? -1.083 -30.891 -17.562 1 98.88 86 VAL B CA 1
ATOM 3238 C C . VAL B 1 86 ? -1.23 -30.141 -16.234 1 98.88 86 VAL B C 1
ATOM 3240 O O . VAL B 1 86 ? -2.316 -29.672 -15.898 1 98.88 86 VAL B O 1
ATOM 3243 N N . LEU B 1 87 ? -0.194 -30.062 -15.438 1 98.88 87 LEU B N 1
ATOM 3244 C CA . LEU B 1 87 ? 0.032 -29.078 -14.383 1 98.88 87 LEU B CA 1
ATOM 3245 C C . LEU B 1 87 ? 1.143 -28.109 -14.766 1 98.88 87 LEU B C 1
ATOM 3247 O O . LEU B 1 87 ? 2.326 -28.438 -14.688 1 98.88 87 LEU B O 1
ATOM 3251 N N . CYS B 1 88 ? 0.767 -26.953 -15.203 1 98.88 88 CYS B N 1
ATOM 3252 C CA . CYS B 1 88 ? 1.708 -25.969 -15.711 1 98.88 88 CYS B CA 1
ATOM 3253 C C . CYS B 1 88 ? 2.109 -24.984 -14.617 1 98.88 88 CYS B C 1
ATOM 3255 O O . CYS B 1 88 ? 1.259 -24.5 -13.875 1 98.88 88 CYS B O 1
ATOM 3257 N N . GLU B 1 89 ? 3.316 -24.672 -14.469 1 98.5 89 GLU B N 1
ATOM 3258 C CA . GLU B 1 89 ? 3.756 -23.625 -13.555 1 98.5 89 GLU B CA 1
ATOM 3259 C C . GLU B 1 89 ? 3.104 -22.281 -13.891 1 98.5 89 GLU B C 1
ATOM 3261 O O . GLU B 1 89 ? 2.791 -22.016 -15.047 1 98.5 89 GLU B O 1
ATOM 3266 N N . LYS B 1 90 ? 2.938 -21.516 -12.867 1 98.5 90 LYS B N 1
ATOM 3267 C CA . LYS B 1 90 ? 2.471 -20.141 -13.055 1 98.5 90 LYS B CA 1
ATOM 3268 C C . LYS B 1 90 ? 3.6 -19.234 -13.547 1 98.5 90 LYS B C 1
ATOM 3270 O O . LYS B 1 90 ? 4.77 -19.484 -13.25 1 98.5 90 LYS B O 1
ATOM 3275 N N . PRO B 1 91 ? 3.357 -18.219 -14.266 1 98.31 91 PRO B N 1
ATOM 3276 C CA . PRO B 1 91 ? 2.039 -17.984 -14.859 1 98.31 91 PRO B CA 1
ATOM 3277 C C . PRO B 1 91 ? 1.735 -18.922 -16.016 1 98.31 91 PRO B C 1
ATOM 3279 O O . PRO B 1 91 ? 2.654 -19.469 -16.625 1 98.31 91 PRO B O 1
ATOM 3282 N N . MET B 1 92 ? 0.477 -19.062 -16.344 1 98.06 92 MET B N 1
ATOM 3283 C CA . MET B 1 92 ? 0.019 -20.031 -17.344 1 98.06 92 MET B CA 1
ATOM 3284 C C . MET B 1 92 ? 0.559 -19.672 -18.719 1 98.06 92 MET B C 1
ATOM 3286 O O . MET B 1 92 ? 0.833 -20.547 -19.531 1 98.06 92 MET B O 1
ATOM 3290 N N . ALA B 1 93 ? 0.634 -18.375 -18.969 1 98.25 93 ALA B N 1
ATOM 3291 C CA . ALA B 1 93 ? 1.032 -17.812 -20.266 1 98.25 93 ALA B CA 1
ATOM 3292 C C . ALA B 1 93 ? 1.613 -16.406 -20.094 1 98.25 93 ALA B C 1
ATOM 3294 O O . ALA B 1 93 ? 1.609 -15.852 -19 1 98.25 93 ALA B O 1
ATOM 3295 N N . ILE B 1 94 ? 2.074 -15.867 -21.203 1 98.12 94 ILE B N 1
ATOM 3296 C CA . ILE B 1 94 ? 2.695 -14.547 -21.109 1 98.12 94 ILE B CA 1
ATOM 3297 C C . ILE B 1 94 ? 1.66 -13.469 -21.406 1 98.12 94 ILE B C 1
ATOM 3299 O O . ILE B 1 94 ? 1.924 -12.273 -21.203 1 98.12 94 ILE B O 1
ATOM 3303 N N . ASN B 1 95 ? 0.467 -13.836 -21.875 1 98.06 95 ASN B N 1
ATOM 3304 C CA . ASN B 1 95 ? -0.643 -12.914 -22.062 1 98.06 95 ASN B CA 1
ATOM 3305 C C . ASN B 1 95 ? -1.986 -13.641 -22.047 1 98.06 95 ASN B C 1
ATOM 3307 O O . ASN B 1 95 ? -2.033 -14.867 -22.016 1 98.06 95 ASN B O 1
ATOM 3311 N N . VAL B 1 96 ? -3.01 -12.859 -22.078 1 98.69 96 VAL B N 1
ATOM 3312 C CA . VAL B 1 96 ? -4.367 -13.375 -21.938 1 98.69 96 VAL B CA 1
ATOM 3313 C C . VAL B 1 96 ? -4.727 -14.227 -23.156 1 98.69 96 VAL B C 1
ATOM 3315 O O . VAL B 1 96 ? -5.332 -15.289 -23.016 1 98.69 96 VAL B O 1
ATOM 3318 N N . ARG B 1 97 ? -4.375 -13.766 -24.312 1 98.69 97 ARG B N 1
ATOM 3319 C CA . ARG B 1 97 ? -4.699 -14.492 -25.531 1 98.69 97 ARG B CA 1
ATOM 3320 C C . ARG B 1 97 ? -4.121 -15.898 -25.5 1 98.69 97 ARG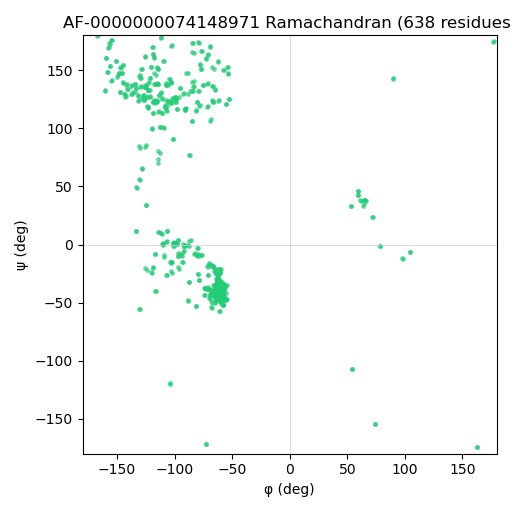 B C 1
ATOM 3322 O O . ARG B 1 97 ? -4.816 -16.875 -25.812 1 98.69 97 ARG B O 1
ATOM 3329 N N . GLU B 1 98 ? -2.891 -16.031 -25.141 1 98.75 98 GLU B N 1
ATOM 3330 C CA . GLU B 1 98 ? -2.256 -17.344 -25.047 1 98.75 98 GLU B CA 1
ATOM 3331 C C . GLU B 1 98 ? -2.943 -18.203 -24 1 98.75 98 GLU B C 1
ATOM 3333 O O . GLU B 1 98 ? -3.125 -19.406 -24.203 1 98.75 98 GLU B O 1
ATOM 3338 N N . ALA B 1 99 ? -3.303 -17.625 -22.891 1 98.88 99 ALA B N 1
ATOM 3339 C CA . ALA B 1 99 ? -4.008 -18.359 -21.844 1 98.88 99 ALA B CA 1
ATOM 3340 C C . ALA B 1 99 ? -5.324 -18.938 -22.375 1 98.88 99 ALA B C 1
ATOM 3342 O O . ALA B 1 99 ? -5.652 -20.094 -22.109 1 98.88 99 ALA B O 1
ATOM 3343 N N . GLU B 1 100 ? -6.039 -18.109 -23.078 1 98.81 100 GLU B N 1
ATOM 3344 C CA . GLU B 1 100 ? -7.301 -18.547 -23.672 1 98.81 100 GLU B CA 1
ATOM 3345 C C . GLU B 1 100 ? -7.086 -19.719 -24.625 1 98.81 100 GLU B C 1
ATOM 3347 O O . GLU B 1 100 ? -7.852 -20.688 -24.609 1 98.81 100 GLU B O 1
ATOM 3352 N N . GLU B 1 101 ? -6.09 -19.641 -25.422 1 98.88 101 GLU B N 1
ATOM 3353 C CA . GLU B 1 101 ? -5.777 -20.703 -26.375 1 98.88 101 GLU B CA 1
ATOM 3354 C C . GLU B 1 101 ? -5.43 -22 -25.656 1 98.88 101 GLU B C 1
ATOM 3356 O O . GLU B 1 101 ? -5.844 -23.078 -26.094 1 98.88 101 GLU B O 1
ATOM 3361 N N . ILE B 1 102 ? -4.699 -21.906 -24.625 1 98.88 102 ILE B N 1
ATOM 3362 C CA . ILE B 1 102 ? -4.328 -23.062 -23.812 1 98.88 102 ILE B CA 1
ATOM 3363 C C . ILE B 1 102 ? -5.586 -23.75 -23.297 1 98.88 102 ILE B C 1
ATOM 3365 O O . ILE B 1 102 ? -5.742 -24.969 -23.422 1 98.88 102 ILE B O 1
ATOM 3369 N N . ILE B 1 103 ? -6.457 -22.953 -22.688 1 98.75 103 ILE B N 1
ATOM 3370 C CA . ILE B 1 103 ? -7.676 -23.484 -22.094 1 98.75 103 ILE B CA 1
ATOM 3371 C C . ILE B 1 103 ? -8.531 -24.156 -23.172 1 98.75 103 ILE B C 1
ATOM 3373 O O . ILE B 1 103 ? -9.023 -25.266 -22.984 1 98.75 103 ILE B O 1
ATOM 3377 N N . GLU B 1 104 ? -8.703 -23.484 -24.281 1 98.62 104 GLU B N 1
ATOM 3378 C CA . GLU B 1 104 ? -9.508 -24.016 -25.375 1 98.62 104 GLU B CA 1
ATOM 3379 C C . GLU B 1 104 ? -8.977 -25.359 -25.859 1 98.62 104 GLU B C 1
ATOM 3381 O O . GLU B 1 104 ? -9.75 -26.297 -26.047 1 98.62 104 GLU B O 1
ATOM 3386 N N . GLU B 1 105 ? -7.699 -25.469 -26.047 1 98.69 105 GLU B N 1
ATOM 3387 C CA . GLU B 1 105 ? -7.094 -26.703 -26.516 1 98.69 105 GLU B CA 1
ATOM 3388 C C . GLU B 1 105 ? -7.277 -27.828 -25.516 1 98.69 105 GLU B C 1
ATOM 3390 O O . GLU B 1 105 ? -7.586 -28.969 -25.891 1 98.69 105 GLU B O 1
ATOM 3395 N N . CYS B 1 106 ? -7.039 -27.562 -24.25 1 98.62 106 CYS B N 1
ATOM 3396 C CA . CYS B 1 106 ? -7.195 -28.562 -23.203 1 98.62 106 CYS B CA 1
ATOM 3397 C C . CYS B 1 106 ? -8.641 -29.047 -23.125 1 98.62 106 CYS B C 1
ATOM 3399 O O . CYS B 1 106 ? -8.898 -30.25 -23.016 1 98.62 106 CYS B O 1
ATOM 3401 N N . GLU B 1 107 ? -9.555 -28.109 -23.188 1 98 107 GLU B N 1
ATOM 3402 C CA . GLU B 1 107 ? -10.969 -28.469 -23.156 1 98 107 GLU B CA 1
ATOM 3403 C C . GLU B 1 107 ? -11.352 -29.312 -24.375 1 98 107 GLU B C 1
ATOM 3405 O O . GLU B 1 107 ? -12.039 -30.312 -24.234 1 98 107 GLU B O 1
ATOM 3410 N N . SER B 1 108 ? -10.93 -28.938 -25.531 1 98.19 108 SER B N 1
ATOM 3411 C CA . SER B 1 108 ? -11.25 -29.641 -26.766 1 98.19 108 SER B CA 1
ATOM 3412 C C . SER B 1 108 ? -10.734 -31.062 -26.734 1 98.19 108 SER B C 1
ATOM 3414 O O . SER B 1 108 ? -11.344 -31.969 -27.312 1 98.19 108 SER B O 1
ATOM 3416 N N . ASN B 1 109 ? -9.688 -31.281 -26.078 1 98.06 109 ASN B N 1
ATOM 3417 C CA . ASN B 1 109 ? -9.062 -32.594 -26.031 1 98.06 109 ASN B CA 1
ATOM 3418 C C . ASN B 1 109 ? -9.406 -33.344 -24.75 1 98.06 109 ASN B C 1
ATOM 3420 O O . ASN B 1 109 ? -8.883 -34.438 -24.484 1 98.06 109 ASN B O 1
ATOM 3424 N N . LYS B 1 110 ? -10.219 -32.719 -23.906 1 97.38 110 LYS B N 1
ATOM 3425 C CA . LYS B 1 110 ? -10.719 -33.281 -22.672 1 97.38 110 LYS B CA 1
ATOM 3426 C C . LYS B 1 110 ? -9.57 -33.656 -21.734 1 97.38 110 LYS B C 1
ATOM 3428 O O . LYS B 1 110 ? -9.547 -34.75 -21.172 1 97.38 110 LYS B O 1
ATOM 3433 N N . VAL B 1 111 ? -8.625 -32.812 -21.656 1 97.44 111 VAL B N 1
ATOM 3434 C CA . VAL B 1 111 ? -7.508 -32.969 -20.734 1 97.44 111 VAL B CA 1
ATOM 3435 C C . VAL B 1 111 ? -7.676 -32.031 -19.547 1 97.44 111 VAL B C 1
ATOM 3437 O O . VAL B 1 111 ? -8.148 -30.906 -19.688 1 97.44 111 VAL B O 1
ATOM 3440 N N . VAL B 1 112 ? -7.293 -32.5 -18.297 1 98.62 112 VAL B N 1
ATOM 3441 C CA . VAL B 1 112 ? -7.332 -31.688 -17.078 1 98.62 112 VAL B CA 1
ATOM 3442 C C . VAL B 1 112 ? -6.133 -30.734 -17.047 1 98.62 112 VAL B C 1
ATOM 3444 O O . VAL B 1 112 ? -4.988 -31.172 -17.188 1 98.62 112 VAL B O 1
ATOM 3447 N N . LEU B 1 113 ? -6.441 -29.453 -17 1 98.81 113 LEU B N 1
ATOM 3448 C CA . LEU B 1 113 ? -5.418 -28.422 -16.922 1 98.81 113 LEU B CA 1
ATOM 3449 C C . LEU B 1 113 ? -5.391 -27.781 -15.531 1 98.81 113 LEU B C 1
ATOM 3451 O O . LEU B 1 113 ? -6.402 -27.266 -15.062 1 98.81 113 LEU B O 1
ATOM 3455 N N . GLY B 1 114 ? -4.246 -27.891 -14.859 1 98.75 114 GLY B N 1
ATOM 3456 C CA . GLY B 1 114 ? -3.953 -27.141 -13.648 1 98.75 114 GLY B CA 1
ATOM 3457 C C . GLY B 1 114 ? -2.812 -26.156 -13.812 1 98.75 114 GLY B C 1
ATOM 3458 O O . GLY B 1 114 ? -1.957 -26.328 -14.688 1 98.75 114 GLY B O 1
ATOM 3459 N N . VAL B 1 115 ? -2.834 -25.094 -13.07 1 98.81 115 VAL B N 1
ATOM 3460 C CA . VAL B 1 115 ? -1.737 -24.141 -13 1 98.81 115 VAL B CA 1
ATOM 3461 C C . VAL B 1 115 ? -1.164 -24.109 -11.586 1 98.81 115 VAL B C 1
ATOM 3463 O O . VAL B 1 115 ? -1.882 -23.828 -10.625 1 98.81 115 VAL B O 1
ATOM 3466 N N . ALA B 1 116 ? 0.094 -24.391 -11.492 1 98 116 ALA B N 1
ATOM 3467 C CA . ALA B 1 116 ? 0.735 -24.578 -10.188 1 98 116 ALA B CA 1
ATOM 3468 C C . ALA B 1 116 ? 0.803 -23.266 -9.422 1 98 116 ALA B C 1
ATOM 3470 O O . ALA B 1 116 ? 1.565 -22.359 -9.781 1 98 116 ALA B O 1
ATOM 3471 N N . ASN B 1 117 ? 0.027 -23.125 -8.422 1 96.75 117 ASN B N 1
ATOM 3472 C CA . ASN B 1 117 ? -0.003 -22.031 -7.461 1 96.75 117 ASN B CA 1
ATOM 3473 C C . ASN B 1 117 ? -0.016 -22.547 -6.023 1 96.75 117 ASN B C 1
ATOM 3475 O O . ASN B 1 117 ? -1.07 -22.594 -5.387 1 96.75 117 ASN B O 1
ATOM 3479 N N . MET B 1 118 ? 1.136 -22.828 -5.512 1 95 118 MET B N 1
ATOM 3480 C CA . MET B 1 118 ? 1.3 -23.531 -4.242 1 95 118 MET B CA 1
ATOM 3481 C C . MET B 1 118 ? 0.672 -22.734 -3.098 1 95 118 MET B C 1
ATOM 3483 O O . MET B 1 118 ? 0.281 -23.312 -2.08 1 95 118 MET B O 1
ATOM 3487 N N . GLY B 1 119 ? 0.489 -21.422 -3.279 1 95.81 119 GLY B N 1
ATOM 3488 C CA . GLY B 1 119 ? -0.096 -20.578 -2.248 1 95.81 119 GLY B CA 1
ATOM 3489 C C . GLY B 1 119 ? -1.515 -20.969 -1.888 1 95.81 119 GLY B C 1
ATOM 3490 O O . GLY B 1 119 ? -1.954 -20.766 -0.754 1 95.81 119 GLY B O 1
ATOM 3491 N N . ARG B 1 120 ? -2.207 -21.578 -2.848 1 96.19 120 ARG B N 1
ATOM 3492 C CA . ARG B 1 120 ? -3.584 -22.016 -2.646 1 96.19 120 ARG B CA 1
ATOM 3493 C C . ARG B 1 120 ? -3.654 -23.141 -1.63 1 96.19 120 ARG B C 1
ATOM 3495 O O . ARG B 1 120 ? -4.711 -23.391 -1.043 1 96.19 120 ARG B O 1
ATOM 3502 N N . PHE B 1 121 ? -2.529 -23.781 -1.427 1 96.44 121 PHE B N 1
ATOM 3503 C CA . PHE B 1 121 ? -2.506 -24.984 -0.59 1 96.44 121 PHE B CA 1
ATOM 3504 C C . PHE B 1 121 ? -1.758 -24.719 0.711 1 96.44 121 PHE B C 1
ATOM 3506 O O . PHE B 1 121 ? -1.586 -25.625 1.53 1 96.44 121 PHE B O 1
ATOM 3513 N N . ASN B 1 122 ? -1.262 -23.5 0.899 1 96.31 122 ASN B N 1
ATOM 3514 C CA . ASN B 1 122 ? -0.63 -23.109 2.154 1 96.31 122 ASN B CA 1
ATOM 3515 C C . ASN B 1 122 ? -1.64 -23.062 3.297 1 96.31 122 ASN B C 1
ATOM 3517 O O . ASN B 1 122 ? -2.639 -22.344 3.213 1 96.31 122 ASN B O 1
ATOM 3521 N N . PRO B 1 123 ? -1.389 -23.781 4.359 1 96.56 123 PRO B N 1
ATOM 3522 C CA . PRO B 1 123 ? -2.377 -23.859 5.438 1 96.56 123 PRO B CA 1
ATOM 3523 C C . PRO B 1 123 ? -2.723 -22.484 6.012 1 96.56 123 PRO B C 1
ATOM 3525 O O . PRO B 1 123 ? -3.855 -22.25 6.445 1 96.56 123 PRO B O 1
ATOM 3528 N N . PHE B 1 124 ? -1.816 -21.578 6.055 1 97.19 124 PHE B N 1
ATOM 3529 C CA . PHE B 1 124 ? -2.072 -20.25 6.582 1 97.19 124 PHE B CA 1
ATOM 3530 C C . PHE B 1 124 ? -2.973 -19.453 5.637 1 97.19 124 PHE B C 1
ATOM 3532 O O . PHE B 1 124 ? -3.83 -18.688 6.086 1 97.19 124 PHE B O 1
ATOM 3539 N N . ASN B 1 125 ? -2.783 -19.594 4.355 1 97.75 125 ASN B N 1
ATOM 3540 C CA . ASN B 1 125 ? -3.689 -18.969 3.402 1 97.75 125 ASN B CA 1
ATOM 3541 C C . ASN B 1 125 ? -5.094 -19.562 3.482 1 97.75 125 ASN B C 1
ATOM 3543 O O . ASN B 1 125 ? -6.086 -18.828 3.408 1 97.75 125 ASN B O 1
ATOM 3547 N N . ILE B 1 126 ? -5.133 -20.891 3.596 1 97.69 126 ILE B N 1
ATOM 3548 C CA . ILE B 1 126 ? -6.422 -21.562 3.744 1 97.69 126 ILE B CA 1
ATOM 3549 C C . ILE B 1 126 ? -7.109 -21.078 5.02 1 97.69 126 ILE B C 1
ATOM 3551 O O . ILE B 1 126 ? -8.305 -20.766 5.008 1 97.69 126 ILE B O 1
ATOM 3555 N N . GLY B 1 127 ? -6.344 -21.047 6.086 1 97.75 127 GLY B N 1
ATOM 3556 C CA . GLY B 1 127 ? -6.879 -20.547 7.34 1 97.75 127 GLY B CA 1
ATOM 3557 C C . GLY B 1 127 ? -7.34 -19.094 7.25 1 97.75 127 GLY B C 1
ATOM 3558 O O . GLY B 1 127 ? -8.398 -18.75 7.773 1 97.75 127 GLY B O 1
ATOM 3559 N N . ALA B 1 128 ? -6.59 -18.234 6.613 1 98.31 128 ALA B N 1
ATOM 3560 C CA . ALA B 1 128 ? -6.961 -16.844 6.426 1 98.31 128 ALA B CA 1
ATOM 3561 C C . ALA B 1 128 ? -8.289 -16.719 5.68 1 98.31 128 ALA B C 1
ATOM 3563 O O . ALA B 1 128 ? -9.133 -15.898 6.039 1 98.31 128 ALA B O 1
ATOM 3564 N N . LYS B 1 129 ? -8.438 -17.484 4.648 1 98.38 129 LYS B N 1
ATOM 3565 C CA . LYS B 1 129 ? -9.695 -17.484 3.91 1 98.38 129 LYS B CA 1
ATOM 3566 C C . LYS B 1 129 ? -10.875 -17.766 4.832 1 98.38 129 LYS B C 1
ATOM 3568 O O . LYS B 1 129 ? -11.922 -17.125 4.73 1 98.38 129 LYS B O 1
ATOM 3573 N N . LYS B 1 130 ? -10.703 -18.781 5.648 1 98.06 130 LYS B N 1
ATOM 3574 C CA . LYS B 1 130 ? -11.758 -19.141 6.594 1 98.06 130 LYS B CA 1
ATOM 3575 C C . LYS B 1 130 ? -12.117 -17.953 7.48 1 98.06 130 LYS B C 1
ATOM 3577 O O . LYS B 1 130 ? -13.297 -17.656 7.691 1 98.06 130 LYS B O 1
ATOM 3582 N N . LEU B 1 131 ? -11.133 -17.281 7.996 1 98.12 131 LEU B N 1
ATOM 3583 C CA . LEU B 1 131 ? -11.344 -16.141 8.867 1 98.12 131 LEU B CA 1
ATOM 3584 C C . LEU B 1 131 ? -12.047 -15.008 8.117 1 98.12 131 LEU B C 1
ATOM 3586 O O . LEU B 1 131 ? -12.922 -14.336 8.672 1 98.12 131 LEU B O 1
ATOM 3590 N N . ILE B 1 132 ? -11.68 -14.75 6.883 1 98.38 132 ILE B N 1
ATOM 3591 C CA . ILE B 1 132 ? -12.305 -13.742 6.039 1 98.38 132 ILE B CA 1
ATOM 3592 C C . ILE B 1 132 ? -13.773 -14.094 5.812 1 98.38 132 ILE B C 1
ATOM 3594 O O . ILE B 1 132 ? -14.648 -13.234 5.934 1 98.38 132 ILE B O 1
ATOM 3598 N N . ASP B 1 133 ? -14.055 -15.352 5.535 1 97.94 133 ASP B N 1
ATOM 3599 C CA . ASP B 1 133 ? -15.406 -15.82 5.293 1 97.94 133 ASP B CA 1
ATOM 3600 C C . ASP B 1 133 ? -16.281 -15.664 6.539 1 97.94 133 ASP B C 1
ATOM 3602 O O . ASP B 1 133 ? -17.484 -15.477 6.434 1 97.94 133 ASP B O 1
ATOM 3606 N N . GLU B 1 134 ? -15.633 -15.75 7.66 1 97.75 134 GLU B N 1
ATOM 3607 C CA . GLU B 1 134 ? -16.344 -15.617 8.93 1 97.75 134 GLU B CA 1
ATOM 3608 C C . GLU B 1 134 ? -16.609 -14.156 9.266 1 97.75 134 GLU B C 1
ATOM 3610 O O . GLU B 1 134 ? -17.219 -13.852 10.297 1 97.75 134 GLU B O 1
ATOM 3615 N N . ASN B 1 135 ? -16.156 -13.188 8.484 1 97.25 135 ASN B N 1
ATOM 3616 C CA . ASN B 1 135 ? -16.391 -11.75 8.609 1 97.25 135 ASN B CA 1
ATOM 3617 C C . ASN B 1 135 ? -15.844 -11.203 9.922 1 97.25 135 ASN B C 1
ATOM 3619 O O . ASN B 1 135 ? -16.469 -10.344 10.547 1 97.25 135 ASN B O 1
ATOM 3623 N N . ILE B 1 136 ? -14.719 -11.711 10.328 1 95.69 136 ILE B N 1
ATOM 3624 C CA . ILE B 1 136 ? -14.172 -11.383 11.641 1 95.69 136 ILE B CA 1
ATOM 3625 C C . ILE B 1 136 ? -13.656 -9.945 11.641 1 95.69 136 ILE B C 1
ATOM 3627 O O . ILE B 1 136 ? -13.484 -9.344 12.703 1 95.69 136 ILE B O 1
ATOM 3631 N N . ILE B 1 137 ? -13.414 -9.344 10.484 1 98 137 ILE B N 1
ATOM 3632 C CA . ILE B 1 137 ? -12.859 -8 10.43 1 98 137 ILE B CA 1
ATOM 3633 C C . ILE B 1 137 ? -13.906 -7.027 9.891 1 98 137 ILE B C 1
ATOM 3635 O O . ILE B 1 137 ? -13.594 -5.879 9.57 1 98 137 ILE B O 1
ATOM 3639 N N . GLY B 1 138 ? -15.156 -7.457 9.75 1 98 138 GLY B N 1
ATOM 3640 C CA . GLY B 1 138 ? -16.234 -6.602 9.289 1 98 138 GLY B CA 1
ATOM 3641 C C . GLY B 1 138 ? -16.172 -6.301 7.801 1 98 138 GLY B C 1
ATOM 3642 O O . GLY B 1 138 ? -15.719 -7.137 7.016 1 98 138 GLY B O 1
ATOM 3643 N N . LYS B 1 139 ? -16.766 -5.152 7.426 1 97.81 139 LYS B N 1
ATOM 3644 C CA . LYS B 1 139 ? -16.781 -4.742 6.027 1 97.81 139 LYS B CA 1
ATOM 3645 C C . LYS B 1 139 ? -15.391 -4.305 5.562 1 97.81 139 LYS B C 1
ATOM 3647 O O . LYS B 1 139 ? -14.836 -3.332 6.082 1 97.81 139 LYS B O 1
ATOM 3652 N N . ILE B 1 140 ? -14.883 -5.004 4.582 1 98.56 140 ILE B N 1
ATOM 3653 C CA . ILE B 1 140 ? -13.531 -4.75 4.086 1 98.56 140 ILE B CA 1
ATOM 3654 C C . ILE B 1 140 ? -13.547 -3.543 3.152 1 98.56 140 ILE B C 1
ATOM 3656 O O . ILE B 1 140 ? -14.398 -3.451 2.26 1 98.56 140 ILE B O 1
ATOM 3660 N N . GLY B 1 141 ? -12.602 -2.623 3.391 1 98.69 141 GLY B N 1
ATOM 3661 C CA . GLY B 1 141 ? -12.523 -1.441 2.547 1 98.69 141 GLY B CA 1
ATOM 3662 C C . GLY B 1 141 ? -11.227 -1.352 1.764 1 98.69 141 GLY B C 1
ATOM 3663 O O . GLY B 1 141 ? -11.227 -0.937 0.603 1 98.69 141 GLY B O 1
ATOM 3664 N N . VAL B 1 142 ? -10.109 -1.723 2.412 1 98.88 142 VAL B N 1
ATOM 3665 C CA . VAL B 1 142 ? -8.797 -1.559 1.791 1 98.88 142 VAL B CA 1
ATOM 3666 C C . VAL B 1 142 ? -7.98 -2.834 1.97 1 98.88 142 VAL B C 1
ATOM 3668 O O . VAL B 1 142 ? -7.969 -3.426 3.051 1 98.88 142 VAL B O 1
ATOM 3671 N N . ILE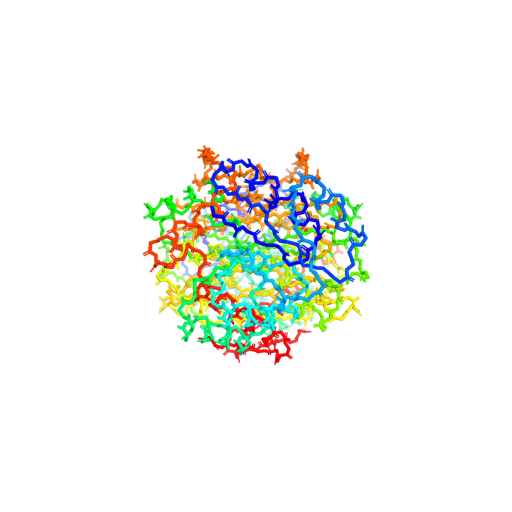 B 1 143 ? -7.352 -3.242 0.911 1 98.94 143 ILE B N 1
ATOM 3672 C CA . ILE B 1 143 ? -6.43 -4.375 0.93 1 98.94 143 ILE B CA 1
ATOM 3673 C C . ILE B 1 143 ? -5.062 -3.936 0.415 1 98.94 143 ILE B C 1
ATOM 3675 O O . ILE B 1 143 ? -4.969 -3.199 -0.57 1 98.94 143 ILE B O 1
ATOM 3679 N N . LYS B 1 144 ? -3.994 -4.277 1.102 1 98.88 144 LYS B N 1
ATOM 3680 C CA . LYS B 1 144 ? -2.629 -4.188 0.591 1 98.88 144 LYS B CA 1
ATOM 3681 C C . LYS B 1 144 ? -2.027 -5.574 0.386 1 98.88 144 LYS B C 1
ATOM 3683 O O . LYS B 1 144 ? -2.152 -6.445 1.25 1 98.88 144 LYS B O 1
ATOM 3688 N N . ALA B 1 145 ? -1.476 -5.785 -0.719 1 98.88 145 ALA B N 1
ATOM 3689 C CA . ALA B 1 145 ? -0.905 -7.086 -1.051 1 98.88 145 ALA B CA 1
ATOM 3690 C C . ALA B 1 145 ? 0.442 -6.934 -1.751 1 98.88 145 ALA B C 1
ATOM 3692 O O . ALA B 1 145 ? 0.559 -6.191 -2.73 1 98.88 145 ALA B O 1
ATOM 3693 N N . SER B 1 146 ? 1.465 -7.668 -1.246 1 98.62 146 SER B N 1
ATOM 3694 C CA . SER B 1 146 ? 2.82 -7.398 -1.716 1 98.62 146 SER B CA 1
ATOM 3695 C C . SER B 1 146 ? 3.668 -8.664 -1.717 1 98.62 146 SER B C 1
ATOM 3697 O O . SER B 1 146 ? 3.494 -9.539 -0.862 1 98.62 146 SER B O 1
ATOM 3699 N N . PHE B 1 147 ? 4.57 -8.75 -2.635 1 98.62 147 PHE B N 1
ATOM 3700 C CA . PHE B 1 147 ? 5.629 -9.758 -2.68 1 98.62 147 PHE B CA 1
ATOM 3701 C C . PHE B 1 147 ? 6.922 -9.156 -3.223 1 98.62 147 PHE B C 1
ATOM 3703 O O . PHE B 1 147 ? 6.918 -8.5 -4.27 1 98.62 147 PHE B O 1
ATOM 3710 N N . SER B 1 148 ? 8.023 -9.359 -2.498 1 98.12 148 SER B N 1
ATOM 3711 C CA . SER B 1 148 ? 9.297 -8.812 -2.953 1 98.12 148 SER B CA 1
ATOM 3712 C C . SER B 1 148 ? 10.453 -9.75 -2.615 1 98.12 148 SER B C 1
ATOM 3714 O O . SER B 1 148 ? 10.336 -10.586 -1.717 1 98.12 148 SER B O 1
ATOM 3716 N N . PHE B 1 149 ? 11.461 -9.672 -3.334 1 97.25 149 PHE B N 1
ATOM 3717 C CA . PHE B 1 149 ? 12.789 -10.18 -3.016 1 97.25 149 PHE B CA 1
ATOM 3718 C C . PHE B 1 149 ? 13.852 -9.492 -3.861 1 97.25 149 PHE B C 1
ATOM 3720 O O . PHE B 1 149 ? 13.531 -8.875 -4.879 1 97.25 149 PHE B O 1
ATOM 3727 N N . VAL B 1 150 ? 15.047 -9.578 -3.391 1 97.38 150 VAL B N 1
ATOM 3728 C CA . VAL B 1 150 ? 16.156 -9.086 -4.203 1 97.38 150 VAL B CA 1
ATOM 3729 C C . VAL B 1 150 ? 16.609 -10.172 -5.176 1 97.38 150 VAL B C 1
ATOM 3731 O O . VAL B 1 150 ? 17.234 -11.148 -4.773 1 97.38 150 VAL B O 1
ATOM 3734 N N . ASN B 1 151 ? 16.266 -9.969 -6.391 1 97.12 151 ASN B N 1
ATOM 3735 C CA . ASN B 1 151 ? 16.734 -10.906 -7.41 1 97.12 151 ASN B CA 1
ATOM 3736 C C . ASN B 1 151 ? 18.156 -10.594 -7.852 1 97.12 151 ASN B C 1
ATOM 3738 O O . ASN B 1 151 ? 18.391 -9.594 -8.539 1 97.12 151 ASN B O 1
ATOM 3742 N N . THR B 1 152 ? 19.016 -11.469 -7.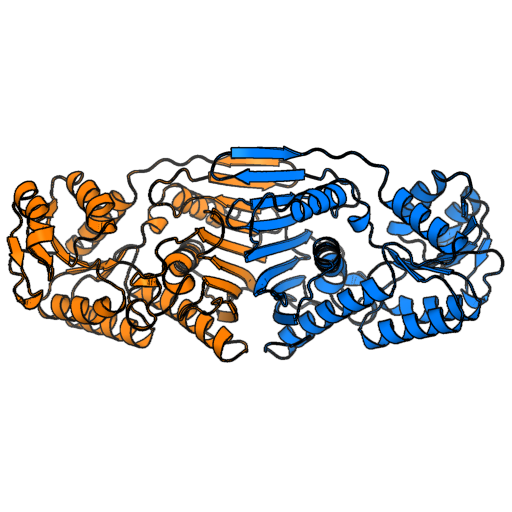586 1 94.62 152 THR B N 1
ATOM 3743 C CA . THR B 1 152 ? 20.422 -11.227 -7.883 1 94.62 152 THR B CA 1
ATOM 3744 C C . THR B 1 152 ? 20.797 -11.766 -9.258 1 94.62 152 THR B C 1
ATOM 3746 O O . THR B 1 152 ? 21.859 -11.453 -9.797 1 94.62 152 THR B O 1
ATOM 3749 N N . GLU B 1 153 ? 19.969 -12.609 -9.836 1 93.56 153 GLU B N 1
ATOM 3750 C CA . GLU B 1 153 ? 20.219 -13.164 -11.164 1 93.56 153 GLU B CA 1
ATOM 3751 C C . GLU B 1 153 ? 19.672 -12.25 -12.258 1 93.56 153 GLU B C 1
ATOM 3753 O O . GLU B 1 153 ? 18.797 -12.648 -13.023 1 93.56 153 GLU B O 1
ATOM 3758 N N . LYS B 1 154 ? 20.328 -11.25 -12.523 1 92 154 LYS B N 1
ATOM 3759 C CA . LYS B 1 154 ? 19.797 -10.188 -13.383 1 92 154 LYS B CA 1
ATOM 3760 C C . LYS B 1 154 ? 19.984 -10.539 -14.852 1 92 154 LYS B C 1
ATOM 3762 O O . LYS B 1 154 ? 19.375 -9.914 -15.727 1 92 154 LYS B O 1
ATOM 3767 N N . SER B 1 155 ? 20.688 -11.586 -15.133 1 89.81 155 SER B N 1
ATOM 3768 C CA . SER B 1 155 ? 20.922 -12 -16.516 1 89.81 155 SER B CA 1
ATOM 3769 C C . SER B 1 155 ? 20.109 -13.242 -16.859 1 89.81 155 SER B C 1
ATOM 3771 O O . SER B 1 155 ? 20.203 -13.758 -17.984 1 89.81 155 SER B O 1
ATOM 3773 N N . GLY B 1 156 ? 19.359 -13.672 -16 1 92.69 156 GLY B N 1
ATOM 3774 C CA . GLY B 1 156 ? 18.547 -14.859 -16.203 1 92.69 156 GLY B CA 1
ATOM 3775 C C . GLY B 1 156 ? 17.297 -14.578 -17.016 1 92.69 156 GLY B C 1
ATOM 3776 O O . GLY B 1 156 ? 17.016 -13.43 -17.359 1 92.69 156 GLY B O 1
ATOM 3777 N N . TRP B 1 157 ? 16.609 -15.703 -17.312 1 93.5 157 TRP B N 1
ATOM 3778 C CA . TRP B 1 157 ? 15.469 -15.625 -18.219 1 93.5 157 TRP B CA 1
ATOM 3779 C C . TRP B 1 157 ? 14.383 -14.719 -17.641 1 93.5 157 TRP B C 1
ATOM 3781 O O . TRP B 1 157 ? 13.594 -14.133 -18.391 1 93.5 157 TRP B O 1
ATOM 3791 N N . ARG B 1 158 ? 14.406 -14.523 -16.344 1 95.62 158 ARG B N 1
ATOM 3792 C CA . ARG B 1 158 ? 13.375 -13.727 -15.68 1 95.62 158 ARG B CA 1
ATOM 3793 C C . ARG B 1 158 ? 13.516 -12.25 -16.031 1 95.62 158 ARG B C 1
ATOM 3795 O O . ARG B 1 158 ? 12.594 -11.461 -15.805 1 95.62 158 ARG B O 1
ATOM 3802 N N . TYR B 1 159 ? 14.609 -11.867 -16.531 1 96.69 159 TYR B N 1
ATOM 3803 C CA . TYR B 1 159 ? 14.828 -10.484 -16.922 1 96.69 159 TYR B CA 1
ATOM 3804 C C . TYR B 1 159 ? 14.688 -10.32 -18.438 1 96.69 159 TYR B C 1
ATOM 3806 O O . TYR B 1 159 ? 14.898 -9.227 -18.969 1 96.69 159 TYR B O 1
ATOM 3814 N N . SER B 1 160 ? 14.383 -11.406 -19.141 1 96.69 160 SER B N 1
ATOM 3815 C CA . SER B 1 160 ? 14.109 -11.359 -20.578 1 96.69 160 SER B CA 1
ATOM 3816 C C . SER B 1 160 ? 12.625 -11.148 -20.844 1 96.69 160 SER B C 1
ATOM 3818 O O . SER B 1 160 ? 11.805 -12.031 -20.562 1 96.69 160 SER B O 1
ATOM 3820 N N . LEU B 1 161 ? 12.305 -10.039 -21.453 1 97.19 161 LEU B N 1
ATOM 3821 C CA . LEU B 1 161 ? 10.914 -9.773 -21.781 1 97.19 161 LEU B CA 1
ATOM 3822 C C . LEU B 1 161 ? 10.344 -10.859 -22.672 1 97.19 161 LEU B C 1
ATOM 3824 O O . LEU B 1 161 ? 9.203 -11.289 -22.5 1 97.19 161 LEU B O 1
ATOM 3828 N N . GLU B 1 162 ? 11.109 -11.344 -23.562 1 96.94 162 GLU B N 1
ATOM 3829 C CA . GLU B 1 162 ? 10.695 -12.375 -24.5 1 96.94 162 GLU B CA 1
ATOM 3830 C C . GLU B 1 162 ? 10.383 -13.688 -23.781 1 96.94 162 GLU B C 1
ATOM 3832 O O . GLU B 1 162 ? 9.352 -14.312 -24.031 1 96.94 162 GLU B O 1
ATOM 3837 N N . LEU B 1 163 ? 11.195 -14.062 -22.828 1 97.12 163 LEU B N 1
ATOM 3838 C CA . LEU B 1 163 ? 11.094 -15.375 -22.203 1 97.12 163 LEU B CA 1
ATOM 3839 C C . LEU B 1 163 ? 10.117 -15.336 -21.031 1 97.12 163 LEU B C 1
ATOM 3841 O O . LEU B 1 163 ? 9.406 -16.312 -20.781 1 97.12 163 LEU B O 1
ATOM 3845 N N . ALA B 1 164 ? 10.055 -14.172 -20.344 1 97.69 164 ALA B N 1
ATOM 3846 C CA . ALA B 1 164 ? 9.281 -14.125 -19.109 1 97.69 164 ALA B CA 1
ATOM 3847 C C . ALA B 1 164 ? 7.941 -13.43 -19.312 1 97.69 164 ALA B C 1
ATOM 3849 O O . ALA B 1 164 ? 6.996 -13.641 -18.547 1 97.69 164 ALA B O 1
ATOM 3850 N N . GLY B 1 165 ? 7.824 -12.586 -20.328 1 97.81 165 GLY B N 1
ATOM 3851 C CA . GLY B 1 165 ? 6.617 -11.812 -20.562 1 97.81 165 GLY B CA 1
ATOM 3852 C C . GLY B 1 165 ? 6.5 -10.594 -19.656 1 97.81 165 GLY B C 1
ATOM 3853 O O . GLY B 1 165 ? 5.551 -9.82 -19.766 1 97.81 165 GLY B O 1
ATOM 3854 N N . GLY B 1 166 ? 7.438 -10.391 -18.781 1 98.19 166 GLY B N 1
ATOM 3855 C CA . GLY B 1 166 ? 7.488 -9.312 -17.797 1 98.19 166 GLY B CA 1
ATOM 3856 C C . GLY B 1 166 ? 8.461 -9.578 -16.672 1 98.19 166 GLY B C 1
ATOM 3857 O O . GLY B 1 166 ? 9.258 -10.516 -16.734 1 98.19 166 GLY B O 1
ATOM 3858 N N . GLY B 1 167 ? 8.477 -8.703 -15.688 1 98.38 167 GLY B N 1
ATOM 3859 C CA . GLY B 1 167 ? 9.391 -8.82 -14.562 1 98.38 167 GLY B CA 1
ATOM 3860 C C . GLY B 1 167 ? 8.719 -9.32 -13.297 1 98.38 167 GLY B C 1
ATOM 3861 O O . GLY B 1 167 ? 8.117 -10.398 -13.289 1 98.38 167 GLY B O 1
ATOM 3862 N N . SER B 1 168 ? 8.789 -8.461 -12.266 1 98.69 168 SER B N 1
ATOM 3863 C CA . SER B 1 168 ? 8.32 -8.844 -10.938 1 98.69 168 SER B CA 1
ATOM 3864 C C . SER B 1 168 ? 6.824 -9.141 -10.945 1 98.69 168 SER B C 1
ATOM 3866 O O . SER B 1 168 ? 6.352 -9.984 -10.18 1 98.69 168 SER B O 1
ATOM 3868 N N . ILE B 1 169 ? 6.016 -8.523 -11.797 1 98.81 169 ILE B N 1
ATOM 3869 C CA . ILE B 1 169 ? 4.578 -8.75 -11.859 1 98.81 169 ILE B CA 1
ATOM 3870 C C . ILE B 1 169 ? 4.301 -10.188 -12.305 1 98.81 169 ILE B C 1
ATOM 3872 O O . ILE B 1 169 ? 3.566 -10.922 -11.633 1 98.81 169 ILE B O 1
ATOM 3876 N N . MET B 1 170 ? 4.941 -10.617 -13.383 1 98.44 170 MET B N 1
ATOM 3877 C CA . MET B 1 170 ? 4.738 -11.953 -13.945 1 98.44 170 MET B CA 1
ATOM 3878 C C . MET B 1 170 ? 5.223 -13.031 -12.984 1 98.44 170 MET B C 1
ATOM 3880 O O . MET B 1 170 ? 4.578 -14.07 -12.828 1 98.44 170 MET B O 1
ATOM 3884 N N . ASP B 1 171 ? 6.305 -12.766 -12.344 1 98 171 ASP B N 1
ATOM 3885 C CA . ASP B 1 171 ? 7.004 -13.773 -11.555 1 98 171 ASP B CA 1
ATOM 3886 C C . ASP B 1 171 ? 6.367 -13.945 -10.18 1 98 171 ASP B C 1
ATOM 3888 O O . ASP B 1 171 ? 6.031 -15.062 -9.781 1 98 171 ASP B O 1
ATOM 3892 N N . ILE B 1 172 ? 6.23 -12.805 -9.5 1 98.31 172 ILE B N 1
ATOM 3893 C CA . ILE B 1 172 ? 5.793 -12.953 -8.109 1 98.31 172 ILE B CA 1
ATOM 3894 C C . ILE B 1 172 ? 4.477 -12.211 -7.906 1 98.31 172 ILE B C 1
ATOM 3896 O O . ILE B 1 172 ? 3.701 -12.539 -7.008 1 98.31 172 ILE B O 1
ATOM 3900 N N . GLY B 1 173 ? 4.152 -11.188 -8.734 1 98.62 173 GLY B N 1
ATOM 3901 C CA . GLY B 1 173 ? 2.852 -10.539 -8.68 1 98.62 173 GLY B CA 1
ATOM 3902 C C . GLY B 1 173 ? 1.695 -11.492 -8.914 1 98.62 173 GLY B C 1
ATOM 3903 O O . GLY B 1 173 ? 0.618 -11.328 -8.336 1 98.62 173 GLY B O 1
ATOM 3904 N N . VAL B 1 174 ? 1.923 -12.43 -9.727 1 98.69 174 VAL B N 1
ATOM 3905 C CA . VAL B 1 174 ? 0.894 -13.406 -10.07 1 98.69 174 VAL B CA 1
ATOM 3906 C C . VAL B 1 174 ? 0.458 -14.156 -8.82 1 98.69 174 VAL B C 1
ATOM 3908 O O . VAL B 1 174 ? -0.72 -14.492 -8.664 1 98.69 174 VAL B O 1
ATOM 3911 N N . HIS B 1 175 ? 1.399 -14.477 -7.871 1 98.31 175 HIS B N 1
ATOM 3912 C CA . HIS B 1 175 ? 1.055 -15.133 -6.613 1 98.31 175 HIS B CA 1
ATOM 3913 C C . HIS B 1 175 ? 0.125 -14.258 -5.777 1 98.31 175 HIS B C 1
ATOM 3915 O O . HIS B 1 175 ? -0.801 -14.766 -5.141 1 98.31 175 HIS B O 1
ATOM 3921 N N . VAL B 1 176 ? 0.361 -13.008 -5.812 1 98.69 176 VAL B N 1
ATOM 3922 C CA . VAL B 1 176 ? -0.406 -12.039 -5.035 1 98.69 176 VAL B CA 1
ATOM 3923 C C . VAL B 1 176 ? -1.835 -11.969 -5.566 1 98.69 176 VAL B C 1
ATOM 3925 O O . VAL B 1 176 ? -2.795 -12.109 -4.809 1 98.69 176 VAL B O 1
ATOM 3928 N N . ILE B 1 177 ? -1.919 -11.812 -6.836 1 98.75 177 ILE B N 1
ATOM 3929 C CA . ILE B 1 177 ? -3.215 -11.695 -7.496 1 98.75 177 ILE B CA 1
ATOM 3930 C C . ILE B 1 177 ? -4.008 -12.984 -7.312 1 98.75 177 ILE B C 1
ATOM 3932 O O . ILE B 1 177 ? -5.195 -12.953 -6.98 1 98.75 177 ILE B O 1
ATOM 3936 N N . ASN B 1 178 ? -3.348 -14.102 -7.473 1 98.69 178 ASN B N 1
ATOM 3937 C CA . ASN B 1 178 ? -4.004 -15.398 -7.305 1 98.69 178 ASN B CA 1
ATOM 3938 C C . ASN B 1 178 ? -4.555 -15.57 -5.895 1 98.69 178 ASN B C 1
ATOM 3940 O O . ASN B 1 178 ? -5.652 -16.094 -5.711 1 98.69 178 ASN B O 1
ATOM 3944 N N . THR B 1 179 ? -3.812 -15.156 -4.914 1 98.62 179 THR B N 1
ATOM 3945 C CA . THR B 1 179 ? -4.242 -15.266 -3.523 1 98.62 179 THR B CA 1
ATOM 3946 C C . THR B 1 179 ? -5.488 -14.422 -3.275 1 98.62 179 THR B C 1
ATOM 3948 O O . THR B 1 179 ? -6.414 -14.859 -2.588 1 98.62 179 THR B O 1
ATOM 3951 N N . LEU B 1 180 ? -5.551 -13.258 -3.85 1 98.75 180 LEU B N 1
ATOM 3952 C CA . LEU B 1 180 ? -6.727 -12.406 -3.717 1 98.75 180 LEU B CA 1
ATOM 3953 C C . LEU B 1 180 ? -7.949 -13.062 -4.344 1 98.75 180 LEU B C 1
ATOM 3955 O O . LEU B 1 180 ? -9.031 -13.055 -3.752 1 98.75 180 LEU B O 1
ATOM 3959 N N . HIS B 1 181 ? -7.773 -13.641 -5.52 1 98.38 181 HIS B N 1
ATOM 3960 C CA . HIS B 1 181 ? -8.883 -14.352 -6.148 1 98.38 181 HIS B CA 1
ATOM 3961 C C . HIS B 1 181 ? -9.352 -15.516 -5.281 1 98.38 181 HIS B C 1
ATOM 3963 O O . HIS B 1 181 ? -10.555 -15.781 -5.199 1 98.38 181 HIS B O 1
ATOM 3969 N N . PHE B 1 182 ? -8.391 -16.156 -4.637 1 98.56 182 PHE B N 1
ATOM 3970 C CA . PHE B 1 182 ? -8.695 -17.281 -3.752 1 98.56 182 PHE B CA 1
ATOM 3971 C C . PHE B 1 182 ? -9.523 -16.812 -2.561 1 98.56 182 PHE B C 1
ATOM 3973 O O . PHE B 1 182 ? -10.516 -17.453 -2.203 1 98.56 182 PHE B O 1
ATOM 3980 N N . TRP B 1 183 ? -9.172 -15.68 -1.987 1 98.69 183 TRP B N 1
ATOM 3981 C CA . TRP B 1 183 ? -9.797 -15.203 -0.761 1 98.69 183 TRP B CA 1
ATOM 3982 C C . TRP B 1 183 ? -11.141 -14.547 -1.058 1 98.69 183 TRP B C 1
ATOM 3984 O O . TRP B 1 183 ? -12.016 -14.492 -0.189 1 98.69 183 TRP B O 1
ATOM 3994 N N . PHE B 1 184 ? -11.312 -14.039 -2.285 1 98.12 184 PHE B N 1
ATOM 3995 C CA . PHE B 1 184 ? -12.531 -13.328 -2.646 1 98.12 184 PHE B CA 1
ATOM 3996 C C . PHE B 1 184 ? -13.133 -13.891 -3.932 1 98.12 184 PHE B C 1
ATOM 3998 O O . PHE B 1 184 ? -13.32 -13.156 -4.906 1 98.12 184 PHE B O 1
ATOM 4005 N N . PRO B 1 185 ? -13.578 -15.117 -3.904 1 96.56 185 PRO B N 1
ATOM 4006 C CA . PRO B 1 185 ? -14.023 -15.812 -5.117 1 96.56 185 PRO B CA 1
ATOM 4007 C C . PRO B 1 185 ? -15.297 -15.219 -5.703 1 96.56 185 PRO B C 1
ATOM 4009 O O . PRO B 1 185 ? -15.609 -15.453 -6.875 1 96.56 185 PRO B O 1
ATOM 4012 N N . ASN B 1 186 ? -16.031 -14.461 -4.941 1 96.75 186 ASN B N 1
ATOM 4013 C CA . ASN B 1 186 ? -17.312 -13.93 -5.406 1 96.75 186 ASN B CA 1
ATOM 4014 C C . ASN B 1 186 ? -17.172 -12.484 -5.879 1 96.75 186 ASN B C 1
ATOM 4016 O O . ASN B 1 186 ? -18.172 -11.852 -6.219 1 96.75 186 ASN B O 1
ATOM 4020 N N . ASN B 1 187 ? -16.016 -11.938 -5.848 1 97.62 187 ASN B N 1
ATOM 4021 C CA . ASN B 1 187 ? -15.727 -10.578 -6.301 1 97.62 187 ASN B CA 1
ATOM 4022 C C . ASN B 1 187 ? -14.695 -10.57 -7.426 1 97.62 187 ASN B C 1
ATOM 4024 O O . ASN B 1 187 ? -13.883 -11.484 -7.535 1 97.62 187 ASN B O 1
ATOM 4028 N N . ARG B 1 188 ? -14.797 -9.547 -8.219 1 97.62 188 ARG B N 1
ATOM 4029 C CA . ARG B 1 188 ? -13.867 -9.414 -9.336 1 97.62 188 ARG B CA 1
ATOM 4030 C C . ARG B 1 188 ? -13.148 -8.07 -9.305 1 97.62 188 ARG B C 1
ATOM 4032 O O . ARG B 1 188 ? -13.766 -7.043 -9 1 97.62 188 ARG B O 1
ATOM 4039 N N . ILE B 1 189 ? -11.883 -8.102 -9.539 1 98.5 189 ILE B N 1
ATOM 4040 C CA . ILE B 1 189 ? -11.172 -6.852 -9.781 1 98.5 189 ILE B CA 1
ATOM 4041 C C . ILE B 1 189 ? -11.648 -6.234 -11.094 1 98.5 189 ILE B C 1
ATOM 4043 O O . ILE B 1 189 ? -11.508 -6.836 -12.156 1 98.5 189 ILE B O 1
ATOM 4047 N N . LYS B 1 190 ? -12.133 -5.047 -11.039 1 98.31 190 LYS B N 1
ATOM 4048 C CA . LYS B 1 190 ? -12.836 -4.52 -12.203 1 98.31 190 LYS B CA 1
ATOM 4049 C C . LYS B 1 190 ? -12 -3.461 -12.922 1 98.31 190 LYS B C 1
ATOM 4051 O O . LYS B 1 190 ? -12.203 -3.201 -14.109 1 98.31 190 LYS B O 1
ATOM 4056 N N . GLU B 1 191 ? -11.164 -2.824 -12.25 1 98.88 191 GLU B N 1
ATOM 4057 C CA . GLU B 1 191 ? -10.336 -1.783 -12.852 1 98.88 191 GLU B CA 1
ATOM 4058 C C . GLU B 1 191 ? -8.992 -1.672 -12.133 1 98.88 191 GLU B C 1
ATOM 4060 O O . GLU B 1 191 ? -8.859 -2.094 -10.984 1 98.88 191 GLU B O 1
ATOM 4065 N N . ILE B 1 192 ? -7.988 -1.111 -12.828 1 98.88 192 ILE B N 1
ATOM 4066 C CA . ILE B 1 192 ? -6.633 -1.056 -12.289 1 98.88 192 ILE B CA 1
ATOM 4067 C C . ILE B 1 192 ? -5.875 0.111 -12.922 1 98.88 192 ILE B C 1
ATOM 4069 O O . ILE B 1 192 ? -6.035 0.393 -14.109 1 98.88 192 ILE B O 1
ATOM 4073 N N . VAL B 1 193 ? -5.059 0.817 -12.125 1 98.94 193 VAL B N 1
ATOM 4074 C CA . VAL B 1 193 ? -4.082 1.801 -12.578 1 98.94 193 VAL B CA 1
ATOM 4075 C C . VAL B 1 193 ? -2.717 1.49 -11.961 1 98.94 193 VAL B C 1
ATOM 4077 O O . VAL B 1 193 ? -2.635 0.927 -10.867 1 98.94 193 VAL B O 1
ATOM 4080 N N . ALA B 1 194 ? -1.633 1.882 -12.719 1 98.94 194 ALA B N 1
ATOM 4081 C CA . ALA B 1 194 ? -0.349 1.366 -12.25 1 98.94 194 ALA B CA 1
ATOM 4082 C C . ALA B 1 194 ? 0.802 2.25 -12.727 1 98.94 194 ALA B C 1
ATOM 4084 O O . ALA B 1 194 ? 0.657 3.012 -13.68 1 98.94 194 ALA B O 1
ATOM 4085 N N . ILE B 1 195 ? 1.883 2.23 -11.977 1 98.88 195 ILE B N 1
ATOM 4086 C CA . ILE B 1 195 ? 3.199 2.73 -12.352 1 98.88 195 ILE B CA 1
ATOM 4087 C C . ILE B 1 195 ? 4.246 1.642 -12.133 1 98.88 195 ILE B C 1
ATOM 4089 O O . ILE B 1 195 ? 4.293 1.022 -11.062 1 98.88 195 ILE B O 1
ATOM 4093 N N . ASN B 1 196 ? 5.031 1.374 -13.133 1 98.62 196 ASN B N 1
ATOM 4094 C CA . ASN B 1 196 ? 6.137 0.428 -13.023 1 98.62 196 ASN B CA 1
ATOM 4095 C C . ASN B 1 196 ? 7.484 1.12 -13.211 1 98.62 196 ASN B C 1
ATOM 4097 O O . ASN B 1 196 ? 7.566 2.172 -13.844 1 98.62 196 ASN B O 1
ATOM 4101 N N . GLU B 1 197 ? 8.508 0.511 -12.57 1 98.06 197 GLU B N 1
ATOM 4102 C CA . GLU B 1 197 ? 9.875 1.016 -12.672 1 98.06 197 GLU B CA 1
ATOM 4103 C C . GLU B 1 197 ? 10.852 -0.105 -13.016 1 98.06 197 GLU B C 1
ATOM 4105 O O . GLU B 1 197 ? 10.938 -1.101 -12.289 1 98.06 197 GLU B O 1
ATOM 4110 N N . GLY B 1 198 ? 11.641 0.03 -14.109 1 96.88 198 GLY B N 1
ATOM 4111 C CA . GLY B 1 198 ? 12.539 -1.014 -14.57 1 96.88 198 GLY B CA 1
ATOM 4112 C C . GLY B 1 198 ? 13.992 -0.739 -14.242 1 96.88 198 GLY B C 1
ATOM 4113 O O . GLY B 1 198 ? 14.828 -1.648 -14.281 1 96.88 198 GLY B O 1
ATOM 4114 N N . TYR B 1 199 ? 14.281 0.474 -13.883 1 94.88 199 TYR B N 1
ATOM 4115 C CA . TYR B 1 199 ? 15.648 0.921 -13.609 1 94.88 199 TYR B CA 1
ATOM 4116 C C . TYR B 1 199 ? 16.578 0.599 -14.781 1 94.88 199 TYR B C 1
ATOM 4118 O O . TYR B 1 199 ? 17.703 0.149 -14.578 1 94.88 199 TYR B O 1
ATOM 4126 N N . GLY B 1 200 ? 16.094 0.643 -15.93 1 94.56 200 GLY B N 1
ATOM 4127 C CA . GLY B 1 200 ? 16.875 0.463 -17.125 1 94.56 200 GLY B CA 1
ATOM 4128 C C . GLY B 1 200 ? 16.828 -0.949 -17.688 1 94.56 200 GLY B C 1
ATOM 4129 O O . GLY B 1 200 ? 17.297 -1.213 -18.781 1 94.56 200 GLY B O 1
ATOM 4130 N N . TYR B 1 201 ? 16.297 -1.895 -16.906 1 96.06 201 TYR B N 1
ATOM 4131 C CA . TYR B 1 201 ? 16.125 -3.254 -17.406 1 96.06 201 TYR B CA 1
ATOM 4132 C C . TYR B 1 201 ? 14.938 -3.344 -18.359 1 96.06 201 TYR B C 1
ATOM 4134 O O . TYR B 1 201 ? 14.078 -2.461 -18.375 1 96.06 201 TYR B O 1
ATOM 4142 N N . GLU B 1 202 ? 14.93 -4.52 -19.078 1 95.06 202 GLU B N 1
ATOM 4143 C CA . GLU B 1 202 ? 13.875 -4.734 -20.062 1 95.06 202 GLU B CA 1
ATOM 4144 C C . GLU B 1 202 ? 12.531 -4.973 -19.391 1 95.06 202 GLU B C 1
ATOM 4146 O O . GLU B 1 202 ? 11.477 -4.703 -19.969 1 95.06 202 GLU B O 1
ATOM 4151 N N . VAL B 1 203 ? 12.602 -5.461 -18.203 1 97.56 203 VAL B N 1
ATOM 4152 C CA . VAL B 1 203 ? 11.398 -5.75 -17.438 1 97.56 203 VAL B CA 1
ATOM 4153 C C . VAL B 1 203 ? 11.375 -4.895 -16.172 1 97.56 203 VAL B C 1
ATOM 4155 O O . VAL B 1 203 ? 12.398 -4.324 -15.781 1 97.56 203 VAL B O 1
ATOM 4158 N N . GLU B 1 204 ? 10.227 -4.754 -15.609 1 98.06 204 GLU B N 1
ATOM 4159 C CA . GLU B 1 204 ? 10.109 -3.932 -14.406 1 98.06 204 GLU B CA 1
ATOM 4160 C C . GLU B 1 204 ? 10.75 -4.621 -13.211 1 98.06 204 GLU B C 1
ATOM 4162 O O . GLU B 1 204 ? 10.656 -5.844 -13.062 1 98.06 204 GLU B O 1
ATOM 4167 N N . GLU B 1 205 ? 11.453 -3.865 -12.398 1 98.19 205 GLU B N 1
ATOM 4168 C CA . GLU B 1 205 ? 11.953 -4.312 -11.102 1 98.19 205 GLU B CA 1
ATOM 4169 C C . GLU B 1 205 ? 10.938 -4.066 -10 1 98.19 205 GLU B C 1
ATOM 4171 O O . GLU B 1 205 ? 10.664 -4.957 -9.188 1 98.19 205 GLU B O 1
ATOM 4176 N N . ASN B 1 206 ? 10.43 -2.828 -10.008 1 98.5 206 ASN B N 1
ATOM 4177 C CA . ASN B 1 206 ? 9.391 -2.426 -9.07 1 98.5 206 ASN B CA 1
ATOM 4178 C C . ASN B 1 206 ? 8.078 -2.113 -9.781 1 98.5 206 ASN B C 1
ATOM 4180 O O . ASN B 1 206 ? 8.086 -1.513 -10.859 1 98.5 206 ASN B O 1
ATOM 4184 N N . ALA B 1 207 ? 7.039 -2.592 -9.148 1 98.88 207 ALA B N 1
ATOM 4185 C CA . ALA B 1 207 ? 5.723 -2.34 -9.727 1 98.88 207 ALA B CA 1
ATOM 4186 C C . ALA B 1 207 ? 4.691 -2.045 -8.641 1 98.88 207 ALA B C 1
ATOM 4188 O O . ALA B 1 207 ? 4.691 -2.686 -7.586 1 98.88 207 ALA B O 1
ATOM 4189 N N . GLY B 1 208 ? 3.898 -1.015 -8.836 1 98.88 208 GLY B N 1
ATOM 4190 C CA . GLY B 1 208 ? 2.783 -0.661 -7.973 1 98.88 208 GLY B CA 1
ATOM 4191 C C . GLY B 1 208 ? 1.49 -0.43 -8.734 1 98.88 208 GLY B C 1
ATOM 4192 O O . GLY B 1 208 ? 1.5 0.136 -9.828 1 98.88 208 GLY B O 1
ATOM 4193 N N . ALA B 1 209 ? 0.383 -0.832 -8.133 1 98.94 209 ALA B N 1
ATOM 4194 C CA . ALA B 1 209 ? -0.925 -0.631 -8.75 1 98.94 209 ALA B CA 1
ATOM 4195 C C . ALA B 1 209 ? -2 -0.391 -7.691 1 98.94 209 ALA B C 1
ATOM 4197 O O . ALA B 1 209 ? -1.844 -0.793 -6.539 1 98.94 209 ALA B O 1
ATOM 4198 N N . VAL B 1 210 ? -2.996 0.306 -8.086 1 98.94 210 VAL B N 1
ATOM 4199 C CA . VAL B 1 210 ? -4.262 0.372 -7.367 1 98.94 210 VAL B CA 1
ATOM 4200 C C . VAL B 1 210 ? -5.367 -0.27 -8.203 1 98.94 210 VAL B C 1
ATOM 4202 O O . VAL B 1 210 ? -5.5 0.024 -9.398 1 98.94 210 VAL B O 1
ATOM 4205 N N . ALA B 1 211 ? -6.039 -1.156 -7.562 1 98.94 211 ALA B N 1
ATOM 4206 C CA . ALA B 1 211 ? -7.18 -1.803 -8.211 1 98.94 211 ALA B CA 1
ATOM 4207 C C . ALA B 1 211 ? -8.438 -1.667 -7.363 1 98.94 211 ALA B C 1
ATOM 4209 O O . ALA B 1 211 ? -8.367 -1.307 -6.184 1 98.94 211 ALA B O 1
ATOM 4210 N N . ARG B 1 212 ? -9.57 -1.875 -7.992 1 98.81 212 ARG B N 1
ATOM 4211 C CA . ARG B 1 212 ? -10.836 -1.864 -7.277 1 98.81 212 ARG B CA 1
ATOM 4212 C C . ARG B 1 212 ? -11.68 -3.082 -7.641 1 98.81 212 ARG B C 1
ATOM 4214 O O . ARG B 1 212 ? -11.812 -3.422 -8.82 1 98.81 212 ARG B O 1
ATOM 4221 N N . PHE B 1 213 ? -12.141 -3.787 -6.613 1 98.69 213 PHE B N 1
ATOM 4222 C CA . PHE B 1 213 ? -13.102 -4.867 -6.789 1 98.69 213 PHE B CA 1
ATOM 4223 C C . PHE B 1 213 ? -14.477 -4.32 -7.156 1 98.69 213 PHE B C 1
ATOM 4225 O O . PHE B 1 213 ? -14.758 -3.137 -6.945 1 98.69 213 PHE B O 1
ATOM 4232 N N . ASP B 1 214 ? -15.312 -5.137 -7.645 1 97.88 214 ASP B N 1
ATOM 4233 C CA . ASP B 1 214 ? -16.656 -4.754 -8.078 1 97.88 214 ASP B CA 1
ATOM 4234 C C . ASP B 1 214 ? -17.516 -4.324 -6.895 1 97.88 214 ASP B C 1
ATOM 4236 O O . ASP B 1 214 ? -18.516 -3.631 -7.07 1 97.88 214 ASP B O 1
ATOM 4240 N N . ASN B 1 215 ? -17.125 -4.695 -5.707 1 96.94 215 ASN B N 1
ATOM 4241 C CA . ASN B 1 215 ? -17.891 -4.293 -4.531 1 96.94 215 ASN B CA 1
ATOM 4242 C C . ASN B 1 215 ? -17.297 -3.057 -3.867 1 96.94 215 ASN B C 1
ATOM 4244 O O . ASN B 1 215 ? -17.672 -2.705 -2.75 1 96.94 215 ASN B O 1
ATOM 4248 N N . GLY B 1 216 ? -16.297 -2.504 -4.445 1 97.56 216 GLY B N 1
ATOM 4249 C CA . GLY B 1 216 ? -15.812 -1.211 -3.996 1 97.56 216 GLY B CA 1
ATOM 4250 C C . GLY B 1 216 ? -14.523 -1.307 -3.201 1 97.56 216 GLY B C 1
ATOM 4251 O O . GLY B 1 216 ? -13.891 -0.29 -2.904 1 97.56 216 GLY B O 1
ATOM 4252 N N . MET B 1 217 ? -13.977 -2.514 -2.834 1 98.25 217 MET B N 1
ATOM 4253 C CA . MET B 1 217 ? -12.719 -2.664 -2.107 1 98.25 217 MET B CA 1
ATOM 4254 C C . MET B 1 217 ? -11.555 -2.105 -2.918 1 98.25 217 MET B C 1
ATOM 4256 O O . MET B 1 217 ? -11.352 -2.488 -4.07 1 98.25 217 MET B O 1
ATOM 4260 N N . ILE B 1 218 ? -10.852 -1.173 -2.316 1 98.75 218 ILE B N 1
ATOM 4261 C CA . ILE B 1 218 ? -9.625 -0.659 -2.922 1 98.75 218 ILE B CA 1
ATOM 4262 C C . ILE B 1 218 ? -8.453 -1.572 -2.572 1 98.75 218 ILE B C 1
ATOM 4264 O O . ILE B 1 218 ? -8.273 -1.939 -1.408 1 98.75 218 ILE B O 1
ATOM 4268 N N . THR B 1 219 ? -7.699 -1.915 -3.553 1 98.88 219 THR B N 1
ATOM 4269 C CA . THR B 1 219 ? -6.582 -2.826 -3.336 1 98.88 219 THR B CA 1
ATOM 4270 C C . THR B 1 219 ? -5.281 -2.225 -3.867 1 98.88 219 THR B C 1
ATOM 4272 O O . THR B 1 219 ? -5.203 -1.832 -5.031 1 98.88 219 THR B O 1
ATOM 4275 N N . LEU B 1 220 ? -4.301 -2.129 -3.016 1 98.94 220 LEU B N 1
ATOM 4276 C CA . LEU B 1 220 ? -2.961 -1.702 -3.402 1 98.94 220 LEU B CA 1
ATOM 4277 C C . LEU B 1 220 ? -2.039 -2.904 -3.586 1 98.94 220 LEU B C 1
ATOM 4279 O O . LEU B 1 220 ? -1.896 -3.725 -2.678 1 98.94 220 LEU B O 1
ATOM 4283 N N . LEU B 1 221 ? -1.448 -2.965 -4.734 1 98.94 221 LEU B N 1
ATOM 4284 C CA . LEU B 1 221 ? -0.6 -4.09 -5.113 1 98.94 221 LEU B CA 1
ATOM 4285 C C . LEU B 1 221 ? 0.835 -3.629 -5.352 1 98.94 221 LEU B C 1
ATOM 4287 O O . LEU B 1 221 ? 1.062 -2.568 -5.938 1 98.94 221 LEU B O 1
ATOM 4291 N N . ASP B 1 222 ? 1.806 -4.441 -4.863 1 98.88 222 ASP B N 1
ATOM 4292 C CA . ASP B 1 222 ? 3.168 -4.168 -5.312 1 98.88 222 ASP B CA 1
ATOM 4293 C C . ASP B 1 222 ? 3.975 -5.457 -5.441 1 98.88 222 ASP B C 1
ATOM 4295 O O . ASP B 1 222 ? 3.697 -6.441 -4.754 1 98.88 222 ASP B O 1
ATOM 4299 N N . ALA B 1 223 ? 4.848 -5.516 -6.328 1 98.88 223 ALA B N 1
ATOM 4300 C CA . ALA B 1 223 ? 5.84 -6.559 -6.578 1 98.88 223 ALA B CA 1
ATOM 4301 C C . ALA B 1 223 ? 7.215 -5.949 -6.844 1 98.88 223 ALA B C 1
ATOM 4303 O O . ALA B 1 223 ? 7.332 -4.949 -7.555 1 98.88 223 ALA B O 1
ATOM 4304 N N . SER B 1 224 ? 8.273 -6.605 -6.242 1 98.81 224 SER B N 1
ATOM 4305 C CA . SER B 1 224 ? 9.594 -5.996 -6.395 1 98.81 224 SER B CA 1
ATOM 4306 C C . SER B 1 224 ? 10.688 -7.055 -6.512 1 98.81 224 SER B C 1
ATOM 4308 O O . SER B 1 224 ? 10.688 -8.031 -5.762 1 98.81 224 SER B O 1
ATOM 4310 N N . TYR B 1 225 ? 11.656 -6.801 -7.418 1 98.38 225 TYR B N 1
ATOM 4311 C CA . TYR B 1 225 ? 12.867 -7.605 -7.566 1 98.38 225 TYR B CA 1
ATOM 4312 C C . TYR B 1 225 ? 14.039 -6.969 -6.832 1 98.38 225 TYR B C 1
ATOM 4314 O O . TYR B 1 225 ? 15.156 -7.5 -6.852 1 98.38 225 TYR B O 1
ATOM 4322 N N . ASN B 1 226 ? 13.812 -5.863 -6.195 1 97.75 226 ASN B N 1
ATOM 4323 C CA . ASN B 1 226 ? 15.031 -5.215 -5.723 1 97.75 226 ASN B CA 1
ATOM 4324 C C . ASN B 1 226 ? 14.898 -4.77 -4.27 1 97.75 226 ASN B C 1
ATOM 4326 O O . ASN B 1 226 ? 15.711 -3.977 -3.781 1 97.75 226 ASN B O 1
ATOM 4330 N N . THR B 1 227 ? 13.883 -5.199 -3.605 1 98.38 227 THR B N 1
ATOM 4331 C CA . THR B 1 227 ? 13.758 -4.91 -2.18 1 98.38 227 THR B CA 1
ATOM 4332 C C . THR B 1 227 ? 13.734 -6.203 -1.366 1 98.38 227 THR B C 1
ATOM 4334 O O . THR B 1 227 ? 13.516 -7.285 -1.915 1 98.38 227 THR B O 1
ATOM 4337 N N . MET B 1 228 ? 13.961 -6.047 -0.058 1 97.38 228 MET B N 1
ATOM 4338 C CA . MET B 1 228 ? 14.117 -7.176 0.855 1 97.38 228 MET B CA 1
ATOM 4339 C C . MET B 1 228 ? 12.93 -8.133 0.744 1 97.38 228 MET B C 1
ATOM 4341 O O . MET B 1 228 ? 11.797 -7.699 0.547 1 97.38 228 MET B O 1
ATOM 4345 N N . LEU B 1 229 ? 13.227 -9.414 0.938 1 96.38 229 LEU B N 1
ATOM 4346 C CA . LEU B 1 229 ? 12.242 -10.492 0.893 1 96.38 229 LEU B CA 1
ATOM 4347 C C . LEU B 1 229 ? 11.094 -10.219 1.861 1 96.38 229 LEU B C 1
ATOM 4349 O O . LEU B 1 229 ? 11.32 -10.047 3.061 1 96.38 229 LEU B O 1
ATOM 4353 N N . SER B 1 230 ? 9.898 -10.156 1.276 1 95.75 230 SER B N 1
ATOM 4354 C CA . SER B 1 230 ? 8.703 -9.938 2.08 1 95.75 230 SER B CA 1
ATOM 4355 C C . SER B 1 230 ? 7.445 -10.367 1.328 1 95.75 230 SER B C 1
ATOM 4357 O O . SER B 1 230 ? 7.332 -10.148 0.12 1 95.75 230 SER B O 1
ATOM 4359 N N . VAL B 1 231 ? 6.605 -11.094 1.948 1 97.25 231 VAL B N 1
ATOM 4360 C CA . VAL B 1 231 ? 5.234 -11.352 1.516 1 97.25 231 VAL B CA 1
ATOM 4361 C C . VAL B 1 231 ? 4.254 -10.828 2.561 1 97.25 231 VAL B C 1
ATOM 4363 O O . VAL B 1 231 ? 4.309 -11.219 3.727 1 97.25 231 VAL B O 1
ATOM 4366 N N . SER B 1 232 ? 3.379 -9.953 2.139 1 97.81 232 SER B N 1
ATOM 4367 C CA . SER B 1 232 ? 2.469 -9.383 3.129 1 97.81 232 SER B CA 1
ATOM 4368 C C . SER B 1 232 ? 1.107 -9.078 2.516 1 97.81 232 SER B C 1
ATOM 4370 O O . SER B 1 232 ? 1.025 -8.5 1.431 1 97.81 232 SER B O 1
ATOM 4372 N N . PHE B 1 233 ? 0.075 -9.508 3.178 1 98.75 233 PHE B N 1
ATOM 4373 C CA . PHE B 1 233 ? -1.305 -9.102 2.939 1 98.75 233 PHE B CA 1
ATOM 4374 C C . PHE B 1 233 ? -1.885 -8.414 4.168 1 98.75 233 PHE B C 1
ATOM 4376 O O . PHE B 1 233 ? -1.817 -8.953 5.277 1 98.75 233 PHE B O 1
ATOM 4383 N N . GLU B 1 234 ? -2.344 -7.227 3.965 1 98.88 234 GLU B N 1
ATOM 4384 C CA . GLU B 1 234 ? -3.107 -6.484 4.961 1 98.88 234 GLU B CA 1
ATOM 4385 C C . GLU B 1 234 ? -4.547 -6.266 4.504 1 98.88 234 GLU B C 1
ATOM 4387 O O . GLU B 1 234 ? -4.789 -5.605 3.494 1 98.88 234 GLU B O 1
ATOM 4392 N N . ILE B 1 235 ? -5.473 -6.84 5.18 1 98.88 235 ILE B N 1
ATOM 4393 C CA . ILE B 1 235 ? -6.895 -6.691 4.883 1 98.88 235 ILE B CA 1
ATOM 4394 C C . ILE B 1 235 ? -7.57 -5.887 5.992 1 98.88 235 ILE B C 1
ATOM 4396 O O . ILE B 1 235 ? -7.703 -6.363 7.121 1 98.88 235 ILE B O 1
ATOM 4400 N N . ARG B 1 236 ? -8.016 -4.703 5.637 1 98.81 236 ARG B N 1
ATOM 4401 C CA . ARG B 1 236 ? -8.539 -3.785 6.641 1 98.81 236 ARG B CA 1
ATOM 4402 C C . ARG B 1 236 ? -10.055 -3.658 6.52 1 98.81 236 ARG B C 1
ATOM 4404 O O . ARG B 1 236 ? -10.57 -3.232 5.484 1 98.81 236 ARG B O 1
ATOM 4411 N N . GLY B 1 237 ? -10.734 -4.051 7.574 1 98.56 237 GLY B N 1
ATOM 4412 C CA . GLY B 1 237 ? -12.172 -3.84 7.707 1 98.56 237 GLY B CA 1
ATOM 4413 C C . GLY B 1 237 ? -12.523 -2.836 8.789 1 98.56 237 GLY B C 1
ATOM 4414 O O . GLY B 1 237 ? -11.641 -2.227 9.391 1 98.56 237 GLY B O 1
ATOM 4415 N N . ASP B 1 238 ? -13.812 -2.578 8.914 1 98 238 ASP B N 1
ATOM 4416 C CA . ASP B 1 238 ? -14.266 -1.576 9.875 1 98 238 ASP B CA 1
ATOM 4417 C C . ASP B 1 238 ? -14.227 -2.119 11.297 1 98 238 ASP B C 1
ATOM 4419 O O . ASP B 1 238 ? -14.336 -1.358 12.266 1 98 238 ASP B O 1
ATOM 4423 N N . LYS B 1 239 ? -13.984 -3.475 11.492 1 97.38 239 LYS B N 1
ATOM 4424 C CA . LYS B 1 239 ? -13.977 -4.055 12.836 1 97.38 239 LYS B CA 1
ATOM 4425 C C . LYS B 1 239 ? -12.602 -4.609 13.188 1 97.38 239 LYS B C 1
ATOM 4427 O O . LYS B 1 239 ? -12.367 -5.035 14.32 1 97.38 239 LYS B O 1
ATOM 4432 N N . GLY B 1 240 ? -11.703 -4.637 12.211 1 98.19 240 GLY B N 1
ATOM 4433 C CA . GLY B 1 240 ? -10.383 -5.176 12.469 1 98.19 240 GLY B CA 1
ATOM 4434 C C . GLY B 1 240 ? -9.492 -5.211 11.242 1 98.19 240 GLY B C 1
ATOM 4435 O O . GLY B 1 240 ? -9.922 -4.809 10.156 1 98.19 240 GLY B O 1
ATOM 4436 N N . ILE B 1 241 ? -8.258 -5.586 11.445 1 98.69 241 ILE B N 1
ATOM 4437 C CA . ILE B 1 241 ? -7.27 -5.758 10.383 1 98.69 241 ILE B CA 1
ATOM 4438 C C . ILE B 1 241 ? -6.695 -7.172 10.438 1 98.69 241 ILE B C 1
ATOM 4440 O O . ILE B 1 241 ? -6.309 -7.652 11.5 1 98.69 241 ILE B O 1
ATOM 4444 N N . LEU B 1 242 ? -6.73 -7.848 9.359 1 98.81 242 LEU B N 1
ATOM 4445 C CA . LEU B 1 242 ? -6.102 -9.156 9.234 1 98.81 242 LEU B CA 1
ATOM 4446 C C . LEU B 1 242 ? -4.789 -9.062 8.461 1 98.81 242 LEU B C 1
ATOM 4448 O O . LEU B 1 242 ? -4.762 -8.547 7.34 1 98.81 242 LEU B O 1
ATOM 4452 N N . TYR B 1 243 ? -3.688 -9.484 9.094 1 98.56 243 TYR B N 1
ATOM 4453 C CA . TYR B 1 243 ? -2.387 -9.594 8.445 1 98.56 243 TYR B CA 1
ATOM 4454 C C . TYR B 1 243 ? -2.074 -11.047 8.102 1 98.56 243 TYR B C 1
ATOM 4456 O O . TYR B 1 243 ? -2.168 -11.93 8.953 1 98.56 243 TYR B O 1
ATOM 4464 N N . VAL B 1 244 ? -1.78 -11.312 6.918 1 98.38 244 VAL B N 1
ATOM 4465 C CA . VAL B 1 244 ? -1.299 -12.609 6.445 1 98.38 244 VAL B CA 1
ATOM 4466 C C . VAL B 1 244 ? 0.098 -12.453 5.848 1 98.38 244 VAL B C 1
ATOM 4468 O O . VAL B 1 244 ? 0.264 -11.828 4.797 1 98.38 244 VAL B O 1
ATOM 4471 N N . LEU B 1 245 ? 1.132 -13.055 6.512 1 96.62 245 LEU B N 1
ATOM 4472 C CA . LEU B 1 245 ? 2.525 -12.758 6.199 1 96.62 245 LEU B CA 1
ATOM 4473 C C . LEU B 1 245 ? 3.275 -14.031 5.812 1 96.62 245 LEU B C 1
ATOM 4475 O O . LEU B 1 245 ? 3.021 -15.102 6.371 1 96.62 245 LEU B O 1
ATOM 4479 N N . ASP B 1 246 ? 4.133 -13.914 4.793 1 94.88 246 ASP B N 1
ATOM 4480 C CA . ASP B 1 246 ? 5.172 -14.891 4.469 1 94.88 246 ASP B CA 1
ATOM 4481 C C . ASP B 1 246 ? 4.559 -16.234 4.062 1 94.88 246 ASP B C 1
ATOM 4483 O O . ASP B 1 246 ? 5.059 -17.281 4.441 1 94.88 246 ASP B O 1
ATOM 4487 N N . THR B 1 247 ? 3.447 -16.156 3.328 1 96.44 247 THR B N 1
ATOM 4488 C CA . THR B 1 247 ? 2.736 -17.375 3.01 1 96.44 247 THR B CA 1
ATOM 4489 C C . THR B 1 247 ? 3.043 -17.828 1.584 1 96.44 247 THR B C 1
ATOM 4491 O O . THR B 1 247 ? 2.564 -18.875 1.14 1 96.44 247 THR B O 1
ATOM 4494 N N . LEU B 1 248 ? 3.885 -17.031 0.872 1 95.81 248 LEU B N 1
ATOM 4495 C CA . LEU B 1 248 ? 4.113 -17.344 -0.534 1 95.81 248 LEU B CA 1
ATOM 4496 C C . LEU B 1 248 ? 5.559 -17.766 -0.767 1 95.81 248 LEU B C 1
ATOM 4498 O O . LEU B 1 248 ? 5.992 -17.922 -1.913 1 95.81 248 LEU B O 1
ATOM 4502 N N . TYR B 1 249 ? 6.273 -18 0.392 1 89.69 249 TYR B N 1
ATOM 4503 C CA . TYR B 1 249 ? 7.605 -18.578 0.277 1 89.69 249 TYR B CA 1
ATOM 4504 C C . TYR B 1 249 ? 7.523 -20.078 0.026 1 89.69 249 TYR B C 1
ATOM 4506 O O . TYR B 1 249 ? 6.555 -20.734 0.422 1 89.69 249 TYR B O 1
ATOM 4514 N N . GLN B 1 250 ? 8.57 -20.547 -0.59 1 85.31 250 GLN B N 1
ATOM 4515 C CA . GLN B 1 250 ? 8.656 -22 -0.773 1 85.31 250 GLN B CA 1
ATOM 4516 C C . GLN B 1 250 ? 8.82 -22.719 0.565 1 85.31 250 GLN B C 1
ATOM 4518 O O . GLN B 1 250 ? 8.258 -23.797 0.771 1 85.31 250 GLN B O 1
ATOM 4523 N N . ASP B 1 251 ? 9.641 -22.172 1.504 1 78.56 251 ASP B N 1
ATOM 4524 C CA . ASP B 1 251 ? 9.742 -22.625 2.891 1 78.56 251 ASP B CA 1
ATOM 4525 C C . ASP B 1 251 ? 8.961 -21.688 3.822 1 78.56 251 ASP B C 1
ATOM 4527 O O . ASP B 1 251 ? 9.438 -20.609 4.172 1 78.56 251 ASP B O 1
ATOM 4531 N N . TYR B 1 252 ? 7.691 -22.109 3.967 1 64.56 252 TYR B N 1
ATOM 4532 C CA . TYR B 1 252 ? 6.844 -21.094 4.594 1 64.56 252 TYR B CA 1
ATOM 4533 C C . TYR B 1 252 ? 6.914 -21.188 6.113 1 64.56 252 TYR B C 1
ATOM 4535 O O . TYR B 1 252 ? 7.105 -22.281 6.664 1 64.56 252 TYR B O 1
ATOM 4543 N N . ASP B 1 253 ? 7.117 -20.062 6.773 1 81.31 253 ASP B N 1
ATOM 4544 C CA . ASP B 1 253 ? 6.734 -19.797 8.156 1 81.31 253 ASP B CA 1
ATOM 4545 C C . ASP B 1 253 ? 5.672 -18.703 8.234 1 81.31 253 ASP B C 1
ATOM 4547 O O . ASP B 1 253 ? 5.961 -17.578 8.656 1 81.31 253 ASP B O 1
ATOM 4551 N N . GLY B 1 254 ? 4.395 -19.109 7.742 1 91.06 254 GLY B N 1
ATOM 4552 C CA . GLY B 1 254 ? 3.314 -18.141 7.621 1 91.06 254 GLY B CA 1
ATOM 4553 C C . GLY B 1 254 ? 2.836 -17.609 8.953 1 91.06 254 GLY B C 1
ATOM 4554 O O . GLY B 1 254 ? 3.01 -18.266 9.992 1 91.06 254 GLY B O 1
ATOM 4555 N N . LYS B 1 255 ? 2.355 -16.438 8.93 1 95.69 255 LYS B N 1
ATOM 4556 C CA . LYS B 1 255 ? 1.708 -15.836 10.086 1 95.69 255 LYS B CA 1
ATOM 4557 C C . LYS B 1 255 ? 0.348 -15.25 9.711 1 95.69 255 LYS B C 1
ATOM 4559 O O . LYS B 1 255 ? 0.192 -14.664 8.641 1 95.69 255 LYS B O 1
ATOM 4564 N N . VAL B 1 256 ? -0.605 -15.516 10.562 1 98.19 256 VAL B N 1
ATOM 4565 C CA . VAL B 1 256 ? -1.915 -14.883 10.469 1 98.19 256 VAL B CA 1
ATOM 4566 C C . VAL B 1 256 ? -2.234 -14.156 11.781 1 98.19 256 VAL B C 1
ATOM 4568 O O . VAL B 1 256 ? -2.301 -14.789 12.844 1 98.19 256 VAL B O 1
ATOM 4571 N N . ILE B 1 257 ? -2.385 -12.859 11.656 1 98.44 257 ILE B N 1
ATOM 4572 C CA . ILE B 1 257 ? -2.539 -12.016 12.836 1 98.44 257 ILE B CA 1
ATOM 4573 C C . ILE B 1 257 ? -3.787 -11.148 12.695 1 98.44 257 ILE B C 1
ATOM 4575 O O . ILE B 1 257 ? -3.959 -10.461 11.68 1 98.44 257 ILE B O 1
ATOM 4579 N N . LEU B 1 258 ? -4.648 -11.211 13.648 1 98.5 258 LEU B N 1
ATOM 4580 C CA . LEU B 1 258 ? -5.805 -10.328 13.719 1 98.5 258 LEU B CA 1
ATOM 4581 C C . LEU B 1 258 ? -5.539 -9.172 14.68 1 98.5 258 LEU B C 1
ATOM 4583 O O . LEU B 1 258 ? -5.141 -9.383 15.82 1 98.5 258 LEU B O 1
ATOM 4587 N N . ARG B 1 259 ? -5.656 -7.984 14.148 1 97.81 259 ARG B N 1
ATOM 4588 C CA . ARG B 1 259 ? -5.559 -6.801 14.992 1 97.81 259 ARG B CA 1
ATOM 4589 C C . ARG B 1 259 ? -6.93 -6.168 15.211 1 97.81 259 ARG B C 1
ATOM 4591 O O . ARG B 1 259 ? -7.621 -5.832 14.25 1 97.81 259 ARG B O 1
ATOM 4598 N N . ASN B 1 260 ? -7.297 -6.043 16.406 1 94.25 260 ASN B N 1
ATOM 4599 C CA . ASN B 1 260 ? -8.445 -5.266 16.859 1 94.25 260 ASN B CA 1
ATOM 4600 C C . ASN B 1 260 ? -8.023 -4.141 17.812 1 94.25 260 ASN B C 1
ATOM 4602 O O . ASN B 1 260 ? -7.859 -4.363 19 1 94.25 260 ASN B O 1
ATOM 4606 N N . PHE B 1 261 ? -7.945 -2.967 17.234 1 88.06 261 PHE B N 1
ATOM 4607 C CA . PHE B 1 261 ? -7.398 -1.829 17.969 1 88.06 261 PHE B CA 1
ATOM 4608 C C . PHE B 1 261 ? -6.023 -2.158 18.531 1 88.06 261 PHE B C 1
ATOM 4610 O O . PHE B 1 261 ? -5.078 -2.41 17.781 1 88.06 261 PHE B O 1
ATOM 4617 N N . ASN B 1 262 ? -5.914 -2.354 19.828 1 85.69 262 ASN B N 1
ATOM 4618 C CA . ASN B 1 262 ? -4.594 -2.578 20.406 1 85.69 262 ASN B CA 1
ATOM 4619 C C . ASN B 1 262 ? -4.395 -4.039 20.812 1 85.69 262 ASN B C 1
ATOM 4621 O O . ASN B 1 262 ? -3.414 -4.379 21.469 1 85.69 262 ASN B O 1
ATOM 4625 N N . ASN B 1 263 ? -5.305 -4.855 20.359 1 93.69 263 ASN B N 1
ATOM 4626 C CA . ASN B 1 263 ? -5.195 -6.281 20.641 1 93.69 263 ASN B CA 1
ATOM 4627 C C . ASN B 1 263 ? -4.793 -7.078 19.406 1 93.69 263 ASN B C 1
ATOM 4629 O O . ASN B 1 263 ? -5.301 -6.832 18.312 1 93.69 263 ASN B O 1
ATOM 4633 N N . TYR B 1 264 ? -3.881 -8.016 19.656 1 96.12 264 TYR B N 1
ATOM 4634 C CA . TYR B 1 264 ? -3.41 -8.875 18.578 1 96.12 264 TYR B CA 1
ATOM 4635 C C . TYR B 1 264 ? -3.672 -10.344 18.906 1 96.12 264 TYR B C 1
ATOM 4637 O O . TYR B 1 264 ? -3.398 -10.805 20.016 1 96.12 264 TYR B O 1
ATOM 4645 N N . THR B 1 265 ? -4.305 -11.031 18.016 1 98 265 THR B N 1
ATOM 4646 C CA . THR B 1 265 ? -4.504 -12.469 18.078 1 98 265 THR B CA 1
ATOM 4647 C C . THR B 1 265 ? -3.699 -13.188 17 1 98 265 THR B C 1
ATOM 4649 O O . THR B 1 265 ? -3.795 -12.836 15.82 1 98 265 THR B O 1
ATOM 4652 N N . PHE B 1 266 ? -2.889 -14.141 17.422 1 97.62 266 PHE B N 1
ATOM 4653 C CA . PHE B 1 266 ? -2.074 -14.93 16.5 1 97.62 266 PHE B CA 1
ATOM 4654 C C . PHE B 1 266 ? -2.723 -16.281 16.219 1 97.62 266 PHE B C 1
ATOM 4656 O O . PHE B 1 266 ? -3.074 -17 17.156 1 97.62 266 PHE B O 1
ATOM 4663 N N . TYR B 1 267 ? -2.887 -16.578 14.945 1 97.31 267 TYR B N 1
ATOM 4664 C CA . TYR B 1 267 ? -3.482 -17.844 14.547 1 97.31 267 TYR B CA 1
ATOM 4665 C C . TYR B 1 267 ? -2.428 -18.797 13.977 1 97.31 267 TYR B C 1
ATOM 4667 O O . TYR B 1 267 ? -1.534 -18.359 13.242 1 97.31 267 TYR B O 1
ATOM 4675 N N . THR B 1 268 ? -2.504 -20 14.32 1 95.12 268 THR B N 1
ATOM 4676 C CA . THR B 1 268 ? -1.645 -21.047 13.773 1 95.12 268 THR B CA 1
ATOM 4677 C C . THR B 1 268 ? -2.465 -22.062 12.992 1 95.12 268 THR B C 1
ATOM 4679 O O . THR B 1 268 ? -3.574 -22.422 13.406 1 95.12 268 THR B O 1
ATOM 4682 N N . PHE B 1 269 ? -1.918 -22.438 11.922 1 95 269 PHE B N 1
ATOM 4683 C CA . PHE B 1 269 ? -2.551 -23.438 11.078 1 95 269 PHE B CA 1
ATOM 4684 C C . PHE B 1 269 ? -1.561 -24.531 10.711 1 95 269 PHE B C 1
ATOM 4686 O O . PHE B 1 269 ? -0.364 -24.281 10.57 1 95 269 PHE B O 1
ATOM 4693 N N . TYR B 1 270 ? -2.066 -25.719 10.617 1 93.25 270 TYR B N 1
ATOM 4694 C CA . TYR B 1 270 ? -1.251 -26.875 10.258 1 93.25 270 TYR B CA 1
ATOM 4695 C C . TYR B 1 270 ? -1.786 -27.547 8.992 1 93.25 270 TYR B C 1
ATOM 4697 O O . TYR B 1 270 ? -2.996 -27.562 8.758 1 93.25 270 TYR B O 1
ATOM 4705 N N . GLY B 1 271 ? -0.904 -28 8.211 1 91.69 271 GLY B N 1
ATOM 4706 C CA . GLY B 1 271 ? -1.229 -28.719 6.992 1 91.69 271 GLY B CA 1
ATOM 4707 C C . GLY B 1 271 ? -0.037 -29.438 6.383 1 91.69 271 GLY B C 1
ATOM 4708 O O . GLY B 1 271 ? 1.051 -29.453 6.965 1 91.69 271 GLY B O 1
ATOM 4709 N N . GLU B 1 272 ? -0.242 -30.094 5.312 1 92.44 272 GLU B N 1
ATOM 4710 C CA . GLU B 1 272 ? 0.849 -30.812 4.656 1 92.44 272 GLU B CA 1
ATOM 4711 C C . GLU B 1 272 ? 1.648 -29.891 3.746 1 92.44 272 GLU B C 1
ATOM 4713 O O . GLU B 1 272 ? 1.288 -28.719 3.568 1 92.44 272 GLU B O 1
ATOM 4718 N N . ASN B 1 273 ? 2.703 -30.438 3.254 1 94.12 273 ASN B N 1
ATOM 4719 C CA . ASN B 1 273 ? 3.51 -29.734 2.268 1 94.12 273 ASN B CA 1
ATOM 4720 C C . ASN B 1 273 ? 2.664 -29.25 1.094 1 94.12 273 ASN B C 1
ATOM 4722 O O . ASN B 1 273 ? 1.92 -30.031 0.496 1 94.12 273 ASN B O 1
ATOM 4726 N N . GLN B 1 274 ? 2.748 -27.938 0.823 1 95.62 274 GLN B N 1
ATOM 4727 C CA . GLN B 1 274 ? 1.862 -27.328 -0.166 1 95.62 274 GLN B CA 1
ATOM 4728 C C . GLN B 1 274 ? 2.078 -27.953 -1.546 1 95.62 274 GLN B C 1
ATOM 4730 O O . GLN B 1 274 ? 1.141 -28.047 -2.34 1 95.62 274 GLN B O 1
ATOM 4735 N N . TYR B 1 275 ? 3.281 -28.375 -1.843 1 97.25 275 TYR B N 1
ATOM 4736 C CA . TYR B 1 275 ? 3.551 -29 -3.131 1 97.25 275 TYR B CA 1
ATOM 4737 C C . TYR B 1 275 ? 2.953 -30.406 -3.186 1 97.25 275 TYR B C 1
ATOM 4739 O O . TYR B 1 275 ? 2.461 -30.844 -4.23 1 97.25 275 TYR B O 1
ATOM 4747 N N . VAL B 1 276 ? 3.008 -31.141 -2.111 1 97.81 276 VAL B N 1
ATOM 4748 C CA . VAL B 1 276 ? 2.357 -32.438 -2.029 1 97.81 276 VAL B CA 1
ATOM 4749 C C . VAL B 1 276 ? 0.851 -32.281 -2.215 1 97.81 276 VAL B C 1
ATOM 4751 O O . VAL B 1 276 ? 0.238 -33 -3.012 1 97.81 276 VAL B O 1
ATOM 4754 N N . ALA B 1 277 ? 0.309 -31.312 -1.489 1 97.25 277 ALA B N 1
ATOM 4755 C CA . ALA B 1 277 ? -1.127 -31.047 -1.567 1 97.25 277 ALA B CA 1
ATOM 4756 C C . ALA B 1 277 ? -1.544 -30.688 -2.99 1 97.25 277 ALA B C 1
ATOM 4758 O O . ALA B 1 277 ? -2.604 -31.109 -3.459 1 97.25 277 ALA B O 1
ATOM 4759 N N . GLU B 1 278 ? -0.765 -29.922 -3.646 1 98 278 GLU B N 1
ATOM 4760 C CA . GLU B 1 278 ? -1.05 -29.5 -5.016 1 98 278 GLU B CA 1
ATOM 4761 C C . GLU B 1 278 ? -1.06 -30.688 -5.969 1 98 278 GLU B C 1
ATOM 4763 O O . GLU B 1 278 ? -1.968 -30.828 -6.789 1 98 278 GLU B O 1
ATOM 4768 N N . ILE B 1 279 ? -0.06 -31.562 -5.855 1 98.56 279 ILE B N 1
ATOM 4769 C CA . ILE B 1 279 ? 0.031 -32.75 -6.695 1 98.56 279 ILE B CA 1
ATOM 4770 C C . ILE B 1 279 ? -1.166 -33.656 -6.438 1 98.56 279 ILE B C 1
ATOM 4772 O O . ILE B 1 279 ? -1.803 -34.156 -7.375 1 98.56 279 ILE B O 1
ATOM 4776 N N . LYS B 1 280 ? -1.488 -33.844 -5.172 1 98.56 280 LYS B N 1
ATOM 4777 C CA . LYS B 1 280 ? -2.627 -34.688 -4.809 1 98.56 280 LYS B CA 1
ATOM 4778 C C . LYS B 1 280 ? -3.926 -34.125 -5.383 1 98.56 280 LYS B C 1
ATOM 4780 O O . LYS B 1 280 ? -4.785 -34.875 -5.844 1 98.56 280 LYS B O 1
ATOM 4785 N N . ASP B 1 281 ? -4.055 -32.844 -5.27 1 98.44 281 ASP B N 1
ATOM 4786 C CA . ASP B 1 281 ? -5.242 -32.188 -5.82 1 98.44 281 ASP B CA 1
ATOM 4787 C C . ASP B 1 281 ? -5.355 -32.438 -7.324 1 98.44 281 ASP B C 1
ATOM 4789 O O . ASP B 1 281 ? -6.434 -32.75 -7.828 1 98.44 281 ASP B O 1
ATOM 4793 N N . MET B 1 282 ? -4.262 -32.281 -8.031 1 98.5 282 MET B N 1
ATOM 4794 C CA . MET B 1 282 ? -4.234 -32.531 -9.469 1 98.5 282 MET B CA 1
ATOM 4795 C C . MET B 1 282 ? -4.605 -33.969 -9.781 1 98.5 282 MET B C 1
ATOM 4797 O O . MET B 1 282 ? -5.414 -34.219 -10.672 1 98.5 282 MET B O 1
ATOM 4801 N N . GLU B 1 283 ? -4.043 -34.906 -9.07 1 98.5 283 GLU B N 1
ATOM 4802 C CA . GLU B 1 283 ? -4.332 -36.312 -9.281 1 98.5 283 GLU B CA 1
ATOM 4803 C C . GLU B 1 283 ? -5.805 -36.625 -9.031 1 98.5 283 GLU B C 1
ATOM 4805 O O . GLU B 1 283 ? -6.426 -37.375 -9.789 1 98.5 283 GLU B O 1
ATOM 4810 N N . ARG B 1 284 ? -6.312 -36.062 -7.992 1 98.25 284 ARG B N 1
ATOM 4811 C CA . ARG B 1 284 ? -7.727 -36.25 -7.688 1 98.25 284 ARG B CA 1
ATOM 4812 C C . ARG B 1 284 ? -8.602 -35.719 -8.805 1 98.25 284 ARG B C 1
ATOM 4814 O O . ARG B 1 284 ? -9.578 -36.344 -9.211 1 98.25 284 ARG B O 1
ATOM 4821 N N . ALA B 1 285 ? -8.289 -34.531 -9.273 1 98.44 285 ALA B N 1
ATOM 4822 C CA . ALA B 1 285 ? -9.039 -33.938 -10.359 1 98.44 285 ALA B CA 1
ATOM 4823 C C . ALA B 1 285 ? -9.039 -34.812 -11.602 1 98.44 285 ALA B C 1
ATOM 4825 O O . ALA B 1 285 ? -10.078 -35 -12.25 1 98.44 285 ALA B O 1
ATOM 4826 N N . ILE B 1 286 ? -7.898 -35.375 -11.922 1 98.12 286 ILE B N 1
ATOM 4827 C CA . ILE B 1 286 ? -7.762 -36.25 -13.086 1 98.12 286 ILE B CA 1
ATOM 4828 C C . ILE B 1 286 ? -8.609 -37.5 -12.898 1 98.12 286 ILE B C 1
ATOM 4830 O O . ILE B 1 286 ? -9.359 -37.875 -13.797 1 98.12 286 ILE B O 1
ATOM 4834 N N . LYS B 1 287 ? -8.523 -38.094 -11.758 1 97.62 287 LYS B N 1
ATOM 4835 C CA . LYS B 1 287 ? -9.25 -39.344 -11.469 1 97.62 287 LYS B CA 1
ATOM 4836 C C . LYS B 1 287 ? -10.758 -39.094 -11.523 1 97.62 287 LYS B C 1
ATOM 4838 O O . LYS B 1 287 ? -11.5 -39.969 -12 1 97.62 287 LYS B O 1
ATOM 4843 N N . GLU B 1 288 ? -11.133 -37.969 -11.102 1 97.56 288 GLU B N 1
ATOM 4844 C CA . GLU B 1 288 ? -12.562 -37.688 -10.969 1 97.56 288 GLU B CA 1
ATOM 4845 C C . GLU B 1 288 ? -13.094 -36.969 -12.195 1 97.56 288 GLU B C 1
ATOM 4847 O O . GLU B 1 288 ? -14.305 -36.781 -12.336 1 97.56 288 GLU B O 1
ATOM 4852 N N . GLY B 1 289 ? -12.242 -36.594 -13.031 1 95.38 289 GLY B N 1
ATOM 4853 C CA . GLY B 1 289 ? -12.656 -35.812 -14.203 1 95.38 289 GLY B CA 1
ATOM 4854 C C . GLY B 1 289 ? -13.195 -34.438 -13.859 1 95.38 289 GLY B C 1
ATOM 4855 O O . GLY B 1 289 ? -14.211 -34.031 -14.414 1 95.38 289 GLY B O 1
ATOM 4856 N N . LYS B 1 290 ? -12.602 -33.781 -12.844 1 96.12 290 LYS B N 1
ATOM 4857 C CA . LYS B 1 290 ? -13.008 -32.438 -12.375 1 96.12 290 LYS B CA 1
ATOM 4858 C C . LYS B 1 290 ? -11.875 -31.438 -12.531 1 96.12 290 LYS B C 1
ATOM 4860 O O . LYS B 1 290 ? -10.766 -31.797 -12.922 1 96.12 290 LYS B O 1
ATOM 4865 N N . LYS B 1 291 ? -12.258 -30.219 -12.336 1 97.06 291 LYS B N 1
ATOM 4866 C CA . LYS B 1 291 ? -11.25 -29.172 -12.344 1 97.06 291 LYS B CA 1
ATOM 4867 C C . LYS B 1 291 ? -10.438 -29.172 -11.055 1 97.06 291 LYS B C 1
ATOM 4869 O O . LYS B 1 291 ? -10.992 -29.375 -9.969 1 97.06 291 LYS B O 1
ATOM 4874 N N . PRO B 1 292 ? -9.141 -29 -11.211 1 98.19 292 PRO B N 1
ATOM 4875 C CA . PRO B 1 292 ? -8.359 -28.844 -9.984 1 98.19 292 PRO B CA 1
ATOM 4876 C C . PRO B 1 292 ? -8.633 -27.531 -9.266 1 98.19 292 PRO B C 1
ATOM 4878 O O . PRO B 1 292 ? -9.312 -26.656 -9.812 1 98.19 292 PRO B O 1
ATOM 4881 N N . ALA B 1 293 ? -8.117 -27.375 -8.047 1 96.69 293 ALA B N 1
ATOM 4882 C CA . ALA B 1 293 ? -8.297 -26.188 -7.23 1 96.69 293 ALA B CA 1
ATOM 4883 C C . ALA B 1 293 ? -7.676 -24.953 -7.898 1 96.69 293 ALA B C 1
ATOM 4885 O O . ALA B 1 293 ? -8.148 -23.828 -7.707 1 96.69 293 ALA B O 1
ATOM 4886 N N . THR B 1 294 ? -6.629 -25.203 -8.625 1 97.31 294 THR B N 1
ATOM 4887 C CA . THR B 1 294 ? -5.984 -24.156 -9.414 1 97.31 294 THR B CA 1
ATOM 4888 C C . THR B 1 294 ? -6.152 -24.422 -10.906 1 97.31 294 THR B C 1
ATOM 4890 O O . THR B 1 294 ? -5.203 -24.828 -11.586 1 97.31 294 THR B O 1
ATOM 4893 N N . SER B 1 295 ? -7.301 -24.109 -11.422 1 97.94 295 SER B N 1
ATOM 4894 C CA . SER B 1 295 ? -7.684 -24.453 -12.789 1 97.94 295 SER B CA 1
ATOM 4895 C C . SER B 1 295 ? -7.152 -23.438 -13.789 1 97.94 295 SER B C 1
ATOM 4897 O O . SER B 1 295 ? -6.727 -22.344 -13.406 1 97.94 295 SER B O 1
ATOM 4899 N N . GLY B 1 296 ? -7.184 -23.828 -15.008 1 98.06 296 GLY B N 1
ATOM 4900 C CA . GLY B 1 296 ? -6.848 -22.891 -16.062 1 98.06 296 GLY B CA 1
ATOM 4901 C C . GLY B 1 296 ? -7.719 -21.656 -16.062 1 98.06 296 GLY B C 1
ATOM 4902 O O . GLY B 1 296 ? -7.246 -20.547 -16.359 1 98.06 296 GLY B O 1
ATOM 4903 N N . LEU B 1 297 ? -8.984 -21.812 -15.703 1 97 297 LEU B N 1
ATOM 4904 C CA . LEU B 1 297 ? -9.906 -20.688 -15.664 1 97 297 LEU B CA 1
ATOM 4905 C C . LEU B 1 297 ? -9.516 -19.703 -14.57 1 97 297 LEU B C 1
ATOM 4907 O O . LEU B 1 297 ? -9.586 -18.484 -14.766 1 97 297 LEU B O 1
ATOM 4911 N N . ASP B 1 298 ? -9.117 -20.234 -13.414 1 96.06 298 ASP B N 1
ATOM 4912 C CA . ASP B 1 298 ? -8.594 -19.391 -12.352 1 96.06 298 ASP B CA 1
ATOM 4913 C C . ASP B 1 298 ? -7.379 -18.594 -12.82 1 96.06 298 ASP B C 1
ATOM 4915 O O . ASP B 1 298 ? -7.281 -17.391 -12.578 1 96.06 298 ASP B O 1
ATOM 4919 N N . ALA B 1 299 ? -6.535 -19.312 -13.477 1 98.25 299 ALA B N 1
ATOM 4920 C CA . ALA B 1 299 ? -5.297 -18.703 -13.953 1 98.25 299 ALA B CA 1
ATOM 4921 C C . ALA B 1 299 ? -5.574 -17.641 -15.016 1 98.25 299 ALA B C 1
ATOM 4923 O O . ALA B 1 299 ? -4.855 -16.641 -15.109 1 98.25 299 ALA B O 1
ATOM 4924 N N . LEU B 1 300 ? -6.578 -17.875 -15.836 1 98.5 300 LEU B N 1
ATOM 4925 C CA . LEU B 1 300 ? -6.965 -16.891 -16.844 1 98.5 300 LEU B CA 1
ATOM 4926 C C . LEU B 1 300 ? -7.355 -15.57 -16.203 1 98.5 300 LEU B C 1
ATOM 4928 O O . LEU B 1 300 ? -6.977 -14.5 -16.688 1 98.5 300 LEU B O 1
ATOM 4932 N N . GLU B 1 301 ? -8.125 -15.633 -15.125 1 98.06 301 GLU B N 1
ATOM 4933 C CA . GLU B 1 301 ? -8.508 -14.422 -14.406 1 98.06 301 GLU B CA 1
ATOM 4934 C C . GLU B 1 301 ? -7.281 -13.695 -13.852 1 98.06 301 GLU B C 1
ATOM 4936 O O . GLU B 1 301 ? -7.238 -12.461 -13.844 1 98.06 301 GLU B O 1
ATOM 4941 N N . ASP B 1 302 ? -6.289 -14.461 -13.383 1 98.5 302 ASP B N 1
ATOM 4942 C CA . ASP B 1 302 ? -5.035 -13.852 -12.953 1 98.5 302 ASP B CA 1
ATOM 4943 C C . ASP B 1 302 ? -4.363 -13.102 -14.094 1 98.5 302 ASP B C 1
ATOM 4945 O O . ASP B 1 302 ? -3.92 -11.961 -13.922 1 98.5 302 ASP B O 1
ATOM 4949 N N . MET B 1 303 ? -4.332 -13.75 -15.281 1 98.75 303 MET B N 1
ATOM 4950 C CA . MET B 1 303 ? -3.666 -13.164 -16.438 1 98.75 303 MET B CA 1
ATOM 4951 C C . MET B 1 303 ? -4.359 -11.883 -16.875 1 98.75 303 MET B C 1
ATOM 4953 O O . MET B 1 303 ? -3.709 -10.945 -17.344 1 98.75 303 MET B O 1
ATOM 4957 N N . ARG B 1 304 ? -5.688 -11.836 -16.719 1 98.75 304 ARG B N 1
ATOM 4958 C CA . ARG B 1 304 ? -6.422 -10.633 -17.078 1 98.75 304 ARG B CA 1
ATOM 4959 C C . ARG B 1 304 ? -6 -9.453 -16.219 1 98.75 304 ARG B C 1
ATOM 4961 O O . ARG B 1 304 ? -5.805 -8.344 -16.719 1 98.75 304 ARG B O 1
ATOM 4968 N N . VAL B 1 305 ? -5.859 -9.648 -14.953 1 98.88 305 VAL B N 1
ATOM 4969 C CA . VAL B 1 305 ? -5.43 -8.586 -14.039 1 98.88 305 VAL B CA 1
ATOM 4970 C C . VAL B 1 305 ? -3.99 -8.188 -14.359 1 98.88 305 VAL B C 1
ATOM 4972 O O . VAL B 1 305 ? -3.666 -6.996 -14.406 1 98.88 305 VAL B O 1
ATOM 4975 N N . ILE B 1 306 ? -3.143 -9.18 -14.609 1 98.88 306 ILE B N 1
ATOM 4976 C CA . ILE B 1 306 ? -1.738 -8.93 -14.922 1 98.88 306 ILE B CA 1
ATOM 4977 C C . ILE B 1 306 ? -1.633 -8.102 -16.203 1 98.88 306 ILE B C 1
ATOM 4979 O O . ILE B 1 306 ? -0.895 -7.117 -16.25 1 98.88 306 ILE B O 1
ATOM 4983 N N . GLU B 1 307 ? -2.354 -8.516 -17.203 1 98.81 307 GLU B N 1
ATOM 4984 C CA . GLU B 1 307 ? -2.34 -7.758 -18.453 1 98.81 307 GLU B CA 1
ATOM 4985 C C . GLU B 1 307 ? -2.848 -6.336 -18.25 1 98.81 307 GLU B C 1
ATOM 4987 O O . GLU B 1 307 ? -2.299 -5.387 -18.812 1 98.81 307 GLU B O 1
ATOM 4992 N N . GLY B 1 308 ? -3.928 -6.191 -17.469 1 98.88 308 GLY B N 1
ATOM 4993 C CA . GLY B 1 308 ? -4.398 -4.859 -17.125 1 98.88 308 GLY B CA 1
ATOM 4994 C C . GLY B 1 308 ? -3.352 -4.023 -16.422 1 98.88 308 GLY B C 1
ATOM 4995 O O . GLY B 1 308 ? -3.223 -2.824 -16.688 1 98.88 308 GLY B O 1
ATOM 4996 N N . TRP B 1 309 ? -2.631 -4.641 -15.523 1 98.94 309 TRP B N 1
ATOM 4997 C CA . TRP B 1 309 ? -1.547 -3.988 -14.797 1 98.94 309 TRP B CA 1
ATOM 4998 C C . TRP B 1 309 ? -0.501 -3.436 -15.758 1 98.94 309 TRP B C 1
ATOM 5000 O O . TRP B 1 309 ? -0.208 -2.236 -15.742 1 98.94 309 TRP B O 1
ATOM 5010 N N . TYR B 1 310 ? -0.018 -4.227 -16.656 1 98.81 310 TYR B N 1
ATOM 5011 C CA . TYR B 1 310 ? 0.982 -3.803 -17.641 1 98.81 310 TYR B CA 1
ATOM 5012 C C . TYR B 1 310 ? 0.42 -2.736 -18.562 1 98.81 310 TYR B C 1
ATOM 5014 O O . TYR B 1 310 ? 1.087 -1.738 -18.859 1 98.81 310 TYR B O 1
ATOM 5022 N N . LYS B 1 311 ? -0.799 -2.973 -19.062 1 98.81 311 LYS B N 1
ATOM 5023 C CA . LYS B 1 311 ? -1.416 -2.033 -19.984 1 98.81 311 LYS B CA 1
ATOM 5024 C C . LYS B 1 311 ? -1.582 -0.656 -19.344 1 98.81 311 LYS B C 1
ATOM 5026 O O . LYS B 1 311 ? -1.32 0.365 -19.984 1 98.81 311 LYS B O 1
ATOM 5031 N N . SER B 1 312 ? -2.033 -0.648 -18.125 1 98.88 312 SER B N 1
ATOM 5032 C CA . SER B 1 312 ? -2.207 0.618 -17.422 1 98.88 312 SER B CA 1
ATOM 5033 C C . SER B 1 312 ? -0.887 1.375 -17.312 1 98.88 312 SER B C 1
ATOM 5035 O O . SER B 1 312 ? -0.827 2.572 -17.594 1 98.88 312 SER B O 1
ATOM 5037 N N . ALA B 1 313 ? 0.133 0.709 -16.859 1 98.62 313 ALA B N 1
ATOM 5038 C CA . ALA B 1 313 ? 1.442 1.338 -16.703 1 98.62 313 ALA B CA 1
ATOM 5039 C C . ALA B 1 313 ? 1.97 1.844 -18.047 1 98.62 313 ALA B C 1
ATOM 5041 O O . ALA B 1 313 ? 2.641 2.877 -18.109 1 98.62 313 ALA B O 1
ATOM 5042 N N . MET B 1 314 ? 1.73 1.137 -19.094 1 98.12 314 MET B N 1
ATOM 5043 C CA . MET B 1 314 ? 2.225 1.484 -20.422 1 98.12 314 MET B CA 1
ATOM 5044 C C . MET B 1 314 ? 1.453 2.668 -21 1 98.12 314 MET B C 1
ATOM 5046 O O . MET B 1 314 ? 2.047 3.58 -21.578 1 98.12 314 MET B O 1
ATOM 5050 N N . GLU B 1 315 ? 0.112 2.6 -20.812 1 98.38 315 GLU B N 1
ATOM 5051 C CA . GLU B 1 315 ? -0.736 3.6 -21.453 1 98.38 315 GLU B CA 1
ATOM 5052 C C . GLU B 1 315 ? -0.99 4.785 -20.531 1 98.38 315 GLU B C 1
ATOM 5054 O O . GLU B 1 315 ? -1.603 5.773 -20.922 1 98.38 315 GLU B O 1
ATOM 5059 N N . ASN B 1 316 ? -0.562 4.703 -19.328 1 98.06 316 ASN B N 1
ATOM 5060 C CA . ASN B 1 316 ? -0.691 5.77 -18.344 1 98.06 316 ASN B CA 1
ATOM 5061 C C . ASN B 1 316 ? -2.152 6.141 -18.109 1 98.06 316 ASN B C 1
ATOM 5063 O O . ASN B 1 316 ? -2.498 7.324 -18.078 1 98.06 316 ASN B O 1
ATOM 5067 N N . LYS B 1 317 ? -2.967 5.148 -17.953 1 98.25 317 LYS B N 1
ATOM 5068 C CA . LYS B 1 317 ? -4.387 5.398 -17.703 1 98.25 317 LYS B CA 1
ATOM 5069 C C . LYS B 1 317 ? -5.039 4.211 -17 1 98.25 317 LYS B C 1
ATOM 5071 O O . LYS B 1 317 ? -4.445 3.133 -16.906 1 98.25 317 LYS B O 1
ATOM 5076 N N . LEU B 1 318 ? -6.238 4.449 -16.562 1 98.62 318 LEU B N 1
ATOM 5077 C CA . LEU B 1 318 ? -7.066 3.412 -15.961 1 98.62 318 LEU B CA 1
ATOM 5078 C C . LEU B 1 318 ? -7.461 2.363 -17 1 98.62 318 LEU B C 1
ATOM 5080 O O . LEU B 1 318 ? -7.789 2.703 -18.141 1 98.62 318 LEU B O 1
ATOM 5084 N N . ILE B 1 319 ? -7.387 1.118 -16.641 1 98.81 319 ILE B N 1
ATOM 5085 C CA . ILE B 1 319 ? -7.836 0.017 -17.484 1 98.81 319 ILE B CA 1
ATOM 5086 C C . ILE B 1 319 ? -9.016 -0.695 -16.812 1 98.81 319 ILE B C 1
ATOM 5088 O O . ILE B 1 319 ? -8.922 -1.113 -15.656 1 98.81 319 ILE B O 1
ATOM 5092 N N . PHE B 1 320 ? -10.094 -0.785 -17.5 1 98.31 320 PHE B N 1
ATOM 5093 C CA . PHE B 1 320 ? -11.211 -1.619 -17.062 1 98.31 320 PHE B CA 1
ATOM 5094 C C . PHE B 1 320 ? -11 -3.068 -17.484 1 98.31 320 PHE B C 1
ATOM 5096 O O . PHE B 1 320 ? -10.555 -3.34 -18.594 1 98.31 320 PHE B O 1
ATOM 5103 N N . LEU B 1 321 ? -11.281 -3.971 -16.531 1 97.44 321 LEU B N 1
ATOM 5104 C CA . LEU B 1 321 ? -10.953 -5.371 -16.766 1 97.44 321 LEU B CA 1
ATOM 5105 C C . LEU B 1 321 ? -12.203 -6.176 -17.109 1 97.44 321 LEU B C 1
ATOM 5107 O O . LEU B 1 321 ? -13.289 -5.879 -16.594 1 97.44 321 LEU B O 1
#

InterPro domains:
  IPR000683 Gfo/Idh/MocA-like oxidoreductase, N-terminal [PF01408] (1-116)
  IPR036291 NAD(P)-binding domain superfamily [SSF51735] (2-148)
  IPR052515 Gfo/Idh/MocA Oxidoreductase [PTHR43249] (1-317)
  IPR055170 GFO/IDH/MocA-like oxidoreductase domain [PF22725] (128-242)

Solvent-accessible surface area (backbone atoms only — not comparable to full-atom values): 31547 Å² total; per-residue (Å²): 84,33,29,24,33,34,40,81,44,67,62,40,64,72,41,48,50,60,27,44,69,73,35,84,69,46,42,54,35,32,36,26,32,90,51,61,80,81,40,45,69,56,25,67,73,55,68,22,46,81,33,70,45,76,87,71,68,83,61,45,58,30,32,38,39,53,59,61,30,58,48,37,39,62,54,51,42,55,33,12,76,68,54,23,21,36,38,29,38,63,48,61,34,58,43,49,69,49,32,52,52,41,47,51,45,21,57,75,45,71,26,48,48,29,33,54,55,52,47,75,43,24,34,51,50,49,49,48,36,54,48,58,74,66,45,69,27,49,59,66,40,42,33,40,36,35,34,30,28,62,61,83,65,70,82,38,61,59,42,30,42,77,38,30,50,28,21,23,50,47,70,46,28,46,58,50,49,43,49,49,47,68,60,36,72,91,55,46,70,35,36,30,29,32,50,65,36,34,91,85,48,80,19,36,30,37,38,33,30,24,33,29,33,73,86,58,32,35,32,39,39,37,16,25,31,50,16,36,68,44,33,42,33,40,42,27,4,50,57,11,34,42,38,43,32,32,50,76,48,92,80,59,75,50,41,38,35,39,34,44,86,92,42,76,47,80,56,85,63,77,68,68,57,25,56,37,50,47,52,52,41,45,52,50,15,58,77,66,72,43,76,28,93,41,19,48,68,58,48,41,57,41,33,46,55,51,49,35,43,54,47,6,38,72,67,43,23,58,30,79,98,83,32,29,22,34,33,38,80,43,66,63,40,66,71,41,49,50,60,27,44,68,72,36,85,68,45,40,56,36,32,37,27,33,91,50,60,78,81,41,44,68,55,26,67,73,55,68,22,46,80,34,71,44,75,88,70,67,84,60,46,58,30,34,38,38,54,60,60,31,58,48,36,40,61,53,51,43,55,33,14,76,68,54,22,22,35,38,30,38,61,47,61,34,58,44,49,70,49,33,51,52,41,46,51,44,21,56,75,45,71,25,50,48,31,32,55,55,51,47,74,44,23,34,51,49,48,48,49,34,52,47,58,74,65,46,68,27,48,60,65,39,43,34,40,38,38,34,30,28,62,61,82,65,71,84,39,61,60,41,31,43,77,37,30,52,26,20,23,51,44,69,45,28,47,57,48,50,44,50,50,46,66,63,36,74,91,56,46,69,34,34,29,30,32,50,66,36,33,89,84,49,80,20,36,30,37,38,33,29,24,33,30,31,73,84,57,32,36,33,39,40,36,16,24,31,51,16,37,70,46,34,42,33,42,42,28,4,50,58,10,34,41,36,42,32,32,50,75,46,93,80,59,76,52,43,38,36,40,33,45,85,93,42,78,47,79,56,84,61,79,66,67,59,26,56,36,50,48,52,51,40,45,51,49,14,56,76,67,71,43,75,30,94,41,19,48,70,58,49,43,55,40,34,45,53,50,48,35,43,54,49,6,37,73,67,41,24,57,28,79,98

Sequence (642 aa):
MRWGVVGTGRIVRNRFLPALEQIPEAKLTAIVTTNPKKAKDLSERYGAKIYTNLEDIEDADVVYIATPNKFHKEQTIICAKKRINVLCEKPMAINVREAEEIIEECESNKVVLGVANMGRFNPFNIGAKKLIDENIIGKIGVIKASFSFVNTEKSGWRYSLELAGGGSIMDIGVHVINTLHFWFPNNRIKEIVAINEGYGYEVEENAGAVARFDNGMITLLDASYNTMLSVSFEIRGDKGILYVLDTLYQDYDGKVILRNFNNYTFYTFYGENQYVAEIKDMERAIKEGKKPATSGLDALEDMRVIEGWYKSAMENKLIFLMRWGVVGTGRIVRNRFLPALEQIPEAKLTAIVTTNPKKAKDLSERYGAKIYTNLEDIEDADVVYIATPNKFHKEQTIICAKKRINVLCEKPMAINVREAEEIIEECESNKVVLGVANMGRFNPFNIGAKKLIDENIIGKIGVIKASFSFVNTEKSGWRYSLELAGGGSIMDIGVHVINTLHFWFPNNRIKEIVAINEGYGYEVEENAGAVARFDNGMITLLDASYNTMLSVSFEIRGDKGILYVLDTLYQDYDGKVILRNFNNYTFYTFYGENQYVAEIKDMERAIKEGKKPATSGLDALEDMRVIEGWYKSAMENKLIFL

Foldseek 3Di:
DEEEEEDDDPCVPPPQVVLQVVPVVYAHAEYEDCDVVVCVVVCVVRVHYYDPDLLPDDTAQEYEYDFFQQCLLVSLLSCLVVQRAYAYEPPNHLFLVSLVNSVVSNVVSLHAYFYDQLLLQQQLLVVVLVCVVVCVQPAWAEKEWEWEAAAPCCPDLQLPCNRHSAHQCRPPVLNRLLSVCSSCVPKAFWKKAWAFDCPPTPHGQKIWMWIAIPVNHIYIYITHNRDHGWTWMWIHHPQWIWIWIQSRDQPGPIWIWIDGPPDIDTDDGDDDRSSSVQVVQSVVCSVVSHHGPRGSVSSSSSSVVSVNRVVNNVVVHMDTD/DEEEEEDDDPCVPPPQVVLQVVPVVYAYAEYEDCDVVVCVVVCVVRVHYYDPDLLPDDTGQEYEYDFFQQCLLVSLLSCLVVQRAYAYEPPNHLFLVSLVNSQVSNVVSLHAYFYDQLLLQQQLLVVVLVCVVVCVQPAWAEKEWEWEAAAPCCVDLQLPCNRHSAHQCRPPVLNRLLSVCSSCVPKAFWKKAWAFDCVPTPHGAKIWMWIAIPVNHIYIYITHNRDHGWTWMWIHHPQWIWIWIQSRDQPGPIWIWIDGPPDIDTDDGDDDRSSSVQVVQSVVCSVVSHHGPRGSVSSSSSSVVSVNRVVNNVVVHMDTD

Radius of gyration: 28.44 Å; Cα contacts (8 Å, |Δi|>4): 1593; chains: 2; bounding box: 46×88×60 Å

Organism: Dictyoglomus thermophilum (strain ATCC 35947 / DSM 3960 / H-6-12) (NCBI:txid309799)

pLDDT: mean 97.17, std 3.1, range [64.25, 98.94]